Protein AF-A0A1M4XXA7-F1 (afdb_monomer_lite)

Organism: NCBI:txid1121881

Structure (mmCIF, N/CA/C/O backbone):
data_AF-A0A1M4XXA7-F1
#
_entry.id   AF-A0A1M4XXA7-F1
#
loop_
_atom_site.group_PDB
_atom_site.id
_atom_site.type_symbol
_atom_site.label_atom_id
_atom_site.label_alt_id
_atom_site.label_comp_id
_atom_site.label_asym_id
_atom_site.label_entity_id
_atom_site.label_seq_id
_atom_site.pdbx_PDB_ins_code
_atom_site.Cartn_x
_atom_site.Cartn_y
_atom_site.Cartn_z
_atom_site.occupancy
_atom_site.B_iso_or_equiv
_atom_site.auth_seq_id
_atom_site.auth_comp_id
_atom_site.auth_asym_id
_atom_site.auth_atom_id
_atom_site.pdbx_PDB_model_num
ATOM 1 N N . MET A 1 1 ? 22.775 -17.349 -13.732 1.00 35.88 1 MET A N 1
ATOM 2 C CA . MET A 1 1 ? 24.120 -16.774 -13.513 1.00 35.88 1 MET A CA 1
ATOM 3 C C . MET A 1 1 ? 23.915 -15.298 -13.242 1.00 35.88 1 MET A C 1
ATOM 5 O O . MET A 1 1 ? 23.412 -14.621 -14.125 1.00 35.88 1 MET A O 1
ATOM 9 N N . THR A 1 2 ? 24.193 -14.824 -12.030 1.00 44.38 2 THR A N 1
ATOM 10 C CA . THR A 1 2 ? 24.133 -13.394 -11.697 1.00 44.38 2 THR A CA 1
ATOM 11 C C . THR A 1 2 ? 25.264 -12.693 -12.443 1.00 44.38 2 THR A C 1
ATOM 13 O O . THR A 1 2 ? 26.423 -12.804 -12.043 1.00 44.38 2 THR A O 1
ATOM 16 N N . GLN A 1 3 ? 24.958 -12.065 -13.579 1.00 59.06 3 GLN A N 1
ATOM 17 C CA . GLN A 1 3 ? 25.910 -11.173 -14.232 1.00 59.06 3 GLN A CA 1
ATOM 18 C C . GLN A 1 3 ? 26.148 -9.987 -13.299 1.00 59.06 3 GLN A C 1
ATOM 20 O O . GLN A 1 3 ? 25.202 -9.403 -12.771 1.00 59.06 3 GLN A O 1
ATOM 25 N N . THR A 1 4 ? 27.416 -9.669 -13.050 1.00 76.12 4 THR A N 1
ATOM 26 C CA . THR A 1 4 ? 27.780 -8.428 -12.370 1.00 76.12 4 THR A CA 1
ATOM 27 C C . THR A 1 4 ? 27.199 -7.266 -13.179 1.00 76.12 4 THR A C 1
ATOM 29 O O . THR A 1 4 ? 27.401 -7.258 -14.396 1.00 76.12 4 THR A O 1
ATOM 32 N N . PRO A 1 5 ? 26.486 -6.311 -12.554 1.00 86.94 5 PRO A N 1
ATOM 33 C CA . PRO A 1 5 ? 25.990 -5.138 -13.261 1.00 86.94 5 PRO A CA 1
ATOM 34 C C . PRO A 1 5 ? 27.138 -4.430 -13.983 1.00 86.94 5 PRO A C 1
ATOM 36 O O . PRO A 1 5 ? 28.192 -4.202 -13.385 1.00 86.94 5 PRO A O 1
ATOM 39 N N . ILE A 1 6 ? 26.936 -4.094 -15.255 1.00 94.25 6 ILE A N 1
ATOM 40 C CA . ILE A 1 6 ? 27.899 -3.320 -16.047 1.00 94.25 6 ILE A CA 1
ATOM 41 C C . ILE A 1 6 ? 27.387 -1.888 -16.223 1.00 94.25 6 ILE A C 1
ATOM 43 O O . ILE A 1 6 ? 26.176 -1.701 -16.387 1.00 94.25 6 ILE A O 1
ATOM 47 N N . PRO A 1 7 ? 28.254 -0.863 -16.221 1.00 96.12 7 PRO A N 1
ATOM 48 C CA . PRO A 1 7 ? 27.835 0.495 -16.547 1.00 96.12 7 PRO A CA 1
ATOM 49 C C . PRO A 1 7 ? 27.135 0.537 -17.910 1.00 96.12 7 PRO A C 1
ATOM 51 O O . PRO A 1 7 ? 27.632 -0.014 -18.894 1.00 96.12 7 PRO A O 1
ATOM 54 N N . LEU A 1 8 ? 25.989 1.216 -18.001 1.00 96.19 8 LEU A N 1
ATOM 55 C CA . LEU A 1 8 ? 25.233 1.299 -19.255 1.00 96.19 8 LEU A CA 1
ATOM 56 C C . LEU A 1 8 ? 26.061 1.971 -20.364 1.00 96.19 8 LEU A C 1
ATOM 58 O O . LEU A 1 8 ? 25.975 1.560 -21.514 1.00 96.19 8 LEU A O 1
ATOM 62 N N . ALA A 1 9 ? 26.916 2.940 -20.023 1.00 95.56 9 ALA A N 1
ATOM 63 C CA . ALA A 1 9 ? 27.861 3.555 -20.961 1.00 95.56 9 ALA A CA 1
ATOM 64 C C . ALA A 1 9 ? 28.806 2.533 -21.604 1.00 95.56 9 ALA A C 1
ATOM 66 O O . ALA A 1 9 ? 28.983 2.545 -22.819 1.00 95.56 9 ALA A O 1
ATOM 67 N N . GLU A 1 10 ? 29.340 1.604 -20.808 1.00 95.00 10 GLU A N 1
ATOM 68 C CA . GLU A 1 10 ? 30.195 0.527 -21.308 1.00 95.00 10 GLU A CA 1
ATOM 69 C C . GLU A 1 10 ? 29.413 -0.405 -22.238 1.00 95.00 10 GLU A C 1
ATOM 71 O O . GLU A 1 10 ? 29.881 -0.709 -23.333 1.00 95.00 10 GLU A O 1
ATOM 76 N N . TYR A 1 11 ? 28.189 -0.787 -21.854 1.00 93.69 11 TYR A N 1
ATOM 77 C CA . TYR A 1 11 ? 27.325 -1.620 -22.696 1.00 93.69 11 TYR A CA 1
ATOM 78 C C . TYR A 1 11 ? 27.005 -0.968 -24.050 1.00 93.69 11 TYR A C 1
ATOM 80 O O . TYR A 1 11 ? 27.006 -1.644 -25.079 1.00 93.69 11 TYR A O 1
ATOM 88 N N . LEU A 1 12 ? 26.732 0.340 -24.057 1.00 93.75 12 LEU A N 1
ATOM 89 C CA . LEU A 1 12 ? 26.411 1.094 -25.271 1.00 93.75 12 LEU A CA 1
ATOM 90 C C . LEU A 1 12 ? 27.653 1.465 -26.100 1.00 93.75 12 LEU A C 1
ATOM 92 O O . LEU A 1 12 ? 27.504 1.938 -27.225 1.00 93.75 12 LEU A O 1
ATOM 96 N N . GLY A 1 13 ? 28.866 1.258 -25.575 1.00 93.12 13 GLY A N 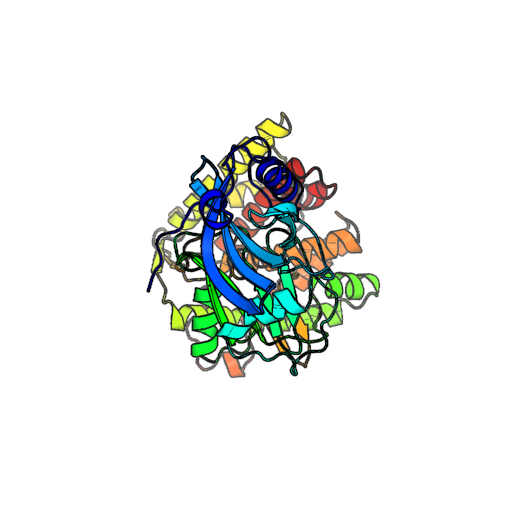1
ATOM 97 C CA . GLY A 1 13 ? 30.107 1.695 -26.219 1.00 93.12 13 GLY A CA 1
ATOM 98 C C . GLY A 1 13 ? 30.262 3.220 -26.259 1.00 93.12 13 GLY A C 1
ATOM 99 O O . GLY A 1 13 ? 30.866 3.750 -27.190 1.00 93.12 13 GLY A O 1
ATOM 100 N N . LEU A 1 14 ? 29.700 3.922 -25.273 1.00 93.06 14 LEU A N 1
ATOM 101 C CA . LEU A 1 14 ? 29.681 5.382 -25.181 1.00 93.06 14 LEU A CA 1
ATOM 102 C C . LEU A 1 14 ? 30.540 5.886 -24.018 1.00 93.06 14 LEU A C 1
ATOM 104 O O . LEU A 1 14 ? 30.835 5.172 -23.059 1.00 93.06 14 LEU A O 1
ATOM 108 N N . SER A 1 15 ? 30.905 7.166 -24.078 1.00 91.62 15 SER A N 1
ATOM 109 C CA . SER A 1 15 ? 31.458 7.862 -22.917 1.00 91.62 15 SER A CA 1
ATOM 110 C C . SER A 1 15 ? 30.386 8.014 -21.835 1.00 91.62 15 SER A C 1
ATOM 112 O O . SER A 1 15 ? 29.233 8.305 -22.137 1.00 91.62 15 SER A O 1
ATOM 114 N N . ALA A 1 16 ? 30.767 7.928 -20.558 1.00 86.75 16 ALA A N 1
ATOM 115 C CA . ALA A 1 16 ? 29.865 8.269 -19.451 1.00 86.75 16 ALA A CA 1
ATOM 116 C C . ALA A 1 16 ? 29.428 9.752 -19.460 1.00 86.75 16 ALA A C 1
ATOM 118 O O . ALA A 1 16 ? 28.481 10.119 -18.772 1.00 86.75 16 ALA A O 1
ATOM 119 N N . LEU A 1 17 ? 30.120 10.598 -20.234 1.00 89.12 17 LEU A N 1
ATOM 120 C CA . LEU A 1 17 ? 29.791 12.010 -20.455 1.00 89.12 17 LEU A CA 1
ATOM 121 C C . LEU A 1 17 ? 28.965 12.249 -21.732 1.00 89.12 17 LEU A C 1
ATOM 123 O O . LEU A 1 17 ? 28.780 13.400 -22.126 1.00 89.12 17 LEU A O 1
ATOM 127 N N . ASP A 1 18 ? 28.522 11.189 -22.411 1.00 94.19 18 ASP A N 1
ATOM 128 C CA . ASP A 1 18 ? 27.698 11.313 -23.611 1.00 94.19 18 ASP A CA 1
ATOM 129 C C . ASP A 1 18 ? 26.341 11.987 -23.289 1.00 94.19 18 ASP A C 1
ATOM 131 O O . ASP A 1 18 ? 25.737 11.659 -22.257 1.00 94.19 18 ASP A O 1
ATOM 135 N N . PRO A 1 19 ? 25.839 12.915 -24.136 1.00 94.00 19 PRO A N 1
ATOM 136 C CA . PRO A 1 19 ? 24.563 13.602 -23.919 1.00 94.00 19 PRO A CA 1
ATOM 137 C C . PRO A 1 19 ? 23.370 12.675 -23.652 1.00 94.00 19 PRO A C 1
ATOM 139 O O . PRO A 1 19 ? 22.453 13.073 -22.933 1.00 94.00 19 PRO A O 1
ATOM 142 N N . VAL A 1 20 ? 23.398 11.428 -24.139 1.00 95.50 20 VAL A N 1
ATOM 143 C CA . VAL A 1 20 ? 22.342 10.438 -23.875 1.00 95.50 20 VAL A CA 1
ATOM 144 C C . VAL A 1 20 ? 22.084 10.243 -22.373 1.00 95.50 20 VAL A C 1
ATOM 146 O O . VAL A 1 20 ? 20.940 10.066 -21.957 1.00 95.50 20 VAL A O 1
ATOM 149 N N . PHE A 1 21 ? 23.121 10.321 -21.529 1.00 95.56 21 PHE A N 1
ATOM 150 C CA . PHE A 1 21 ? 22.987 10.144 -20.078 1.00 95.56 21 PHE A CA 1
ATOM 151 C C . PHE A 1 21 ? 22.393 11.371 -19.387 1.00 95.56 21 PHE A C 1
ATOM 153 O O . PHE A 1 21 ? 21.754 11.240 -18.340 1.00 95.56 21 PHE A O 1
ATOM 160 N N . PHE A 1 22 ? 22.549 12.554 -19.986 1.00 94.25 22 PHE A N 1
ATOM 161 C CA . PHE A 1 22 ? 21.851 13.753 -19.539 1.00 94.25 22 PHE A CA 1
ATOM 162 C C . PHE A 1 22 ? 20.349 13.644 -19.828 1.00 94.25 22 PHE A C 1
ATOM 164 O O . PHE A 1 22 ? 19.541 13.879 -18.928 1.00 94.25 22 PHE A O 1
ATOM 171 N N . ASP A 1 23 ? 19.976 13.192 -21.027 1.00 96.50 23 ASP A N 1
ATOM 172 C CA . ASP A 1 23 ? 18.574 12.965 -21.401 1.00 96.50 23 ASP A CA 1
ATOM 173 C C . ASP A 1 23 ? 17.916 11.892 -20.521 1.00 96.50 23 ASP A C 1
ATOM 175 O O . ASP A 1 23 ? 16.818 12.100 -20.000 1.00 96.50 23 ASP A O 1
ATOM 179 N N . LEU A 1 24 ? 18.615 10.780 -20.258 1.00 96.94 24 LEU A N 1
ATOM 180 C CA . LEU A 1 24 ? 18.145 9.750 -19.325 1.00 96.94 24 LEU A CA 1
ATOM 181 C C . LEU A 1 24 ? 17.942 10.303 -17.907 1.00 96.94 24 LEU A C 1
ATOM 183 O O . LEU A 1 24 ? 16.944 9.982 -17.261 1.00 96.94 24 LEU A O 1
ATOM 187 N N . LYS A 1 25 ? 18.850 11.158 -17.415 1.00 95.31 25 LYS A N 1
ATOM 188 C CA . LYS A 1 25 ? 18.680 11.810 -16.108 1.00 95.31 25 LYS A CA 1
ATOM 189 C C . LYS A 1 25 ? 17.440 12.703 -16.093 1.00 95.31 25 LYS A C 1
ATOM 191 O O . LYS A 1 25 ? 16.668 12.632 -15.139 1.00 95.31 25 LYS A O 1
ATOM 196 N N . LEU A 1 26 ? 17.231 13.512 -17.133 1.00 95.00 26 LEU A N 1
ATOM 197 C CA . LEU A 1 26 ? 16.042 14.361 -17.248 1.00 95.00 26 LEU A CA 1
ATOM 198 C C . LEU A 1 26 ? 14.755 13.536 -17.292 1.00 95.00 26 LEU A C 1
ATOM 200 O O . LEU A 1 26 ? 13.773 13.909 -16.651 1.00 95.00 26 LEU A O 1
ATOM 204 N N . TYR A 1 27 ? 14.769 12.404 -17.997 1.00 95.69 27 TYR A N 1
ATOM 205 C CA . TYR A 1 27 ? 13.644 11.479 -18.036 1.00 95.69 27 TYR A CA 1
ATOM 206 C C . TYR A 1 27 ? 13.281 10.957 -16.641 1.00 95.69 27 TYR A C 1
ATOM 208 O O . TYR A 1 27 ? 12.122 11.045 -16.230 1.00 95.69 27 TYR A O 1
ATOM 216 N N . VAL A 1 28 ? 14.268 10.437 -15.903 1.00 95.12 28 VAL A N 1
ATOM 217 C CA . VAL A 1 28 ? 14.062 9.901 -14.549 1.00 95.12 28 VAL A CA 1
ATOM 218 C C . VAL A 1 28 ? 13.579 11.007 -13.614 1.00 95.12 28 VAL A C 1
ATOM 220 O O . VAL A 1 28 ? 12.527 10.866 -13.001 1.00 95.12 28 VAL A O 1
ATOM 223 N N . ALA A 1 29 ? 14.276 12.144 -13.575 1.00 93.19 29 ALA A N 1
ATOM 224 C CA . ALA A 1 29 ? 13.931 13.268 -12.706 1.00 93.19 29 ALA A CA 1
ATOM 225 C C . ALA A 1 29 ? 12.556 13.892 -13.020 1.00 93.19 29 ALA A C 1
ATOM 227 O O . ALA A 1 29 ? 11.912 14.440 -12.130 1.00 93.19 29 ALA A O 1
ATOM 228 N N . GLY A 1 30 ? 12.108 13.825 -14.278 1.00 91.62 30 GLY A N 1
ATOM 229 C CA . GLY A 1 30 ? 10.794 14.304 -14.713 1.00 91.62 30 GLY A CA 1
ATOM 230 C C . GLY A 1 30 ? 9.664 13.280 -14.567 1.00 91.62 30 GLY A C 1
ATOM 231 O O . GLY A 1 30 ? 8.504 13.607 -14.831 1.00 91.62 30 GLY A O 1
ATOM 232 N N . SER A 1 31 ? 9.975 12.042 -14.182 1.00 91.06 31 SER A N 1
ATOM 233 C CA . SER A 1 31 ? 8.986 10.977 -14.051 1.00 91.06 31 SER A CA 1
ATOM 234 C C . SER A 1 31 ? 8.207 11.086 -12.743 1.00 91.06 31 SER A C 1
ATOM 236 O O . SER A 1 31 ? 8.774 11.335 -11.684 1.00 91.06 31 SER A O 1
ATOM 238 N N . ARG A 1 32 ? 6.892 10.833 -12.794 1.00 88.75 32 ARG A N 1
ATOM 239 C CA . ARG A 1 32 ? 6.011 10.913 -11.611 1.00 88.75 32 ARG A CA 1
ATOM 240 C C . ARG A 1 32 ? 6.373 9.913 -10.512 1.00 88.75 32 ARG A C 1
ATOM 242 O O . ARG A 1 32 ? 6.133 10.195 -9.344 1.00 88.75 32 ARG A O 1
ATOM 249 N N . TRP A 1 33 ? 6.948 8.778 -10.897 1.00 89.25 33 TRP A N 1
ATOM 250 C CA . TRP A 1 33 ? 7.376 7.718 -9.988 1.00 89.25 33 TRP A CA 1
ATOM 251 C C . TRP A 1 33 ? 8.708 7.974 -9.301 1.00 89.25 33 TRP A C 1
ATOM 253 O O . TRP A 1 33 ? 9.038 7.281 -8.340 1.00 89.25 33 TRP A O 1
ATOM 263 N N . TYR A 1 34 ? 9.483 8.956 -9.758 1.00 91.38 34 TYR A N 1
ATOM 264 C CA . TYR A 1 34 ? 10.765 9.259 -9.149 1.00 91.38 34 TYR A CA 1
ATOM 265 C C . TYR A 1 34 ? 10.566 10.149 -7.919 1.00 91.38 34 TYR A C 1
ATOM 267 O O . TYR A 1 34 ? 10.306 11.346 -8.019 1.00 91.38 34 TYR A O 1
ATOM 275 N N . LEU A 1 35 ? 10.697 9.539 -6.741 1.00 86.88 35 LEU A N 1
ATOM 276 C CA . LEU A 1 35 ? 10.640 10.209 -5.432 1.00 86.88 35 LEU A CA 1
ATOM 277 C C . LEU A 1 35 ? 12.044 10.460 -4.844 1.00 86.88 35 LEU A C 1
ATOM 279 O O . LEU A 1 35 ? 12.204 10.679 -3.638 1.00 86.88 35 LEU A O 1
ATOM 283 N N . GLY A 1 36 ? 13.073 10.346 -5.684 1.00 86.88 36 GLY A N 1
ATOM 284 C CA . GLY A 1 36 ? 14.454 10.675 -5.354 1.00 86.88 36 GLY A CA 1
ATOM 285 C C . GLY A 1 36 ? 14.721 12.175 -5.402 1.00 86.88 36 GLY A C 1
ATOM 286 O O . GLY A 1 36 ? 13.844 12.975 -5.722 1.00 86.88 36 GLY A O 1
ATOM 287 N N . ASP A 1 37 ? 15.955 12.565 -5.098 1.00 86.81 37 ASP A N 1
ATOM 288 C CA . ASP A 1 37 ? 16.395 13.949 -5.270 1.00 86.81 37 ASP A CA 1
ATOM 289 C C . ASP A 1 37 ? 16.670 14.214 -6.767 1.00 86.81 37 ASP A C 1
ATOM 291 O O . ASP A 1 37 ? 17.574 13.591 -7.334 1.00 86.81 37 ASP A O 1
ATOM 295 N N . PRO A 1 38 ? 15.927 15.119 -7.441 1.00 86.06 38 PRO A N 1
ATOM 296 C CA . PRO A 1 38 ? 16.134 15.424 -8.863 1.00 86.06 38 PRO A CA 1
ATOM 297 C C . PRO A 1 38 ? 17.518 16.007 -9.172 1.00 86.06 38 PRO A C 1
ATOM 299 O O . PRO A 1 38 ? 17.992 15.939 -10.310 1.00 86.06 38 PRO A O 1
ATOM 302 N N . SER A 1 39 ? 18.174 16.597 -8.171 1.00 86.25 39 SER A N 1
ATOM 303 C CA . SER A 1 39 ? 19.511 17.165 -8.312 1.00 86.25 39 SER A CA 1
ATOM 304 C C . SER A 1 39 ? 20.618 16.114 -8.183 1.00 86.25 39 SER A C 1
ATOM 306 O O . SER A 1 39 ? 21.692 16.300 -8.767 1.00 86.25 39 SER A O 1
ATOM 308 N N . SER A 1 40 ? 20.334 14.980 -7.531 1.00 87.69 40 SER A N 1
ATOM 309 C CA . SER A 1 40 ? 21.315 13.929 -7.251 1.00 87.69 40 SER A CA 1
ATOM 310 C C . SER A 1 40 ? 21.976 13.395 -8.532 1.00 87.69 40 SER A C 1
ATOM 312 O O . SER A 1 40 ? 21.323 13.264 -9.579 1.00 87.69 40 SER A O 1
ATOM 314 N N . PRO A 1 41 ? 23.291 13.121 -8.514 1.00 90.81 41 PRO A N 1
ATOM 315 C CA . PRO A 1 41 ? 23.946 12.357 -9.566 1.00 90.81 41 PRO A CA 1
ATOM 316 C C . PRO A 1 41 ? 23.336 10.956 -9.689 1.00 90.81 41 PRO A C 1
ATOM 318 O O . PRO A 1 41 ? 23.115 10.270 -8.694 1.00 90.81 41 PRO A O 1
ATOM 321 N N . LEU A 1 42 ? 23.077 10.532 -10.928 1.00 94.94 42 LEU A N 1
ATOM 322 C CA . LEU A 1 42 ? 22.513 9.220 -11.237 1.00 94.94 42 LEU A CA 1
ATOM 323 C C . LEU A 1 42 ? 23.528 8.399 -12.024 1.00 94.94 42 LEU A C 1
ATOM 325 O O . LEU A 1 42 ? 24.117 8.889 -12.989 1.00 94.94 42 LEU A O 1
ATOM 329 N N . SER A 1 43 ? 23.694 7.139 -11.634 1.00 94.75 43 SER A N 1
ATOM 330 C CA . SER A 1 43 ? 24.451 6.150 -12.402 1.00 94.75 43 SER A CA 1
ATOM 331 C C . SER A 1 43 ? 23.506 5.110 -12.993 1.00 94.75 43 SER A C 1
ATOM 333 O O . SER A 1 43 ? 22.554 4.688 -12.342 1.00 94.75 43 SER A O 1
ATOM 335 N N . PHE A 1 44 ? 23.759 4.700 -14.234 1.00 96.75 44 PHE A N 1
ATOM 336 C CA . PHE A 1 44 ? 22.920 3.753 -14.966 1.00 96.75 44 PHE A CA 1
ATOM 337 C C . PHE A 1 44 ? 23.696 2.459 -15.175 1.00 96.75 44 PHE A C 1
ATOM 339 O O . PHE A 1 44 ? 24.782 2.477 -15.757 1.00 96.75 44 PHE A O 1
ATOM 346 N N . ASN A 1 45 ? 23.137 1.341 -14.723 1.00 95.75 45 ASN A N 1
ATOM 347 C CA . ASN A 1 45 ? 23.774 0.030 -14.786 1.00 95.75 45 ASN A CA 1
ATOM 348 C C . ASN A 1 45 ? 22.850 -0.962 -15.489 1.00 95.75 45 ASN A C 1
ATOM 350 O O . ASN A 1 45 ? 21.656 -1.007 -15.210 1.00 95.75 45 ASN A O 1
ATOM 354 N N . CYS A 1 46 ? 23.400 -1.764 -16.391 1.00 95.44 46 CYS A N 1
ATOM 355 C CA . CYS A 1 46 ? 22.699 -2.843 -17.070 1.00 95.44 46 CYS A CA 1
ATOM 356 C C . CYS A 1 46 ? 23.009 -4.168 -16.363 1.00 95.44 46 CYS A C 1
ATOM 358 O O . CYS A 1 46 ? 24.165 -4.586 -16.298 1.00 95.44 46 CYS A O 1
ATOM 360 N N . CYS A 1 47 ? 21.981 -4.833 -15.842 1.00 93.00 47 CYS A N 1
ATOM 361 C CA . CYS A 1 47 ? 22.119 -6.098 -15.109 1.00 93.00 47 CYS A CA 1
ATOM 362 C C . CYS A 1 47 ? 21.842 -7.337 -15.958 1.00 93.00 47 CYS A C 1
ATOM 364 O O . CYS A 1 47 ? 22.261 -8.436 -15.604 1.00 93.00 47 CYS A O 1
ATOM 366 N N . GLY A 1 48 ? 21.142 -7.163 -17.073 1.00 91.69 48 GLY A N 1
ATOM 367 C CA . GLY A 1 48 ? 20.716 -8.258 -17.924 1.00 91.69 48 GLY A CA 1
ATOM 368 C C . GLY A 1 48 ? 20.257 -7.738 -19.273 1.00 91.69 48 GLY A C 1
ATOM 369 O O . GLY A 1 48 ? 19.803 -6.600 -19.399 1.00 91.69 48 GLY A O 1
ATOM 370 N N . THR A 1 49 ? 20.403 -8.569 -20.303 1.00 93.06 49 THR A N 1
ATOM 371 C CA . THR A 1 49 ? 19.957 -8.223 -21.654 1.00 93.06 49 THR A CA 1
ATOM 372 C C . THR A 1 49 ? 19.281 -9.403 -22.325 1.00 93.06 49 THR A C 1
ATOM 374 O O . THR A 1 49 ? 19.649 -10.559 -22.109 1.00 93.06 49 THR A O 1
ATOM 377 N N . ARG A 1 50 ? 18.293 -9.106 -23.168 1.00 92.06 50 ARG A N 1
ATOM 378 C CA . ARG A 1 50 ? 17.621 -10.088 -24.020 1.00 92.06 50 ARG A CA 1
ATOM 379 C C . ARG A 1 50 ? 17.601 -9.583 -25.453 1.00 92.06 50 ARG A C 1
ATOM 381 O O . ARG A 1 50 ? 17.120 -8.485 -25.728 1.00 92.06 50 ARG A O 1
ATOM 388 N N . VAL A 1 51 ? 18.153 -10.379 -26.364 1.00 93.38 51 VAL A N 1
ATOM 389 C CA . VAL A 1 51 ? 18.149 -10.081 -27.800 1.00 93.38 51 VAL A CA 1
ATOM 390 C C . VAL A 1 51 ? 16.792 -10.483 -28.365 1.00 93.38 51 VAL A C 1
ATOM 392 O O . VAL A 1 51 ? 16.415 -11.647 -28.276 1.00 93.38 51 VAL A O 1
ATOM 395 N N . LEU A 1 52 ? 16.065 -9.517 -28.927 1.00 91.88 52 LEU A N 1
ATOM 396 C CA . LEU A 1 52 ? 14.712 -9.713 -29.465 1.00 91.88 52 LEU A CA 1
ATOM 397 C C . LEU A 1 52 ? 14.698 -9.726 -30.997 1.00 91.88 52 LEU A C 1
ATOM 399 O O . LEU A 1 52 ? 13.775 -10.239 -31.619 1.00 91.88 52 LEU A O 1
ATOM 403 N N . GLY A 1 53 ? 15.737 -9.168 -31.610 1.00 90.06 53 GLY A N 1
ATOM 404 C CA . GLY A 1 53 ? 15.949 -9.167 -33.046 1.00 90.06 53 GLY A CA 1
ATOM 405 C C . GLY A 1 53 ? 17.276 -8.504 -33.392 1.00 90.06 53 GLY A C 1
ATOM 406 O O . GLY A 1 53 ? 18.024 -8.077 -32.513 1.00 90.06 53 GLY A O 1
ATOM 407 N N . GLN A 1 54 ? 17.558 -8.385 -34.689 1.00 87.19 54 GLN A N 1
ATOM 408 C CA . GLN A 1 54 ? 18.795 -7.767 -35.182 1.00 87.19 54 GLN A CA 1
ATOM 409 C C . GLN A 1 54 ? 18.980 -6.326 -34.676 1.00 87.19 54 GLN A C 1
ATOM 411 O O . GLN A 1 54 ? 20.098 -5.911 -34.378 1.00 87.19 54 GLN A O 1
ATOM 416 N N . TYR A 1 55 ? 17.873 -5.594 -34.547 1.00 89.19 55 TYR A N 1
ATOM 417 C CA . TYR A 1 55 ? 17.840 -4.164 -34.236 1.00 89.19 55 TYR A CA 1
ATOM 418 C C . TYR A 1 55 ? 17.158 -3.843 -32.913 1.00 89.19 55 TYR A C 1
ATOM 420 O O . TYR A 1 55 ? 16.908 -2.677 -32.644 1.00 89.19 55 TYR A O 1
ATOM 428 N N . LEU A 1 56 ? 16.820 -4.857 -32.113 1.00 94.44 56 LEU A N 1
ATOM 429 C CA . LEU A 1 56 ? 16.000 -4.693 -30.921 1.00 94.44 56 LEU A CA 1
ATOM 430 C C . LEU A 1 56 ? 16.537 -5.548 -29.778 1.00 94.44 56 LEU A C 1
ATOM 432 O O . LEU A 1 56 ? 16.701 -6.766 -29.912 1.00 94.44 56 LEU A O 1
ATOM 436 N N . ARG A 1 57 ? 16.765 -4.914 -28.629 1.00 95.50 57 ARG A N 1
ATOM 437 C CA . ARG A 1 57 ? 17.108 -5.608 -27.385 1.00 95.50 57 ARG A CA 1
ATOM 438 C C . ARG A 1 57 ? 16.326 -5.020 -26.220 1.00 95.50 57 ARG A C 1
ATOM 440 O O . ARG A 1 57 ? 15.944 -3.853 -26.237 1.00 95.50 57 ARG A O 1
ATOM 447 N N . TYR A 1 58 ? 16.130 -5.840 -25.203 1.00 95.75 58 TYR A N 1
ATOM 448 C CA . TYR A 1 58 ? 15.644 -5.422 -23.898 1.00 95.75 58 TYR A CA 1
ATOM 449 C C . TYR A 1 58 ? 16.792 -5.419 -22.900 1.00 95.75 58 TYR A C 1
ATOM 451 O O . TYR A 1 58 ? 17.591 -6.357 -22.879 1.00 95.75 58 TYR A O 1
ATOM 459 N N . LEU A 1 59 ? 16.857 -4.365 -22.097 1.00 96.00 59 LEU A N 1
ATOM 460 C CA . LEU A 1 59 ? 17.878 -4.115 -21.096 1.00 96.00 59 LEU A CA 1
ATOM 461 C C . LEU A 1 59 ? 17.206 -3.982 -19.726 1.00 96.00 59 LEU A C 1
ATOM 463 O O . LEU A 1 59 ? 16.275 -3.193 -19.538 1.00 96.00 59 LEU A O 1
ATOM 467 N N . GLU A 1 60 ? 17.713 -4.736 -18.761 1.00 94.94 60 GLU A N 1
ATOM 468 C CA . GLU A 1 60 ? 17.366 -4.616 -17.348 1.00 94.94 60 GLU A CA 1
ATOM 469 C C . GLU A 1 60 ? 18.244 -3.525 -16.735 1.00 94.94 60 GLU A C 1
ATOM 471 O O . GLU A 1 60 ? 19.331 -3.802 -16.219 1.00 94.94 60 GLU A O 1
ATOM 476 N N . VAL A 1 61 ? 17.814 -2.268 -16.875 1.00 96.56 61 VAL A N 1
ATOM 477 C CA . VAL A 1 61 ? 18.572 -1.113 -16.385 1.00 96.56 61 VAL A CA 1
ATOM 478 C C . VAL A 1 61 ? 18.127 -0.755 -14.973 1.00 96.56 61 VAL A C 1
ATOM 480 O O . VAL A 1 61 ? 16.935 -0.618 -14.698 1.00 96.56 61 VAL A O 1
ATOM 483 N N . VAL A 1 62 ? 19.105 -0.559 -14.093 1.00 96.25 62 VAL A N 1
ATOM 484 C CA . VAL A 1 62 ? 18.919 0.018 -12.763 1.00 96.25 62 VAL A CA 1
ATOM 485 C C . VAL A 1 62 ? 19.653 1.339 -12.664 1.00 96.25 62 VAL A C 1
ATOM 487 O O . VAL A 1 62 ? 20.826 1.457 -13.028 1.00 96.25 62 VAL A O 1
ATOM 490 N N . VAL A 1 63 ? 18.942 2.331 -12.146 1.00 96.06 63 VAL A N 1
ATOM 491 C CA . VAL A 1 63 ? 19.472 3.655 -11.847 1.00 96.06 63 VAL A CA 1
ATOM 492 C C . VAL A 1 63 ? 19.809 3.706 -10.365 1.00 96.06 63 VAL A C 1
ATOM 494 O O . VAL A 1 63 ? 18.953 3.417 -9.535 1.00 96.06 63 VAL A O 1
ATOM 497 N N . ALA A 1 64 ? 21.043 4.057 -10.024 1.00 94.50 64 ALA A N 1
ATOM 498 C CA . ALA A 1 64 ? 21.474 4.202 -8.640 1.00 94.50 64 ALA A CA 1
ATOM 499 C C . ALA A 1 64 ? 21.760 5.671 -8.314 1.00 94.50 64 ALA A C 1
ATOM 501 O O . ALA A 1 64 ? 22.496 6.343 -9.045 1.00 94.50 64 ALA A O 1
ATOM 502 N N . GLU A 1 65 ? 21.184 6.135 -7.207 1.00 93.50 65 GLU A N 1
ATOM 503 C CA . GLU A 1 65 ? 21.512 7.410 -6.569 1.00 93.50 65 GLU A CA 1
ATOM 504 C C . GLU A 1 65 ? 22.740 7.277 -5.660 1.00 93.50 65 GLU A C 1
ATOM 506 O O . GLU A 1 65 ? 23.009 6.210 -5.102 1.00 93.50 65 GLU A O 1
ATOM 511 N N . GLU A 1 66 ? 23.413 8.397 -5.390 1.00 89.19 66 GLU A N 1
ATOM 512 C CA . GLU A 1 66 ? 24.464 8.468 -4.360 1.00 89.19 66 GLU A CA 1
ATOM 513 C C . GLU A 1 66 ? 23.956 8.101 -2.958 1.00 89.19 66 GLU A C 1
ATOM 515 O O . GLU A 1 66 ? 24.711 7.591 -2.132 1.00 89.19 66 GLU A O 1
ATOM 520 N N . SER A 1 67 ? 22.661 8.313 -2.700 1.00 88.62 67 SER A N 1
ATOM 521 C CA . SER A 1 67 ? 21.992 7.925 -1.454 1.00 88.62 67 SER A CA 1
ATOM 522 C C . SER A 1 67 ? 21.934 6.403 -1.241 1.00 88.62 67 SER A C 1
ATOM 524 O O . SER A 1 67 ? 21.614 5.947 -0.143 1.00 88.62 67 SER A O 1
ATOM 526 N N . GLY A 1 68 ? 22.218 5.614 -2.285 1.00 89.00 68 GLY A N 1
ATOM 527 C CA . GLY A 1 68 ? 22.084 4.160 -2.302 1.00 89.00 68 GLY A CA 1
ATOM 528 C C . GLY A 1 68 ? 20.699 3.665 -2.727 1.00 89.00 68 GLY A C 1
ATOM 529 O O . GLY A 1 68 ? 20.483 2.455 -2.775 1.00 89.00 68 GLY A O 1
ATOM 530 N N . ARG A 1 69 ? 19.755 4.563 -3.050 1.00 91.88 69 ARG A N 1
ATOM 531 C CA . ARG A 1 69 ? 18.462 4.174 -3.633 1.00 91.88 69 ARG A CA 1
ATOM 532 C C . ARG A 1 69 ? 18.652 3.638 -5.047 1.00 91.88 69 ARG A C 1
ATOM 534 O O . ARG A 1 69 ? 19.405 4.204 -5.840 1.00 91.88 69 ARG A O 1
ATOM 541 N N . LEU A 1 70 ? 17.935 2.561 -5.349 1.00 94.06 70 LEU A N 1
ATOM 542 C CA . LEU A 1 70 ? 17.939 1.904 -6.648 1.00 94.06 70 LEU A CA 1
ATOM 543 C C . LEU A 1 70 ? 16.572 2.058 -7.311 1.00 94.06 70 LEU A C 1
ATOM 545 O O . LEU A 1 70 ? 15.542 1.879 -6.660 1.00 94.06 70 LEU A O 1
ATOM 549 N N . TRP A 1 71 ? 16.571 2.335 -8.611 1.00 95.38 71 TRP A N 1
ATOM 550 C CA . TRP A 1 71 ? 15.366 2.516 -9.409 1.00 95.38 71 TRP A CA 1
ATOM 551 C C . TRP A 1 71 ? 15.361 1.598 -10.624 1.00 95.38 71 TRP A C 1
ATOM 553 O O . TRP A 1 71 ? 16.350 1.496 -11.347 1.00 95.38 71 TRP A O 1
ATOM 563 N N . ASN A 1 72 ? 14.231 0.948 -10.866 1.00 96.00 72 ASN A N 1
ATOM 564 C CA . ASN A 1 72 ? 13.999 0.056 -11.988 1.00 96.00 72 ASN A CA 1
ATOM 565 C C . ASN A 1 72 ? 13.635 0.857 -13.247 1.00 96.00 72 ASN A C 1
ATOM 567 O O . ASN A 1 72 ? 12.623 1.569 -13.279 1.00 96.00 72 ASN A O 1
ATOM 571 N N . LEU A 1 73 ? 14.428 0.700 -14.308 1.00 96.62 73 LEU A N 1
ATOM 572 C CA . LEU A 1 73 ? 14.205 1.341 -15.603 1.00 96.62 73 LEU A CA 1
ATOM 573 C C . LEU A 1 73 ? 14.235 0.303 -16.742 1.00 96.62 73 LEU A C 1
ATOM 575 O O . LEU A 1 73 ? 15.173 0.279 -17.540 1.00 96.62 73 LEU A O 1
ATOM 579 N N . PRO A 1 74 ? 13.218 -0.571 -16.858 1.00 95.94 74 PRO A N 1
ATOM 580 C CA . PRO A 1 74 ? 13.108 -1.506 -17.977 1.00 95.94 74 PRO A CA 1
ATOM 581 C C . PRO A 1 74 ? 13.221 -0.766 -19.315 1.00 95.94 74 PRO A C 1
ATOM 583 O O . PRO A 1 74 ? 12.427 0.133 -19.597 1.00 95.94 74 PRO A O 1
ATOM 586 N N . THR A 1 75 ? 14.212 -1.117 -20.133 1.00 97.44 75 THR A N 1
ATOM 587 C CA . THR A 1 75 ? 14.583 -0.317 -21.307 1.00 97.44 75 THR A CA 1
ATOM 588 C C . THR A 1 75 ? 14.560 -1.165 -22.572 1.00 97.44 75 THR A C 1
ATOM 590 O O . THR A 1 75 ? 15.176 -2.227 -22.625 1.00 97.44 75 THR A O 1
ATOM 593 N N . LEU A 1 76 ? 13.898 -0.685 -23.624 1.00 97.31 76 LEU A N 1
ATOM 594 C CA . LEU A 1 76 ? 14.102 -1.198 -24.981 1.00 97.31 76 LEU A CA 1
ATOM 595 C C . LEU A 1 76 ? 15.126 -0.325 -25.701 1.00 97.31 76 LEU A C 1
ATOM 597 O O . LEU A 1 76 ? 15.016 0.898 -25.692 1.00 97.31 76 LEU A O 1
ATOM 601 N N . ILE A 1 77 ? 16.089 -0.956 -26.364 1.00 96.44 77 ILE A N 1
ATOM 602 C CA . ILE A 1 77 ? 17.033 -0.296 -27.267 1.00 96.44 77 ILE A CA 1
ATOM 603 C C . ILE A 1 77 ? 16.728 -0.734 -28.696 1.00 96.44 77 ILE A C 1
ATOM 605 O O . ILE A 1 77 ? 16.702 -1.934 -28.987 1.00 96.44 77 ILE A O 1
ATOM 609 N N . SER A 1 78 ? 16.471 0.234 -29.577 1.00 95.75 78 SER A N 1
ATOM 610 C CA . SER A 1 78 ? 16.080 -0.041 -30.958 1.00 95.75 78 SER A CA 1
ATOM 611 C C . SER A 1 78 ? 16.622 0.987 -31.943 1.00 95.75 78 SER A C 1
ATOM 613 O O . SER A 1 78 ? 16.530 2.186 -31.685 1.00 95.75 78 SER A O 1
ATOM 615 N N . SER A 1 79 ? 17.127 0.524 -33.090 1.00 93.81 79 SER A N 1
ATOM 616 C CA . SER A 1 79 ? 17.395 1.386 -34.256 1.00 93.81 79 SER A CA 1
ATOM 617 C C . SER A 1 79 ? 16.191 1.506 -35.201 1.00 93.81 79 SER A C 1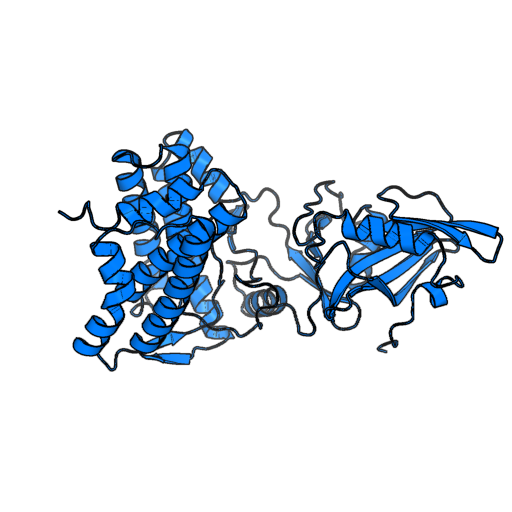
ATOM 619 O O . SER A 1 79 ? 16.189 2.323 -36.117 1.00 93.81 79 SER A O 1
ATOM 621 N N . ALA A 1 80 ? 15.140 0.710 -34.979 1.00 90.62 80 ALA A N 1
ATOM 622 C CA . ALA A 1 80 ? 13.834 0.909 -35.600 1.00 90.62 80 ALA A CA 1
ATOM 623 C C . ALA A 1 80 ? 12.964 1.850 -34.750 1.00 90.62 80 ALA A C 1
ATOM 625 O O . ALA A 1 80 ? 13.077 1.882 -33.518 1.00 90.62 80 ALA A O 1
ATOM 626 N N . VAL A 1 81 ? 12.060 2.581 -35.407 1.00 89.81 81 VAL A N 1
ATOM 627 C CA . VAL A 1 81 ? 11.044 3.394 -34.728 1.00 89.81 81 VAL A CA 1
ATOM 628 C C . VAL A 1 81 ? 10.010 2.468 -34.095 1.00 89.81 81 VAL A C 1
ATOM 630 O O . VAL A 1 81 ? 9.409 1.647 -34.785 1.00 89.81 81 VAL A O 1
ATOM 633 N N . LEU A 1 82 ? 9.813 2.612 -32.787 1.00 89.88 82 LEU A N 1
ATOM 634 C CA . LEU A 1 82 ? 8.779 1.921 -32.024 1.00 89.88 82 LEU A CA 1
ATOM 635 C C . LEU A 1 82 ? 7.770 2.940 -31.495 1.00 89.88 82 LEU A C 1
ATOM 637 O O . LEU A 1 82 ? 8.091 4.115 -31.309 1.00 89.88 82 LEU A O 1
ATOM 641 N N . GLU A 1 83 ? 6.560 2.476 -31.206 1.00 89.06 83 GLU A N 1
ATOM 642 C CA . GLU A 1 83 ? 5.614 3.241 -30.398 1.00 89.06 83 GLU A CA 1
ATOM 643 C C . GLU A 1 83 ? 6.072 3.306 -28.932 1.00 89.06 83 GLU A C 1
ATOM 645 O O . GLU A 1 83 ? 6.850 2.473 -28.459 1.00 89.06 83 GLU A O 1
ATOM 650 N N . GLY A 1 84 ? 5.571 4.294 -28.193 1.00 88.69 84 GLY A N 1
ATOM 651 C CA . GLY A 1 84 ? 5.871 4.485 -26.775 1.00 88.69 84 GLY A CA 1
ATOM 652 C C . GLY A 1 84 ? 6.793 5.669 -26.492 1.00 88.69 84 GLY A C 1
ATOM 653 O O . GLY A 1 84 ? 7.090 6.509 -27.343 1.00 88.69 84 GLY A O 1
ATOM 654 N N . ARG A 1 85 ? 7.213 5.766 -25.234 1.00 93.06 85 ARG A N 1
ATOM 655 C CA . ARG A 1 85 ? 7.942 6.910 -24.696 1.00 93.06 85 ARG A CA 1
ATOM 656 C C . ARG A 1 85 ? 9.445 6.724 -24.889 1.00 93.06 85 ARG A C 1
ATOM 658 O O . ARG A 1 85 ? 10.057 5.847 -24.283 1.00 93.06 85 ARG A O 1
ATOM 665 N N . VAL A 1 86 ? 10.034 7.583 -25.717 1.00 96.69 86 VAL A N 1
ATOM 666 C CA . VAL A 1 86 ? 11.490 7.674 -25.892 1.00 96.69 86 VAL A CA 1
ATOM 667 C C . VAL A 1 86 ? 12.094 8.412 -24.701 1.00 96.69 86 VAL A C 1
ATOM 669 O O . VAL A 1 86 ? 11.652 9.510 -24.368 1.00 96.69 86 VAL A O 1
ATOM 672 N N . MET A 1 87 ? 13.104 7.809 -24.083 1.00 97.44 87 MET A N 1
ATOM 673 C CA . MET A 1 87 ? 13.859 8.381 -22.969 1.00 97.44 87 MET A CA 1
ATOM 674 C C . MET A 1 87 ? 15.080 9.157 -23.463 1.00 97.44 87 MET A C 1
ATOM 676 O O . MET A 1 87 ? 15.365 10.229 -22.946 1.00 97.44 87 MET A O 1
ATOM 680 N N . ALA A 1 88 ? 15.783 8.626 -24.469 1.00 97.31 88 ALA A N 1
ATOM 681 C CA . ALA A 1 88 ? 16.959 9.258 -25.063 1.00 97.31 88 ALA A CA 1
ATOM 682 C C . ALA A 1 88 ? 17.240 8.715 -26.476 1.00 97.31 88 ALA A C 1
ATOM 684 O O . ALA A 1 88 ? 16.748 7.643 -26.850 1.00 97.31 88 ALA A O 1
ATOM 685 N N . ARG A 1 89 ? 18.041 9.447 -27.258 1.00 96.94 89 ARG A N 1
ATOM 686 C CA . ARG A 1 89 ? 18.514 9.040 -28.593 1.00 96.94 89 ARG A CA 1
ATOM 687 C C . ARG A 1 89 ? 20.013 9.276 -28.723 1.00 96.94 89 ARG A C 1
ATOM 689 O O . ARG A 1 89 ? 20.525 10.233 -28.154 1.00 96.94 89 ARG A O 1
ATOM 696 N N . PHE A 1 90 ? 20.693 8.429 -29.484 1.00 96.06 90 PHE A N 1
ATOM 697 C CA . PHE A 1 90 ? 22.119 8.565 -29.780 1.00 96.06 90 PHE A CA 1
ATOM 698 C C . PHE A 1 90 ? 22.467 7.850 -31.091 1.00 96.06 90 PHE A C 1
ATOM 700 O O . PHE A 1 90 ? 21.662 7.077 -31.608 1.00 96.06 90 PHE A O 1
ATOM 707 N N . THR A 1 91 ? 23.666 8.086 -31.617 1.00 94.31 91 THR A N 1
ATOM 708 C CA . THR A 1 91 ? 24.200 7.350 -32.770 1.00 94.31 91 THR A CA 1
ATOM 709 C C . THR A 1 91 ? 25.220 6.329 -32.272 1.00 94.31 91 THR A C 1
ATOM 711 O O . THR A 1 91 ? 26.140 6.687 -31.536 1.00 94.31 91 THR A O 1
ATOM 714 N N . ASP A 1 92 ? 25.054 5.057 -32.631 1.00 89.94 92 ASP A N 1
ATOM 715 C CA . ASP A 1 92 ? 25.957 3.994 -32.182 1.00 89.94 92 ASP A CA 1
ATOM 716 C C . ASP A 1 92 ? 27.303 3.990 -32.935 1.00 89.94 92 ASP A C 1
ATOM 718 O O . ASP A 1 92 ? 27.513 4.719 -33.908 1.00 89.94 92 ASP A O 1
ATOM 722 N N . GLY A 1 93 ? 28.235 3.131 -32.509 1.00 84.31 93 GLY A N 1
ATOM 723 C CA . GLY A 1 93 ? 29.558 3.011 -33.136 1.00 84.31 93 GLY A CA 1
ATOM 724 C C . GLY A 1 93 ? 29.547 2.548 -34.602 1.00 84.31 93 GLY A C 1
ATOM 725 O O . GLY A 1 93 ? 30.583 2.617 -35.263 1.00 84.31 93 GLY A O 1
ATOM 726 N N . SER A 1 94 ? 28.404 2.084 -35.122 1.00 87.38 94 SER A N 1
ATOM 727 C CA . SER A 1 94 ? 28.215 1.745 -36.539 1.00 87.38 94 SER A CA 1
ATOM 728 C C . SER A 1 94 ? 27.658 2.907 -37.372 1.00 87.38 94 SER A C 1
ATOM 730 O O . SER A 1 94 ? 27.600 2.803 -38.598 1.00 87.38 94 SER A O 1
ATOM 732 N N . GLY A 1 95 ? 27.287 4.018 -36.727 1.00 89.62 95 GLY A N 1
ATOM 733 C CA . GLY A 1 95 ? 26.681 5.181 -37.368 1.00 89.62 95 GLY A CA 1
ATOM 734 C C . GLY A 1 95 ? 25.159 5.095 -37.501 1.00 89.62 95 GLY A C 1
ATOM 735 O O . GLY A 1 95 ? 24.588 5.879 -38.257 1.00 89.62 95 GLY A O 1
ATOM 736 N N . MET A 1 96 ? 24.496 4.156 -36.817 1.00 91.56 96 MET A N 1
ATOM 737 C CA . MET A 1 96 ? 23.035 4.063 -36.829 1.00 91.5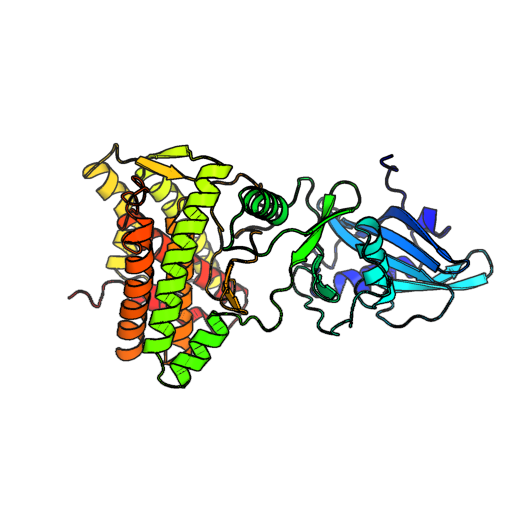6 96 MET A CA 1
ATOM 738 C C . MET A 1 96 ? 22.411 4.871 -35.697 1.00 91.56 96 MET A C 1
ATOM 740 O O . MET A 1 96 ? 22.897 4.848 -34.567 1.00 91.56 96 MET A O 1
ATOM 744 N N . ASP A 1 97 ? 21.293 5.533 -35.989 1.00 95.06 97 ASP A N 1
ATOM 745 C CA . ASP A 1 97 ? 20.488 6.198 -34.970 1.00 95.06 97 ASP A CA 1
ATOM 746 C C . ASP A 1 97 ? 19.736 5.164 -34.131 1.00 95.06 97 ASP A C 1
ATOM 748 O O . ASP A 1 97 ? 19.016 4.301 -34.641 1.00 95.06 97 ASP A O 1
ATOM 752 N N . VAL A 1 98 ? 19.902 5.269 -32.819 1.00 96.12 98 VAL A N 1
ATOM 753 C CA . VAL A 1 98 ? 19.354 4.359 -31.821 1.00 96.12 98 VAL A CA 1
ATOM 754 C C . VAL A 1 98 ? 18.537 5.157 -30.812 1.00 96.12 98 VAL A C 1
ATOM 756 O O . VAL A 1 98 ? 18.902 6.253 -30.389 1.00 96.12 98 VAL A O 1
ATOM 759 N N . SER A 1 99 ? 17.396 4.600 -30.418 1.00 97.50 99 SER A N 1
ATOM 760 C CA . SER A 1 99 ? 16.519 5.158 -29.390 1.00 97.50 99 SER A CA 1
ATOM 761 C C . SER A 1 99 ? 16.407 4.204 -28.202 1.00 97.50 99 SER A C 1
ATOM 763 O O . SER A 1 99 ? 16.311 2.985 -28.372 1.00 97.50 99 SER A O 1
ATOM 765 N N . LEU A 1 100 ? 16.393 4.779 -27.000 1.00 97.88 100 LEU A N 1
ATOM 766 C CA . LEU A 1 100 ? 16.069 4.098 -25.749 1.00 97.88 100 LEU A CA 1
ATOM 767 C C . LEU A 1 100 ? 14.617 4.414 -25.385 1.00 97.88 100 LEU A C 1
ATOM 769 O O . LEU A 1 100 ? 14.255 5.585 -25.274 1.00 97.88 100 LEU A O 1
ATOM 773 N N . TYR A 1 101 ? 13.793 3.389 -25.191 1.00 97.56 101 TYR A N 1
ATOM 774 C CA . TYR A 1 101 ? 12.378 3.514 -24.838 1.00 97.56 101 TYR A CA 1
ATOM 775 C C . TYR A 1 101 ? 12.125 2.952 -23.441 1.00 97.56 101 TYR A C 1
ATOM 777 O O . TYR A 1 101 ? 12.713 1.931 -23.074 1.00 97.56 101 TYR A O 1
ATOM 785 N N . ASP A 1 102 ? 11.213 3.572 -22.692 1.00 95.44 102 ASP A N 1
ATOM 786 C CA . ASP A 1 102 ? 10.687 2.972 -21.462 1.00 95.44 102 ASP A CA 1
ATOM 787 C C . ASP A 1 102 ? 9.838 1.755 -21.851 1.00 95.44 102 ASP A C 1
ATOM 789 O O . ASP A 1 102 ? 8.791 1.898 -22.492 1.00 95.44 102 ASP A O 1
ATOM 793 N N . ALA A 1 103 ? 10.278 0.552 -21.484 1.00 94.31 103 ALA A N 1
ATOM 794 C CA . ALA A 1 103 ? 9.622 -0.685 -21.899 1.00 94.31 103 ALA A CA 1
ATOM 795 C C . ALA A 1 103 ? 8.207 -0.842 -21.308 1.00 94.31 103 ALA A C 1
ATOM 797 O O . ALA A 1 103 ? 7.415 -1.628 -21.815 1.00 94.31 103 ALA A O 1
ATOM 798 N N . THR A 1 104 ? 7.839 -0.075 -20.279 1.00 91.75 104 THR A N 1
ATOM 799 C CA . THR A 1 104 ? 6.465 -0.078 -19.741 1.00 91.75 104 THR A CA 1
ATOM 800 C C . THR A 1 104 ? 5.481 0.721 -20.605 1.00 91.75 104 THR A C 1
ATOM 802 O O . THR A 1 104 ? 4.261 0.582 -20.478 1.00 91.75 104 THR A O 1
ATOM 805 N N . SER A 1 105 ? 5.994 1.555 -21.513 1.00 89.81 105 SER A N 1
ATOM 806 C CA . SER A 1 105 ? 5.199 2.526 -22.270 1.00 89.81 105 SER A CA 1
ATOM 807 C C . SER A 1 105 ? 4.596 1.994 -23.573 1.00 89.81 105 SER A C 1
ATOM 809 O O . SER A 1 105 ? 3.856 2.726 -24.225 1.00 89.81 105 SER A O 1
ATOM 811 N N . ASN A 1 106 ? 4.898 0.752 -23.960 1.00 85.44 106 ASN A N 1
ATOM 812 C CA . ASN A 1 106 ? 4.327 0.115 -25.144 1.00 85.44 106 ASN A CA 1
ATOM 813 C C . ASN A 1 106 ? 4.107 -1.388 -24.925 1.00 85.44 106 ASN A C 1
ATOM 815 O O . ASN A 1 106 ? 4.728 -2.005 -24.056 1.00 85.44 106 ASN A O 1
ATOM 819 N N . ARG A 1 107 ? 3.236 -1.972 -25.752 1.00 85.94 107 ARG A N 1
ATOM 820 C CA . ARG A 1 107 ? 2.861 -3.388 -25.694 1.00 85.94 107 ARG A CA 1
ATOM 821 C C . ARG A 1 107 ? 4.061 -4.332 -25.799 1.00 85.94 107 ARG A C 1
ATOM 823 O O . ARG A 1 107 ? 4.205 -5.227 -24.973 1.00 85.94 107 ARG A O 1
ATOM 830 N N . LEU A 1 108 ? 4.946 -4.095 -26.770 1.00 88.75 108 LEU A N 1
ATOM 831 C CA . LEU A 1 108 ? 6.122 -4.935 -27.018 1.00 88.75 108 LEU A CA 1
ATOM 832 C C . LEU A 1 108 ? 7.035 -5.023 -25.789 1.00 88.75 108 LEU A C 1
ATOM 834 O O . LEU A 1 108 ? 7.530 -6.089 -25.437 1.00 88.75 108 LEU A O 1
ATOM 838 N N . GLY A 1 109 ? 7.264 -3.901 -25.115 1.00 90.38 109 GLY A N 1
ATOM 839 C CA . GLY A 1 109 ? 8.076 -3.853 -23.911 1.00 90.38 109 GLY A CA 1
ATOM 840 C C . GLY A 1 109 ? 7.416 -4.579 -22.741 1.00 90.38 109 GLY A C 1
ATOM 841 O O . GLY A 1 109 ? 8.106 -5.323 -22.045 1.00 90.38 109 GLY A O 1
ATOM 842 N N . ARG A 1 110 ? 6.091 -4.461 -22.575 1.00 90.19 110 ARG A N 1
ATOM 843 C CA . ARG A 1 110 ? 5.320 -5.217 -21.568 1.00 90.19 110 ARG A CA 1
ATOM 844 C C . ARG A 1 110 ? 5.390 -6.722 -21.816 1.00 90.19 110 ARG A C 1
ATOM 846 O O . ARG A 1 110 ? 5.706 -7.472 -20.896 1.00 90.19 110 ARG A O 1
ATOM 853 N N . GLU A 1 111 ? 5.193 -7.159 -23.057 1.00 88.25 111 GLU A N 1
ATOM 854 C CA . GLU A 1 111 ? 5.339 -8.564 -23.465 1.00 88.25 111 GLU A CA 1
ATOM 855 C C . GLU A 1 111 ? 6.732 -9.090 -23.154 1.00 88.25 111 GLU A C 1
ATOM 857 O O . GLU A 1 111 ? 6.895 -10.178 -22.605 1.00 88.25 111 GLU A O 1
ATOM 862 N N . VAL A 1 112 ? 7.759 -8.295 -23.448 1.00 90.00 112 VAL A N 1
ATOM 863 C CA . VAL A 1 112 ? 9.125 -8.687 -23.141 1.00 90.00 112 VAL A CA 1
ATOM 864 C C . VAL A 1 112 ? 9.329 -8.775 -21.633 1.00 90.00 112 VAL A C 1
ATOM 866 O O . VAL A 1 112 ? 9.870 -9.782 -21.180 1.00 90.00 112 VAL A O 1
ATOM 869 N N . ILE A 1 113 ? 8.897 -7.792 -20.837 1.00 91.06 113 ILE A N 1
ATOM 870 C CA . ILE A 1 113 ? 8.990 -7.833 -19.364 1.00 91.06 113 ILE A CA 1
ATOM 871 C C . ILE A 1 113 ? 8.380 -9.134 -18.821 1.00 91.06 113 ILE A C 1
ATOM 873 O O . ILE A 1 113 ? 9.016 -9.792 -17.997 1.00 91.06 113 ILE A O 1
ATOM 877 N N . LEU A 1 114 ? 7.216 -9.536 -19.337 1.00 88.00 114 LEU A N 1
ATOM 878 C CA . LEU A 1 114 ? 6.468 -10.715 -18.888 1.00 88.00 114 LEU A CA 1
ATOM 879 C C . LEU A 1 114 ? 6.922 -12.041 -19.514 1.00 88.00 114 LEU A C 1
ATOM 881 O O . LEU A 1 114 ? 6.629 -13.103 -18.968 1.00 88.00 114 LEU A O 1
ATOM 885 N N . GLY A 1 115 ? 7.669 -12.007 -20.619 1.00 84.44 115 GLY A N 1
ATOM 886 C CA . GLY A 1 115 ? 8.120 -13.195 -21.346 1.00 84.44 115 GLY A CA 1
ATOM 887 C C . GLY A 1 115 ? 8.777 -14.298 -20.493 1.00 84.44 115 GLY A C 1
ATOM 888 O O . GLY A 1 115 ? 8.504 -15.469 -20.757 1.00 84.44 115 GLY A O 1
ATOM 889 N N . PRO A 1 116 ? 9.590 -14.002 -19.452 1.00 83.81 116 PRO A N 1
ATOM 890 C CA . PRO A 1 116 ? 10.159 -15.031 -18.576 1.00 83.81 116 PRO A CA 1
ATOM 891 C C . PRO A 1 116 ? 9.115 -15.853 -17.808 1.00 83.81 116 PRO A C 1
ATOM 893 O O . PRO A 1 116 ? 9.408 -16.977 -17.411 1.00 83.81 116 PRO A O 1
ATOM 896 N N . LEU A 1 117 ? 7.902 -15.323 -17.624 1.00 77.88 117 LEU A N 1
ATOM 897 C CA . LEU A 1 117 ? 6.775 -16.025 -17.005 1.00 77.88 117 LEU A CA 1
ATOM 898 C C . LEU A 1 117 ? 5.973 -16.874 -18.009 1.00 77.88 117 LEU A C 1
ATOM 900 O O . LEU A 1 117 ? 4.960 -17.461 -17.642 1.00 77.88 117 LEU A O 1
ATOM 904 N N . GLY A 1 118 ? 6.403 -16.945 -19.273 1.00 72.38 118 GLY A N 1
ATOM 905 C CA . GLY A 1 118 ? 5.710 -17.697 -20.322 1.00 72.38 118 GLY A CA 1
ATOM 906 C C . GLY A 1 118 ? 4.471 -16.994 -20.883 1.00 72.38 118 GLY A C 1
ATOM 907 O O . GLY A 1 118 ? 3.685 -17.623 -21.587 1.00 72.38 118 GLY A O 1
ATOM 908 N N . VAL A 1 119 ? 4.293 -15.701 -20.598 1.00 64.62 119 VAL A N 1
ATOM 909 C CA . VAL A 1 119 ? 3.209 -14.889 -21.166 1.00 64.62 119 VAL A CA 1
ATOM 910 C C . VAL A 1 119 ? 3.555 -14.562 -22.624 1.00 64.62 119 VAL A C 1
ATOM 912 O O . VAL A 1 119 ? 4.529 -13.861 -22.895 1.00 64.62 119 VAL A O 1
ATOM 915 N N . GLY A 1 120 ? 2.799 -15.122 -23.571 1.00 53.78 120 GLY A N 1
ATOM 916 C CA . GLY A 1 120 ? 3.009 -14.933 -25.011 1.00 53.78 120 GLY A CA 1
ATOM 917 C C . GLY A 1 120 ? 2.265 -13.725 -25.601 1.00 53.78 120 GLY A C 1
ATOM 918 O O . GLY A 1 120 ? 1.240 -13.296 -25.076 1.00 53.78 120 GLY A O 1
ATOM 919 N N . LEU A 1 121 ? 2.751 -13.241 -26.753 1.00 50.06 121 LEU A N 1
ATOM 920 C CA . LEU A 1 121 ? 2.191 -12.147 -27.578 1.00 50.06 121 LEU A CA 1
ATOM 921 C C . LEU A 1 121 ? 0.698 -12.309 -27.944 1.00 50.06 121 LEU A C 1
ATOM 923 O O . LEU A 1 121 ? 0.016 -11.329 -28.242 1.00 50.06 121 LEU A O 1
ATOM 927 N N . GLU A 1 122 ? 0.183 -13.542 -27.944 1.00 51.59 122 GLU A N 1
ATOM 928 C CA . GLU A 1 122 ? -1.174 -13.883 -28.399 1.00 51.59 122 GLU A CA 1
ATOM 929 C C . GLU A 1 122 ? -2.256 -13.752 -27.308 1.00 51.59 122 GLU A C 1
ATOM 931 O O . GLU A 1 122 ? -3.438 -13.908 -27.604 1.00 51.59 122 GLU A O 1
ATOM 936 N N . MET A 1 123 ? -1.882 -13.463 -26.054 1.00 47.88 123 MET A N 1
ATOM 937 C CA . MET A 1 123 ? -2.764 -13.648 -24.890 1.00 47.88 123 MET A CA 1
ATOM 938 C C . MET A 1 123 ? -3.461 -12.398 -24.329 1.00 47.88 123 MET A C 1
ATOM 940 O O . MET A 1 123 ? -4.173 -12.514 -23.334 1.00 47.88 123 MET A O 1
ATOM 944 N N . GLY A 1 124 ? -3.313 -11.213 -24.926 1.00 46.78 124 GLY A N 1
ATOM 945 C CA . GLY A 1 124 ? -3.898 -10.003 -24.340 1.00 46.78 124 GLY A CA 1
ATOM 946 C C . GLY A 1 124 ? -4.383 -8.972 -25.346 1.00 46.78 124 GLY A C 1
ATOM 947 O O . GLY A 1 124 ? -3.662 -8.592 -26.270 1.00 46.78 124 GLY A O 1
ATOM 948 N N . VAL A 1 125 ? -5.600 -8.473 -25.122 1.00 49.34 125 VAL A N 1
ATOM 949 C CA . VAL A 1 125 ? -5.944 -7.096 -25.486 1.00 49.34 125 VAL A CA 1
ATOM 950 C C . VAL A 1 125 ? -5.245 -6.222 -24.445 1.00 49.34 125 VAL A C 1
ATOM 952 O O . VAL A 1 125 ? -5.500 -6.364 -23.252 1.00 49.34 125 VAL A O 1
ATOM 955 N N . ASP A 1 126 ? -4.294 -5.403 -24.885 1.00 53.31 126 ASP A N 1
ATOM 956 C CA . ASP A 1 126 ? -3.644 -4.417 -24.023 1.00 53.31 126 ASP A CA 1
ATOM 957 C C . ASP A 1 126 ? -4.679 -3.323 -23.735 1.00 53.31 126 ASP A C 1
ATOM 959 O O . ASP A 1 126 ? -5.144 -2.651 -24.658 1.00 53.31 126 ASP A O 1
ATOM 963 N N . GLU A 1 127 ? -5.111 -3.184 -22.482 1.00 55.38 127 GLU A N 1
ATOM 964 C CA . GLU A 1 127 ? -5.835 -1.979 -22.098 1.00 55.38 127 GLU A CA 1
ATOM 965 C C . GLU A 1 127 ? -4.797 -0.874 -21.908 1.00 55.38 127 GLU A C 1
ATOM 967 O O . GLU A 1 127 ? -3.933 -0.976 -21.041 1.00 55.38 127 GLU A O 1
ATOM 972 N N . ASP A 1 128 ? -4.916 0.228 -22.654 1.00 56.38 128 ASP A N 1
ATOM 973 C CA . ASP A 1 128 ? -4.035 1.411 -22.568 1.00 56.38 128 ASP A CA 1
ATOM 974 C C . ASP A 1 128 ? -4.018 2.109 -21.182 1.00 56.38 128 ASP A C 1
ATOM 976 O O . ASP A 1 128 ? -3.473 3.205 -21.015 1.00 56.38 128 ASP A O 1
ATOM 980 N N . LYS A 1 129 ? -4.606 1.498 -20.149 1.00 61.28 129 LYS A N 1
ATOM 981 C CA . LYS A 1 129 ? -4.607 1.991 -18.774 1.00 61.28 129 LYS A CA 1
ATOM 982 C C . LYS A 1 129 ? -3.284 1.659 -18.089 1.00 61.28 129 LYS A C 1
ATOM 984 O O . LYS A 1 129 ? -3.131 0.630 -17.434 1.00 61.28 129 LYS A O 1
ATOM 989 N N . VAL A 1 130 ? -2.349 2.597 -18.199 1.00 64.38 130 VAL A N 1
ATOM 990 C CA . VAL A 1 130 ? -1.151 2.649 -17.355 1.00 64.38 130 VAL A CA 1
ATOM 991 C C . VAL A 1 130 ? -1.401 3.587 -16.184 1.00 64.38 130 VAL A C 1
ATOM 993 O O . VAL A 1 130 ? -1.713 4.765 -16.375 1.00 64.38 130 VAL A O 1
ATOM 996 N N . PHE A 1 131 ? -1.206 3.081 -14.972 1.00 74.88 131 PHE A N 1
ATOM 997 C CA . PHE A 1 131 ? -1.235 3.879 -13.753 1.00 74.88 131 PHE A CA 1
ATOM 998 C C . PHE A 1 131 ? 0.197 4.129 -13.300 1.00 74.88 131 PHE A C 1
ATOM 1000 O O . PHE A 1 131 ? 0.907 3.195 -12.938 1.00 74.88 131 PHE A O 1
ATOM 1007 N N . ASP A 1 132 ? 0.617 5.391 -13.354 1.00 67.19 132 ASP A N 1
ATOM 1008 C CA . ASP A 1 132 ? 1.977 5.805 -13.016 1.00 67.19 132 ASP A CA 1
ATOM 1009 C C . ASP A 1 132 ? 1.934 6.711 -11.778 1.00 67.19 132 ASP A C 1
ATOM 1011 O O . ASP A 1 132 ? 1.617 7.905 -11.864 1.00 67.19 132 ASP A O 1
ATOM 1015 N N . GLN A 1 133 ? 2.161 6.095 -10.616 1.00 75.12 133 GLN A N 1
ATOM 1016 C CA . GLN A 1 133 ? 2.283 6.760 -9.314 1.00 75.12 133 GLN A CA 1
ATOM 1017 C C . GLN A 1 133 ? 3.682 6.503 -8.757 1.00 75.12 133 GLN A C 1
ATOM 1019 O O . GLN A 1 133 ? 4.627 6.829 -9.448 1.00 75.12 133 GLN A O 1
ATOM 1024 N N . SER A 1 134 ? 3.846 5.927 -7.559 1.00 78.06 134 SER A N 1
ATOM 1025 C CA . SER A 1 134 ? 5.144 5.451 -7.048 1.00 78.06 134 SER A CA 1
ATOM 1026 C C . SER A 1 134 ? 5.653 4.214 -7.792 1.00 78.06 134 SER A C 1
ATOM 1028 O O . SER A 1 134 ? 6.852 3.967 -7.827 1.00 78.06 134 SER A O 1
ATOM 1030 N N . ASN A 1 135 ? 4.739 3.460 -8.400 1.00 89.19 135 ASN A N 1
ATOM 1031 C CA . ASN A 1 135 ? 4.982 2.287 -9.225 1.00 89.19 135 ASN A CA 1
ATOM 1032 C C . ASN A 1 135 ? 4.266 2.454 -10.569 1.00 89.19 135 ASN A C 1
ATOM 1034 O O . ASN A 1 135 ? 3.378 3.303 -10.707 1.00 89.19 135 ASN A O 1
ATOM 1038 N N . THR A 1 1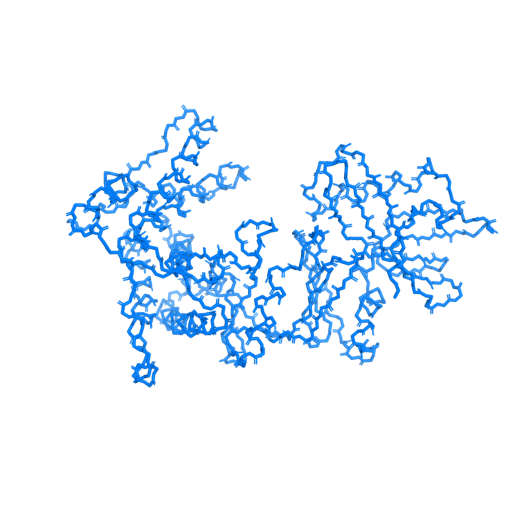36 ? 4.632 1.622 -11.542 1.00 91.19 136 THR A N 1
ATOM 1039 C CA . THR A 1 136 ? 3.933 1.564 -12.829 1.00 91.19 136 THR A CA 1
ATOM 1040 C C . THR A 1 136 ? 3.102 0.288 -12.880 1.00 91.19 136 THR A C 1
ATOM 1042 O O . THR A 1 136 ? 3.660 -0.808 -12.875 1.00 91.19 136 THR A O 1
ATOM 1045 N N . SER A 1 137 ? 1.780 0.419 -12.959 1.00 90.94 137 SER A N 1
ATOM 1046 C CA . SER A 1 137 ? 0.867 -0.720 -13.088 1.00 90.94 137 SER A CA 1
ATOM 1047 C C . SER A 1 137 ? 0.133 -0.711 -14.421 1.00 90.94 137 SER A C 1
ATOM 1049 O O . SER A 1 137 ? -0.207 0.356 -14.938 1.00 90.94 137 SER A O 1
ATOM 1051 N N . PHE A 1 138 ? -0.135 -1.893 -14.967 1.00 88.19 138 PHE A N 1
ATOM 1052 C CA . PHE A 1 138 ? -0.879 -2.068 -16.214 1.00 88.19 138 PHE A CA 1
ATOM 1053 C C . PHE A 1 138 ? -1.590 -3.423 -16.249 1.00 88.19 138 PHE A C 1
ATOM 1055 O O . PHE A 1 138 ? -1.206 -4.364 -15.551 1.00 88.19 138 PHE A O 1
ATOM 1062 N N . PHE A 1 139 ? -2.621 -3.516 -17.084 1.00 86.81 139 PHE A N 1
ATOM 1063 C CA . PHE A 1 139 ? -3.273 -4.781 -17.401 1.00 86.81 139 PHE A CA 1
ATOM 1064 C C . PHE A 1 139 ? -2.640 -5.400 -18.647 1.00 86.81 139 PHE A C 1
ATOM 1066 O O . PHE A 1 139 ? -2.217 -4.687 -19.552 1.00 86.81 139 PHE A O 1
ATOM 1073 N N . PHE A 1 140 ? -2.565 -6.727 -18.696 1.00 83.12 140 PHE A N 1
ATOM 1074 C CA . PHE A 1 140 ? -2.091 -7.450 -19.873 1.00 83.12 140 PHE A CA 1
ATOM 1075 C C . PHE A 1 140 ? -2.927 -8.717 -20.071 1.00 83.12 140 PHE A C 1
ATOM 1077 O O . PHE A 1 140 ? -2.657 -9.748 -19.453 1.00 83.12 140 PHE A O 1
ATOM 1084 N N . GLY A 1 141 ? -3.985 -8.624 -20.884 1.00 81.12 141 GLY A N 1
ATOM 1085 C CA . GLY A 1 141 ? -5.035 -9.647 -20.905 1.00 81.12 141 GLY A CA 1
ATOM 1086 C C . GLY A 1 141 ? -5.698 -9.766 -19.529 1.00 81.12 141 GLY A C 1
ATOM 1087 O O . GLY A 1 141 ? -6.057 -8.758 -18.925 1.00 81.12 141 GLY A O 1
ATOM 1088 N N . ASP A 1 142 ? -5.782 -10.984 -18.997 1.00 83.56 142 ASP A N 1
ATOM 1089 C CA . ASP A 1 142 ? -6.366 -11.263 -17.673 1.00 83.56 142 ASP A CA 1
ATOM 1090 C C . ASP A 1 142 ? -5.373 -11.082 -16.507 1.00 83.56 142 ASP A C 1
ATOM 1092 O O . ASP A 1 142 ? -5.591 -11.582 -15.400 1.00 83.56 142 ASP A O 1
ATOM 1096 N N . LEU A 1 143 ? -4.262 -10.379 -16.738 1.00 88.44 143 LEU A N 1
ATOM 1097 C CA . LEU A 1 143 ? -3.217 -10.137 -15.745 1.00 88.44 143 LEU A CA 1
ATOM 1098 C C . LEU A 1 143 ? -3.249 -8.688 -15.268 1.00 88.44 143 LEU A C 1
ATOM 1100 O O . LEU A 1 143 ? -3.371 -7.768 -16.077 1.00 88.44 143 LEU A O 1
ATOM 1104 N N . TYR A 1 144 ? -3.043 -8.484 -13.970 1.00 91.06 144 TYR A N 1
ATOM 1105 C CA . TYR A 1 144 ? -2.650 -7.192 -13.415 1.00 91.06 144 TYR A CA 1
ATOM 1106 C C . TYR A 1 144 ? -1.166 -7.237 -13.059 1.00 91.06 144 TYR A C 1
ATOM 1108 O O . TYR A 1 144 ? -0.721 -8.098 -12.298 1.00 91.06 144 TYR A O 1
ATOM 1116 N N . VAL A 1 145 ? -0.388 -6.311 -13.611 1.00 92.06 145 VAL A N 1
ATOM 1117 C CA . VAL A 1 145 ? 1.057 -6.237 -13.400 1.00 92.06 145 VAL A CA 1
ATOM 1118 C C . VAL A 1 145 ? 1.374 -4.961 -12.648 1.00 92.06 145 VAL A C 1
ATOM 1120 O O . VAL A 1 145 ? 1.003 -3.875 -13.086 1.00 92.06 145 VAL A O 1
ATOM 1123 N N . LYS A 1 146 ? 2.103 -5.092 -11.541 1.00 94.06 146 LYS A N 1
ATOM 1124 C CA . LYS A 1 146 ? 2.644 -3.976 -10.764 1.00 94.06 146 LYS A CA 1
ATOM 1125 C C . LYS A 1 146 ? 4.161 -4.009 -10.861 1.00 94.06 146 LYS A C 1
ATOM 1127 O O . LYS A 1 146 ? 4.803 -4.928 -10.355 1.00 94.06 146 LYS A O 1
ATOM 1132 N N . LEU A 1 147 ? 4.738 -3.027 -11.543 1.00 94.44 147 LEU A N 1
ATOM 1133 C CA . LEU A 1 147 ? 6.179 -2.868 -11.674 1.00 94.44 147 LEU A CA 1
ATOM 1134 C C . LEU A 1 147 ? 6.703 -1.948 -10.575 1.00 94.44 147 LEU A C 1
ATOM 1136 O O . LEU A 1 147 ? 6.343 -0.769 -10.519 1.00 94.44 147 LEU A O 1
ATOM 1140 N N . TYR A 1 148 ? 7.586 -2.485 -9.737 1.00 94.44 148 TYR A N 1
ATOM 1141 C CA . TYR A 1 148 ? 8.219 -1.728 -8.668 1.00 94.44 148 TYR A CA 1
ATOM 1142 C C . TYR A 1 148 ? 9.273 -0.797 -9.260 1.00 94.44 148 TYR A C 1
ATOM 1144 O O . TYR A 1 148 ? 10.234 -1.258 -9.886 1.00 94.44 148 TYR A O 1
ATOM 1152 N N . ARG A 1 149 ? 9.075 0.516 -9.098 1.00 94.12 149 ARG A N 1
ATOM 1153 C CA . ARG A 1 149 ? 10.018 1.526 -9.601 1.00 94.12 149 ARG A CA 1
ATOM 1154 C C . ARG A 1 149 ? 11.160 1.751 -8.634 1.00 94.12 149 ARG A C 1
ATOM 1156 O O . ARG A 1 149 ? 12.294 1.799 -9.085 1.00 94.12 149 ARG A O 1
ATOM 1163 N N . GLN A 1 150 ? 10.899 1.830 -7.334 1.00 93.56 150 GLN A N 1
ATOM 1164 C CA . GLN A 1 150 ? 11.960 1.806 -6.331 1.00 93.56 150 GLN A CA 1
ATOM 1165 C C . GLN A 1 150 ? 12.278 0.351 -5.959 1.00 93.56 150 GLN A C 1
ATOM 1167 O O . GLN A 1 150 ? 11.393 -0.403 -5.557 1.00 93.56 150 GLN A O 1
ATOM 1172 N N . LEU A 1 151 ? 13.540 -0.051 -6.104 1.00 92.69 151 LEU A N 1
ATOM 1173 C CA . LEU A 1 151 ? 14.005 -1.405 -5.808 1.00 92.69 151 LEU A CA 1
ATOM 1174 C C . LEU A 1 151 ? 14.529 -1.499 -4.375 1.00 92.69 151 LEU A C 1
ATOM 1176 O O . LEU A 1 151 ? 15.245 -0.620 -3.891 1.00 92.69 151 LEU A O 1
ATOM 1180 N N . MET A 1 152 ? 14.204 -2.613 -3.722 1.00 89.12 152 MET A N 1
ATOM 1181 C CA . MET A 1 152 ? 14.650 -2.934 -2.369 1.00 89.12 152 MET A CA 1
ATOM 1182 C C . MET A 1 152 ? 15.659 -4.082 -2.404 1.00 89.12 152 MET A C 1
ATOM 1184 O O . MET A 1 152 ? 15.553 -4.987 -3.228 1.00 89.12 152 MET A O 1
ATOM 1188 N N . SER A 1 153 ? 16.613 -4.073 -1.471 1.00 83.88 153 SER A N 1
ATOM 1189 C CA . SER A 1 153 ? 17.645 -5.114 -1.342 1.00 83.88 153 SER A CA 1
ATOM 1190 C C . SER A 1 153 ? 17.126 -6.443 -0.780 1.00 83.88 153 SER A C 1
ATOM 1192 O O . SER A 1 153 ? 17.838 -7.445 -0.794 1.00 83.88 153 SER A O 1
ATOM 1194 N N . HIS A 1 154 ? 15.898 -6.456 -0.266 1.00 86.56 154 HIS A N 1
ATOM 1195 C CA . HIS A 1 154 ? 15.186 -7.650 0.171 1.00 86.56 154 HIS A CA 1
ATOM 1196 C C . HIS A 1 154 ? 13.957 -7.883 -0.708 1.00 86.56 154 HIS A C 1
ATOM 1198 O O . HIS A 1 154 ? 13.481 -6.974 -1.392 1.00 86.56 154 HIS A O 1
ATOM 1204 N N . LYS A 1 155 ? 13.397 -9.097 -0.640 1.00 90.44 155 LYS A N 1
ATOM 1205 C CA . LYS A 1 155 ? 12.135 -9.420 -1.312 1.00 90.44 155 LYS A CA 1
ATOM 1206 C C . LYS A 1 155 ? 11.051 -8.423 -0.897 1.00 90.44 155 LYS A C 1
ATOM 1208 O O . LYS A 1 155 ? 10.933 -8.089 0.288 1.00 90.44 155 LYS A O 1
ATOM 1213 N N . ASN A 1 156 ? 10.283 -7.942 -1.871 1.00 92.19 156 ASN A N 1
ATOM 1214 C CA . ASN A 1 156 ? 9.197 -7.002 -1.615 1.00 92.19 156 ASN A CA 1
ATOM 1215 C C . ASN A 1 156 ? 8.158 -7.631 -0.655 1.00 92.19 156 ASN A C 1
ATOM 1217 O O . ASN A 1 156 ? 7.848 -8.829 -0.739 1.00 92.19 156 ASN A O 1
ATOM 1221 N N . ARG A 1 157 ? 7.656 -6.829 0.293 1.00 93.12 157 ARG A N 1
ATOM 1222 C CA . ARG A 1 157 ? 6.675 -7.252 1.302 1.00 93.12 157 ARG A CA 1
ATOM 1223 C C . ARG A 1 157 ? 5.379 -7.740 0.670 1.00 93.12 157 ARG A C 1
ATOM 1225 O O . ARG A 1 157 ? 4.914 -8.809 1.047 1.00 93.12 157 ARG A O 1
ATOM 1232 N N . GLU A 1 158 ? 4.851 -7.013 -0.308 1.00 94.75 158 GLU A N 1
ATOM 1233 C CA . GLU A 1 158 ? 3.606 -7.355 -0.993 1.00 94.75 158 GLU A CA 1
ATOM 1234 C C . GLU A 1 158 ? 3.713 -8.724 -1.669 1.00 94.75 158 GLU A C 1
ATOM 1236 O O . GLU A 1 158 ? 2.856 -9.575 -1.440 1.00 94.75 158 GLU A O 1
ATOM 1241 N N . ILE A 1 159 ? 4.811 -8.991 -2.393 1.00 95.56 159 ILE A N 1
ATOM 1242 C CA . ILE A 1 159 ? 5.064 -10.320 -2.978 1.00 95.56 159 ILE A CA 1
ATOM 1243 C C . ILE A 1 159 ? 5.060 -11.389 -1.881 1.00 95.56 159 ILE A C 1
ATOM 1245 O O . ILE A 1 159 ? 4.394 -12.408 -2.011 1.00 95.56 159 ILE A O 1
ATOM 1249 N N . SER A 1 160 ? 5.808 -11.162 -0.799 1.00 94.75 160 SER A N 1
ATOM 1250 C CA . SER A 1 160 ? 5.973 -12.152 0.271 1.00 94.75 160 SER A CA 1
ATOM 1251 C C . SER A 1 160 ? 4.651 -12.481 0.969 1.00 94.75 160 SER A C 1
ATOM 1253 O O . SER A 1 160 ? 4.387 -13.643 1.267 1.00 94.75 160 SER A O 1
ATOM 1255 N N . VAL A 1 161 ? 3.820 -11.468 1.223 1.00 95.81 161 VAL A N 1
ATOM 1256 C CA . VAL A 1 161 ? 2.517 -11.633 1.876 1.00 95.81 161 VAL A CA 1
ATOM 1257 C C . VAL A 1 161 ? 1.512 -12.292 0.933 1.00 95.81 161 VAL A C 1
ATOM 1259 O O . VAL A 1 161 ? 0.887 -13.286 1.305 1.00 95.81 161 VAL A O 1
ATOM 1262 N N . LEU A 1 162 ? 1.377 -11.783 -0.294 1.00 96.81 162 LEU A N 1
ATOM 1263 C CA . LEU A 1 162 ? 0.393 -12.286 -1.253 1.00 96.81 162 LEU A CA 1
ATOM 1264 C C . LEU A 1 162 ? 0.716 -13.700 -1.737 1.00 96.81 162 LEU A C 1
ATOM 1266 O O . LEU A 1 162 ? -0.199 -14.502 -1.920 1.00 96.81 162 LEU A O 1
ATOM 1270 N N . GLU A 1 163 ? 1.993 -14.042 -1.910 1.00 96.31 163 GLU A N 1
ATOM 1271 C CA . GLU A 1 163 ? 2.399 -15.398 -2.283 1.00 96.31 163 GLU A CA 1
ATOM 1272 C C . GLU A 1 163 ? 2.019 -16.396 -1.186 1.00 96.31 163 GLU A C 1
ATOM 1274 O O . GLU A 1 163 ? 1.420 -17.432 -1.472 1.00 96.31 163 GLU A O 1
ATOM 1279 N N . ALA A 1 164 ? 2.287 -16.055 0.074 1.00 96.25 164 ALA A N 1
ATOM 1280 C CA . ALA A 1 164 ? 1.981 -16.918 1.206 1.00 96.25 164 ALA A CA 1
ATOM 1281 C C . ALA A 1 164 ? 0.460 -17.110 1.390 1.00 96.25 164 ALA A C 1
ATOM 1283 O O . ALA A 1 164 ? 0.000 -18.224 1.642 1.00 96.25 164 ALA A O 1
ATOM 1284 N N . LEU A 1 165 ? -0.335 -16.054 1.178 1.00 96.81 165 LEU A N 1
ATOM 1285 C CA . LEU A 1 165 ? -1.803 -16.126 1.171 1.00 96.81 165 LEU A CA 1
ATOM 1286 C C . LEU A 1 165 ? -2.361 -16.898 -0.034 1.00 96.81 165 LEU A C 1
ATOM 1288 O O . LEU A 1 165 ? -3.355 -17.612 0.094 1.00 96.81 165 LEU A O 1
ATOM 1292 N N . THR A 1 166 ? -1.726 -16.784 -1.202 1.00 96.19 166 THR A N 1
ATOM 1293 C CA . THR A 1 166 ? -2.096 -17.570 -2.389 1.00 96.19 166 THR A CA 1
ATOM 1294 C C . THR A 1 166 ? -1.849 -19.058 -2.132 1.00 96.19 166 THR A C 1
ATOM 1296 O O . THR A 1 166 ? -2.710 -19.886 -2.424 1.00 96.19 166 THR A O 1
ATOM 1299 N N . GLN A 1 167 ? -0.706 -19.403 -1.530 1.00 96.12 167 GLN A N 1
ATOM 1300 C CA . GLN A 1 167 ? -0.344 -20.781 -1.183 1.00 96.12 167 GLN A CA 1
ATOM 1301 C C . GLN A 1 167 ? -1.249 -21.384 -0.101 1.00 96.12 167 GLN A C 1
ATOM 1303 O O . GLN A 1 167 ? -1.516 -22.584 -0.146 1.00 96.12 167 GLN A O 1
ATOM 1308 N N . SER A 1 168 ? -1.760 -20.576 0.835 1.00 95.25 168 SER A N 1
ATOM 1309 C CA . SER A 1 168 ? -2.737 -21.036 1.832 1.00 95.25 168 SER A CA 1
ATOM 1310 C C . SER A 1 168 ? -4.165 -21.164 1.288 1.00 95.25 168 SER A C 1
ATOM 1312 O O . SER A 1 168 ? -5.046 -21.644 1.999 1.00 95.25 168 SER A O 1
ATOM 1314 N N . GLY A 1 169 ? -4.408 -20.772 0.032 1.00 94.50 169 GLY A N 1
ATOM 1315 C CA . GLY A 1 169 ? -5.725 -20.849 -0.602 1.00 94.50 169 GLY A CA 1
ATOM 1316 C C . GLY A 1 169 ? -6.677 -19.716 -0.211 1.00 94.50 169 GLY A C 1
ATOM 1317 O O . GLY A 1 169 ? -7.888 -19.859 -0.380 1.00 94.50 169 GLY A O 1
ATOM 1318 N N . SER A 1 170 ? -6.156 -18.594 0.299 1.00 93.75 170 SER A N 1
ATOM 1319 C CA . SER A 1 170 ? -6.965 -17.415 0.622 1.00 93.75 170 SER A CA 1
ATOM 1320 C C . SER A 1 170 ? -7.734 -16.919 -0.607 1.00 93.75 170 SER A C 1
ATOM 1322 O O . SER A 1 170 ? -7.176 -16.784 -1.695 1.00 93.75 170 SER A O 1
ATOM 1324 N N . THR A 1 171 ? -9.019 -16.612 -0.431 1.00 92.38 171 THR A N 1
ATOM 1325 C CA . THR A 1 171 ? -9.878 -16.060 -1.496 1.00 92.38 171 THR A CA 1
ATOM 1326 C C . THR A 1 171 ? -10.075 -14.547 -1.385 1.00 92.38 171 THR A C 1
ATOM 1328 O O . THR A 1 171 ? -10.555 -13.926 -2.338 1.00 92.38 171 THR A O 1
ATOM 1331 N N . ASP A 1 172 ? -9.653 -13.961 -0.259 1.00 94.56 172 ASP A N 1
ATOM 1332 C CA . ASP A 1 172 ? -9.792 -12.541 0.084 1.00 94.56 172 ASP A CA 1
ATOM 1333 C C . ASP A 1 172 ? -8.649 -11.666 -0.493 1.00 94.56 172 ASP A C 1
ATOM 1335 O O . ASP A 1 172 ? -8.563 -10.482 -0.185 1.00 94.56 172 ASP A O 1
ATOM 1339 N N . VAL A 1 173 ? -7.764 -12.210 -1.339 1.00 95.81 173 VAL A N 1
ATOM 1340 C CA . VAL A 1 173 ? -6.721 -11.462 -2.075 1.00 95.81 173 VAL A CA 1
ATOM 1341 C C . VAL A 1 173 ? -6.666 -11.911 -3.542 1.00 95.81 173 VAL A C 1
ATOM 1343 O O . VAL A 1 173 ? -7.096 -13.033 -3.837 1.00 95.81 173 VAL A O 1
ATOM 1346 N N . PRO A 1 174 ? -6.141 -11.092 -4.474 1.00 94.75 174 PRO A N 1
ATOM 1347 C CA . PRO A 1 174 ? -5.818 -11.569 -5.813 1.00 94.75 174 PRO A CA 1
ATOM 1348 C C . PRO A 1 174 ? -4.721 -12.635 -5.753 1.00 94.75 174 PRO A C 1
ATOM 1350 O O . PRO A 1 174 ? -3.726 -12.484 -5.040 1.00 94.75 174 PRO A O 1
ATOM 1353 N N . LYS A 1 175 ? -4.883 -13.705 -6.529 1.00 94.25 175 LYS A N 1
ATOM 1354 C CA . LYS A 1 175 ? -3.860 -14.746 -6.675 1.00 94.25 175 LYS A CA 1
ATOM 1355 C C . LYS A 1 175 ? -2.584 -14.190 -7.295 1.00 94.25 175 LYS A C 1
ATOM 1357 O O . LYS A 1 175 ? -2.630 -13.534 -8.335 1.00 94.25 175 LYS A O 1
ATOM 1362 N N . VAL A 1 176 ? -1.445 -14.543 -6.704 1.00 96.00 176 VAL A N 1
ATOM 1363 C CA . VAL A 1 176 ? -0.130 -14.330 -7.317 1.00 96.00 176 VAL A CA 1
ATOM 1364 C C . VAL A 1 176 ? 0.079 -15.347 -8.433 1.00 96.00 176 VAL A C 1
ATOM 1366 O O . VAL A 1 176 ? 0.019 -16.554 -8.202 1.00 96.00 176 VAL A O 1
ATOM 1369 N N . LEU A 1 177 ? 0.343 -14.850 -9.639 1.00 94.06 177 LEU A N 1
ATOM 1370 C CA . LEU A 1 177 ? 0.634 -15.663 -10.824 1.00 94.06 177 LEU A CA 1
ATOM 1371 C C . LEU A 1 177 ? 2.136 -15.734 -11.117 1.00 94.06 177 LEU A C 1
ATOM 1373 O O . LEU A 1 177 ? 2.606 -16.680 -11.743 1.00 94.06 177 LEU A O 1
ATOM 1377 N N . GLY A 1 178 ? 2.899 -14.753 -10.639 1.00 93.50 178 GLY A N 1
ATOM 1378 C CA . GLY A 1 178 ? 4.351 -14.744 -10.733 1.00 93.50 178 GLY A CA 1
ATOM 1379 C C . GLY A 1 178 ? 4.940 -13.421 -10.269 1.00 93.50 178 GLY A C 1
ATOM 1380 O O . GLY A 1 178 ? 4.231 -12.447 -10.033 1.00 93.50 178 GLY A O 1
ATOM 1381 N N . TYR A 1 179 ? 6.257 -13.376 -10.150 1.00 94.81 179 TYR A N 1
ATOM 1382 C CA . TYR A 1 179 ? 7.005 -12.145 -9.936 1.00 94.81 179 TYR A CA 1
ATOM 1383 C C . TYR A 1 179 ? 8.362 -12.260 -10.627 1.00 94.81 179 TYR A C 1
ATOM 1385 O O . TYR A 1 179 ? 8.822 -13.364 -10.923 1.00 94.81 179 TYR A O 1
ATOM 1393 N N . GLY A 1 180 ? 8.987 -11.121 -10.899 1.00 91.81 180 GLY A N 1
ATOM 1394 C CA . GLY A 1 180 ? 10.316 -11.061 -11.492 1.00 91.81 180 GLY A CA 1
ATOM 1395 C C . GLY A 1 180 ? 11.306 -10.308 -10.628 1.00 91.81 180 GLY A C 1
ATOM 1396 O O . GLY A 1 180 ? 10.939 -9.592 -9.689 1.00 91.81 180 GLY A O 1
ATOM 1397 N N . GLU A 1 181 ? 12.573 -10.464 -10.984 1.00 92.06 181 GLU A N 1
ATOM 1398 C CA . GLU A 1 181 ? 13.682 -9.779 -10.342 1.00 92.06 181 GLU A CA 1
ATOM 1399 C C . GLU A 1 181 ? 14.563 -9.091 -11.383 1.00 92.06 181 GLU A C 1
ATOM 1401 O O . GLU A 1 181 ? 14.798 -9.624 -12.466 1.00 92.06 181 GLU A O 1
ATOM 1406 N N . THR A 1 182 ? 15.095 -7.933 -11.002 1.00 89.44 182 THR A N 1
ATOM 1407 C CA . THR A 1 182 ? 16.119 -7.184 -11.729 1.00 89.44 182 THR A CA 1
ATOM 1408 C C . THR A 1 182 ? 17.266 -6.934 -10.757 1.00 89.44 182 THR A C 1
ATOM 1410 O O . THR A 1 182 ? 17.047 -6.413 -9.664 1.00 89.44 182 THR A O 1
ATOM 1413 N N . CYS A 1 183 ? 18.494 -7.317 -11.121 1.00 85.50 183 CYS A N 1
ATOM 1414 C CA . CYS A 1 183 ? 19.671 -7.225 -10.240 1.00 85.50 183 CYS A CA 1
ATOM 1415 C C . CYS A 1 183 ? 19.445 -7.869 -8.850 1.00 85.50 183 CYS A C 1
ATOM 1417 O O . CYS A 1 183 ? 19.818 -7.294 -7.826 1.00 85.50 183 CYS A O 1
ATOM 1419 N N . SER A 1 184 ? 18.791 -9.036 -8.806 1.00 86.62 184 SER A N 1
ATOM 1420 C CA . SER A 1 184 ? 18.422 -9.744 -7.562 1.00 86.62 184 SER A CA 1
ATOM 1421 C C . SER A 1 184 ? 17.468 -8.974 -6.631 1.00 86.62 184 SER A C 1
ATOM 1423 O O . SER A 1 184 ? 17.319 -9.333 -5.465 1.00 86.62 184 SER A O 1
ATOM 1425 N N . CYS A 1 185 ? 16.833 -7.909 -7.124 1.00 91.25 185 CYS A N 1
ATOM 1426 C CA . CYS A 1 185 ? 15.814 -7.146 -6.412 1.00 91.25 185 CYS A CA 1
ATOM 1427 C C . CYS A 1 185 ? 14.449 -7.434 -7.039 1.00 91.25 185 CYS A C 1
ATOM 1429 O O . CYS A 1 185 ? 14.334 -7.489 -8.263 1.00 91.25 185 CYS A O 1
ATOM 1431 N N . SER A 1 186 ? 13.400 -7.569 -6.226 1.00 93.69 186 SER A N 1
ATOM 1432 C CA . SER A 1 186 ? 12.029 -7.717 -6.731 1.00 93.69 186 SER A CA 1
ATOM 1433 C C . SER A 1 186 ? 11.655 -6.543 -7.641 1.00 93.69 186 SER A C 1
ATOM 1435 O O . SER A 1 186 ? 11.653 -5.399 -7.190 1.00 93.69 186 SER A O 1
ATOM 1437 N N . SER A 1 187 ? 11.334 -6.820 -8.906 1.00 93.81 187 SER A N 1
ATOM 1438 C CA . SER A 1 187 ? 11.150 -5.787 -9.935 1.00 93.81 187 SER A CA 1
ATOM 1439 C C . SER A 1 187 ? 9.709 -5.633 -10.398 1.00 93.81 187 SER A C 1
ATOM 1441 O O . SER A 1 187 ? 9.310 -4.541 -10.789 1.00 93.81 187 SER A O 1
ATOM 1443 N N . TYR A 1 188 ? 8.924 -6.708 -10.382 1.00 94.44 188 TYR A N 1
ATOM 1444 C CA . TYR A 1 188 ? 7.502 -6.662 -10.713 1.00 94.44 188 TYR A CA 1
ATOM 1445 C C . TYR A 1 188 ? 6.753 -7.844 -10.097 1.00 94.44 188 TYR A C 1
ATOM 1447 O O . TYR A 1 188 ? 7.339 -8.900 -9.855 1.00 94.44 188 TYR A O 1
ATOM 1455 N N . LEU A 1 189 ? 5.455 -7.659 -9.889 1.00 95.19 189 LEU A N 1
ATOM 1456 C CA . LEU A 1 189 ? 4.498 -8.646 -9.403 1.00 95.19 189 LEU A CA 1
ATOM 1457 C C . LEU A 1 189 ? 3.372 -8.804 -10.432 1.00 95.19 189 LEU A C 1
ATOM 1459 O O . LEU A 1 189 ? 2.884 -7.814 -10.976 1.00 95.19 189 LEU A O 1
ATOM 1463 N N . VAL A 1 190 ? 2.962 -10.046 -10.685 1.00 95.00 190 VAL A N 1
ATOM 1464 C CA . VAL A 1 190 ? 1.848 -10.405 -11.567 1.00 95.00 190 VAL A CA 1
ATOM 1465 C C . VAL A 1 190 ? 0.753 -11.068 -10.744 1.00 95.00 190 VAL A C 1
ATOM 1467 O O . VAL A 1 190 ? 0.976 -12.094 -10.094 1.00 95.00 190 VAL A O 1
ATOM 1470 N N . LEU A 1 191 ? -0.435 -10.479 -10.795 1.00 93.88 191 LEU A N 1
ATOM 1471 C CA . LEU A 1 191 ? -1.642 -10.923 -10.112 1.00 93.88 191 LEU A CA 1
ATOM 1472 C C . LEU A 1 191 ? -2.717 -11.314 -11.129 1.00 93.88 191 LEU A C 1
ATOM 1474 O O . LEU A 1 191 ? -2.702 -10.854 -12.274 1.00 93.88 191 LEU A O 1
ATOM 1478 N N . GLU A 1 192 ? -3.677 -12.130 -10.696 1.00 91.44 192 GLU A N 1
ATOM 1479 C CA . GLU A 1 192 ? -4.936 -12.275 -11.431 1.00 91.44 192 GLU A CA 1
ATOM 1480 C C . GLU A 1 192 ? -5.622 -10.906 -11.573 1.00 91.44 192 GLU A C 1
ATOM 1482 O O . GLU A 1 192 ? -5.657 -10.112 -10.627 1.00 91.44 192 GLU A O 1
ATOM 1487 N N . SER A 1 193 ? -6.161 -10.613 -12.758 1.00 88.88 193 SER A N 1
ATOM 1488 C CA . SER A 1 193 ? -6.997 -9.433 -12.947 1.00 88.88 193 SER A CA 1
ATOM 1489 C C . SER A 1 193 ? -8.339 -9.624 -12.252 1.00 88.88 193 SER A C 1
ATOM 1491 O O . SER A 1 193 ? -8.963 -10.684 -12.318 1.00 88.88 193 SER A O 1
ATOM 1493 N N . MET A 1 194 ? -8.819 -8.553 -11.625 1.00 87.75 194 MET A N 1
ATOM 1494 C CA . MET A 1 194 ? -10.157 -8.508 -11.041 1.00 87.75 194 MET A CA 1
ATOM 1495 C C . MET A 1 194 ? -11.211 -7.974 -12.030 1.00 87.75 194 MET A C 1
ATOM 1497 O O . MET A 1 194 ? -12.363 -7.784 -11.641 1.00 87.75 194 MET A O 1
ATOM 1501 N N . GLY A 1 195 ? -10.841 -7.758 -13.301 1.00 84.06 195 GLY A N 1
ATOM 1502 C CA . GLY A 1 195 ? -11.728 -7.258 -14.356 1.00 84.06 195 GLY A CA 1
ATOM 1503 C C . GLY A 1 195 ? -12.317 -5.890 -14.011 1.00 84.06 195 GLY A C 1
ATOM 1504 O O . GLY A 1 195 ? -11.605 -5.005 -13.541 1.00 84.06 195 GLY A O 1
ATOM 1505 N N . ASP A 1 196 ? -13.635 -5.746 -14.159 1.00 83.69 196 ASP A N 1
ATOM 1506 C CA . ASP A 1 196 ? -14.390 -4.522 -13.838 1.00 83.69 196 ASP A CA 1
ATOM 1507 C C . ASP A 1 196 ? -14.583 -4.286 -12.325 1.00 83.69 196 ASP A C 1
ATOM 1509 O O . ASP A 1 196 ? -15.544 -3.635 -11.895 1.00 83.69 196 ASP A O 1
ATOM 1513 N N . ALA A 1 197 ? -13.706 -4.843 -11.486 1.00 90.31 197 ALA A N 1
ATOM 1514 C CA . ALA A 1 197 ? -13.779 -4.632 -10.054 1.00 90.31 197 ALA A CA 1
ATOM 1515 C C . ALA A 1 197 ? -13.661 -3.148 -9.708 1.00 90.31 197 ALA A C 1
ATOM 1517 O O . ALA A 1 197 ? -12.907 -2.376 -10.302 1.00 90.31 197 ALA A O 1
ATOM 1518 N N . ARG A 1 198 ? -14.429 -2.757 -8.700 1.00 92.06 198 ARG A N 1
ATOM 1519 C CA . ARG A 1 198 ? -14.541 -1.377 -8.261 1.00 92.06 198 ARG A CA 1
ATOM 1520 C C . ARG A 1 198 ? -13.850 -1.168 -6.929 1.00 92.06 198 ARG A C 1
ATOM 1522 O O . ARG A 1 198 ? -14.055 -1.945 -6.001 1.00 92.06 198 ARG A O 1
ATOM 1529 N N . ASP A 1 199 ? -13.131 -0.058 -6.837 1.00 93.94 199 ASP A N 1
ATOM 1530 C CA . ASP A 1 199 ? -12.685 0.539 -5.581 1.00 93.94 199 ASP A CA 1
ATOM 1531 C C . ASP A 1 199 ? -13.908 0.844 -4.686 1.00 93.94 199 ASP A C 1
ATOM 1533 O O . ASP A 1 199 ? -14.859 1.531 -5.098 1.00 93.94 199 ASP A O 1
ATOM 1537 N N . LEU A 1 200 ? -13.897 0.311 -3.459 1.00 97.12 200 LEU A N 1
ATOM 1538 C CA . LEU A 1 200 ? -14.994 0.463 -2.505 1.00 97.12 200 LEU A CA 1
ATOM 1539 C C . LEU A 1 200 ? -15.096 1.880 -1.921 1.00 97.12 200 LEU A C 1
ATOM 1541 O O . LEU A 1 200 ? -16.199 2.307 -1.588 1.00 97.12 200 LEU A O 1
ATOM 1545 N N . TYR A 1 201 ? -14.011 2.641 -1.819 1.00 97.75 201 TYR A N 1
ATOM 1546 C CA . TYR A 1 201 ? -14.067 4.048 -1.423 1.00 97.75 201 TYR A CA 1
ATOM 1547 C C . TYR A 1 201 ? -14.822 4.886 -2.470 1.00 97.75 201 TYR A C 1
ATOM 1549 O O . TYR A 1 201 ? -15.727 5.652 -2.122 1.00 97.75 201 TYR A O 1
ATOM 1557 N N . ALA A 1 202 ? -14.536 4.681 -3.760 1.00 96.56 202 ALA A N 1
ATOM 1558 C CA . ALA A 1 202 ? -15.280 5.329 -4.844 1.00 96.56 202 ALA A CA 1
ATOM 1559 C C . ALA A 1 202 ? -16.767 4.921 -4.841 1.00 96.56 202 ALA A C 1
ATOM 1561 O O . ALA A 1 202 ? -17.652 5.773 -4.964 1.00 96.56 202 ALA A O 1
ATOM 1562 N N . LEU A 1 203 ? -17.055 3.628 -4.637 1.00 96.69 203 LEU A N 1
ATOM 1563 C CA . LEU A 1 203 ? -18.424 3.124 -4.478 1.00 96.69 203 LEU A CA 1
ATOM 1564 C C . LEU A 1 203 ? -19.128 3.694 -3.242 1.00 96.69 203 LEU A C 1
ATOM 1566 O O . LEU A 1 203 ? -20.307 4.033 -3.324 1.00 96.69 203 LEU A O 1
ATOM 1570 N N . ALA A 1 204 ? -18.430 3.853 -2.120 1.00 97.94 204 ALA A N 1
ATOM 1571 C CA . ALA A 1 204 ? -19.000 4.430 -0.910 1.00 97.94 204 ALA A CA 1
ATOM 1572 C C . ALA A 1 204 ? -19.485 5.862 -1.155 1.00 97.94 204 ALA A C 1
ATOM 1574 O O . ALA A 1 204 ? -20.619 6.185 -0.803 1.00 97.94 204 ALA A O 1
ATOM 1575 N N . LYS A 1 205 ? -18.680 6.696 -1.828 1.00 97.62 205 LYS A N 1
ATOM 1576 C CA . LYS A 1 205 ? -19.074 8.069 -2.188 1.00 97.62 205 LYS A CA 1
ATOM 1577 C C . LYS A 1 205 ? -20.279 8.097 -3.129 1.00 97.62 205 LYS A C 1
ATOM 1579 O O . LYS A 1 205 ? -21.182 8.908 -2.926 1.00 97.62 205 LYS A O 1
ATOM 1584 N N . GLU A 1 206 ? -20.331 7.202 -4.118 1.00 97.56 206 GLU A N 1
ATOM 1585 C CA . GLU A 1 206 ? -21.487 7.070 -5.018 1.00 97.56 206 GLU A CA 1
ATOM 1586 C C . GLU A 1 206 ? -22.763 6.706 -4.244 1.00 97.56 206 GLU A C 1
ATOM 1588 O O . GLU A 1 206 ? -23.788 7.375 -4.381 1.00 97.56 206 GLU A O 1
ATOM 1593 N N . LEU A 1 207 ? -22.698 5.675 -3.396 1.00 98.06 207 LEU A N 1
ATOM 1594 C CA . LEU A 1 207 ? -23.844 5.205 -2.619 1.00 98.06 207 LEU A CA 1
ATOM 1595 C C . LEU A 1 207 ? -24.322 6.257 -1.616 1.00 98.06 207 LEU A C 1
ATOM 1597 O O . LEU A 1 207 ? -25.526 6.472 -1.505 1.00 98.06 207 LEU A O 1
ATOM 1601 N N . LEU A 1 208 ? -23.408 6.942 -0.925 1.00 97.50 208 LEU A N 1
ATOM 1602 C CA . LEU A 1 208 ? -23.745 8.033 -0.008 1.00 97.50 208 LEU A CA 1
ATOM 1603 C C . LEU A 1 208 ? -24.404 9.205 -0.749 1.00 97.50 208 LEU A C 1
ATOM 1605 O O . LEU A 1 208 ? -25.435 9.705 -0.304 1.00 97.50 208 LEU A O 1
ATOM 1609 N N . SER A 1 209 ? -23.867 9.594 -1.911 1.00 97.12 209 SER A N 1
ATOM 1610 C CA . SER A 1 209 ? -24.438 10.667 -2.744 1.00 97.12 209 SER A CA 1
ATOM 1611 C C . SER A 1 209 ? -25.834 10.318 -3.265 1.00 97.12 209 SER A C 1
ATOM 1613 O O . SER A 1 209 ? -26.667 11.199 -3.459 1.00 97.12 209 SER A O 1
ATOM 1615 N N . ALA A 1 210 ? -26.096 9.028 -3.480 1.00 97.62 210 ALA A N 1
ATOM 1616 C CA . ALA A 1 210 ? -27.385 8.506 -3.916 1.00 97.62 210 ALA A CA 1
ATOM 1617 C C . ALA A 1 210 ? -28.343 8.161 -2.758 1.00 97.62 210 ALA A C 1
ATOM 1619 O O . ALA A 1 210 ? -29.389 7.566 -3.021 1.00 97.62 210 ALA A O 1
ATOM 1620 N N . SER A 1 211 ? -27.991 8.478 -1.502 1.00 96.69 211 SER A N 1
ATOM 1621 C CA . SER A 1 211 ? -28.765 8.107 -0.301 1.00 96.69 211 SER A CA 1
ATOM 1622 C C . SER A 1 211 ? -29.074 6.601 -0.229 1.00 96.69 211 SER A C 1
ATOM 1624 O O . SER A 1 211 ? -30.203 6.170 0.005 1.00 96.69 211 SER A O 1
ATOM 1626 N N . LYS A 1 212 ? -28.056 5.783 -0.523 1.00 97.88 212 LYS A N 1
ATOM 1627 C CA . LYS A 1 212 ? -28.073 4.312 -0.471 1.00 97.88 212 LYS A CA 1
ATOM 1628 C C . LYS A 1 212 ? -27.172 3.783 0.648 1.00 97.88 212 LYS A C 1
ATOM 1630 O O . LYS A 1 212 ? -26.510 2.754 0.493 1.00 97.88 212 LYS A O 1
ATOM 1635 N N . GLU A 1 213 ? -27.153 4.454 1.794 1.00 96.38 213 GLU A N 1
ATOM 1636 C CA . GLU A 1 213 ? -26.331 4.100 2.955 1.00 96.38 213 GLU A CA 1
ATOM 1637 C C . GLU A 1 213 ? -26.564 2.665 3.445 1.00 96.38 213 GLU A C 1
ATOM 1639 O O . GLU A 1 213 ? -25.620 2.002 3.862 1.00 96.38 213 GLU A O 1
ATOM 1644 N N . ARG A 1 214 ? -27.786 2.130 3.310 1.00 97.75 214 ARG A N 1
ATOM 1645 C CA . ARG A 1 214 ? -28.085 0.745 3.700 1.00 97.75 214 ARG A CA 1
ATOM 1646 C C . ARG A 1 214 ? -27.387 -0.284 2.809 1.00 97.75 214 ARG A C 1
ATOM 1648 O O . ARG A 1 214 ? -27.034 -1.360 3.278 1.00 97.75 214 ARG A O 1
ATOM 1655 N N . VAL A 1 215 ? -27.170 0.042 1.533 1.00 97.75 215 VAL A N 1
ATOM 1656 C CA . VAL A 1 215 ? -26.389 -0.801 0.615 1.00 97.75 215 VAL A CA 1
ATOM 1657 C C . VAL A 1 215 ? -24.908 -0.731 0.984 1.00 97.75 215 VAL A C 1
ATOM 1659 O O . VAL A 1 215 ? -24.241 -1.761 1.031 1.00 97.75 215 VAL A O 1
ATOM 1662 N N . LEU A 1 216 ? -24.404 0.465 1.309 1.00 98.12 216 LEU A N 1
ATOM 1663 C CA . LEU A 1 216 ? -23.033 0.638 1.790 1.00 98.12 216 LEU A CA 1
ATOM 1664 C C . LEU A 1 216 ? -22.789 -0.145 3.089 1.00 98.12 216 LEU A C 1
ATOM 1666 O O . LEU A 1 216 ? -21.771 -0.816 3.212 1.00 98.12 216 LEU A O 1
ATOM 1670 N N . GLU A 1 217 ? -23.737 -0.128 4.024 1.00 98.31 217 GLU A N 1
ATOM 1671 C CA . GLU A 1 217 ? -23.662 -0.909 5.261 1.00 98.31 217 GLU A CA 1
ATOM 1672 C C . GLU A 1 217 ? -23.478 -2.411 4.988 1.00 98.31 217 GLU A C 1
ATOM 1674 O O . GLU A 1 217 ? -22.649 -3.050 5.632 1.00 98.31 217 GLU A O 1
ATOM 1679 N N . LEU A 1 218 ? -24.181 -2.978 3.997 1.00 96.88 218 LEU A N 1
ATOM 1680 C CA . LEU A 1 218 ? -24.009 -4.384 3.608 1.00 96.88 218 LEU A CA 1
ATOM 1681 C C . LEU A 1 218 ? -22.600 -4.666 3.074 1.00 96.88 218 LEU A C 1
ATOM 1683 O O . LEU A 1 218 ? -22.005 -5.684 3.434 1.00 96.88 218 LEU A O 1
ATOM 1687 N N . TYR A 1 219 ? -22.043 -3.761 2.264 1.00 97.25 219 TYR A N 1
ATOM 1688 C CA . TYR A 1 219 ? -20.656 -3.877 1.815 1.00 97.25 219 TYR A CA 1
ATOM 1689 C C . TYR A 1 219 ? -19.674 -3.798 2.983 1.00 97.25 219 TYR A C 1
ATOM 1691 O O . TYR A 1 219 ? -18.772 -4.622 3.065 1.00 97.25 219 TYR A O 1
ATOM 1699 N N . LEU A 1 220 ? -19.871 -2.876 3.923 1.00 98.19 220 LEU A N 1
ATOM 1700 C CA . LEU A 1 220 ? -18.999 -2.723 5.089 1.00 98.19 220 LEU A CA 1
ATOM 1701 C C . LEU A 1 220 ? -19.076 -3.913 6.054 1.00 98.19 220 LEU A C 1
ATOM 1703 O O . LEU A 1 220 ? -18.046 -4.335 6.577 1.00 98.19 220 LEU A O 1
ATOM 1707 N N . ARG A 1 221 ? -20.256 -4.523 6.234 1.00 96.75 221 ARG A N 1
ATOM 1708 C CA . ARG A 1 221 ? -20.374 -5.806 6.951 1.00 96.75 221 ARG A CA 1
ATOM 1709 C C . ARG A 1 221 ? -19.558 -6.893 6.251 1.00 96.75 221 ARG A C 1
ATOM 1711 O O . ARG A 1 221 ? -18.790 -7.599 6.897 1.00 96.75 221 ARG A O 1
ATOM 1718 N N . ARG A 1 222 ? -19.656 -6.979 4.920 1.00 95.44 222 ARG A N 1
ATOM 1719 C CA . ARG A 1 222 ? -18.862 -7.923 4.122 1.00 95.44 222 ARG A CA 1
ATOM 1720 C C . ARG A 1 222 ? -17.353 -7.673 4.249 1.00 95.44 222 ARG A C 1
ATOM 1722 O O . ARG A 1 222 ? -16.607 -8.639 4.371 1.00 95.44 222 ARG A O 1
ATOM 1729 N N . VAL A 1 223 ? -16.911 -6.411 4.277 1.00 97.44 223 VAL A N 1
ATOM 1730 C CA . VAL A 1 223 ? -15.509 -6.047 4.562 1.00 97.44 223 VAL A CA 1
ATOM 1731 C C . VAL A 1 223 ? -15.086 -6.569 5.932 1.00 97.44 223 VAL A C 1
ATOM 1733 O O . VAL A 1 223 ? -14.026 -7.176 6.031 1.00 97.44 223 VAL A O 1
ATOM 1736 N N . GLY A 1 224 ? -15.907 -6.381 6.972 1.00 95.50 224 GLY A N 1
ATOM 1737 C CA . GLY A 1 224 ? -15.616 -6.872 8.323 1.00 95.50 224 GLY A CA 1
ATOM 1738 C C . GLY A 1 224 ? -15.397 -8.387 8.362 1.00 95.50 224 GLY A C 1
ATOM 1739 O O . GLY A 1 224 ? -14.391 -8.852 8.896 1.00 95.50 224 GLY A O 1
ATOM 1740 N N . LEU A 1 225 ? -16.283 -9.148 7.714 1.00 93.25 225 LEU A N 1
ATOM 1741 C CA . LEU A 1 225 ? -16.178 -10.609 7.606 1.00 93.25 225 LEU A CA 1
ATOM 1742 C C . LEU A 1 225 ? -14.933 -11.050 6.818 1.00 93.25 225 LEU A C 1
ATOM 1744 O O . LEU A 1 225 ? -14.186 -11.921 7.261 1.00 93.25 225 LEU A O 1
ATOM 1748 N N . SER A 1 226 ? -14.674 -10.431 5.664 1.00 94.62 226 SER A N 1
ATOM 1749 C CA . SER A 1 226 ? -13.497 -10.736 4.842 1.00 94.62 226 SER A CA 1
ATOM 1750 C C . SER A 1 226 ? -12.183 -10.366 5.530 1.00 94.62 226 SER A C 1
ATOM 1752 O O . SER A 1 226 ? -11.231 -11.140 5.478 1.00 94.62 226 SER A O 1
ATOM 1754 N N . LEU A 1 227 ? -12.116 -9.226 6.223 1.00 95.75 227 LEU A N 1
ATOM 1755 C CA . LEU A 1 227 ? -10.909 -8.799 6.935 1.00 95.75 227 LEU A CA 1
ATOM 1756 C C . LEU A 1 227 ? -10.601 -9.727 8.113 1.00 95.75 227 LEU A C 1
ATOM 1758 O O . LEU A 1 227 ? -9.443 -10.043 8.374 1.00 95.75 227 LEU A O 1
ATOM 1762 N N . ARG A 1 228 ? -11.638 -10.217 8.799 1.00 93.06 228 ARG A N 1
ATOM 1763 C CA . ARG A 1 228 ? -11.501 -11.235 9.844 1.00 93.06 228 ARG A CA 1
ATOM 1764 C C . ARG A 1 228 ? -10.855 -12.509 9.298 1.00 93.06 228 ARG A C 1
ATOM 1766 O O . ARG A 1 228 ? -9.875 -12.981 9.877 1.00 93.06 228 ARG A O 1
ATOM 1773 N N . ARG A 1 229 ? -11.353 -13.037 8.172 1.00 92.69 229 ARG A N 1
ATOM 1774 C CA . ARG A 1 229 ? -10.752 -14.208 7.509 1.00 92.69 229 ARG A CA 1
ATOM 1775 C C . ARG A 1 229 ? -9.331 -13.933 7.025 1.00 92.69 229 ARG A C 1
ATOM 1777 O O . ARG A 1 229 ? -8.452 -14.758 7.256 1.00 92.69 229 ARG A O 1
ATOM 1784 N N . LEU A 1 230 ? -9.069 -12.760 6.447 1.00 95.06 230 LEU A N 1
ATOM 1785 C CA . LEU A 1 230 ? -7.719 -12.354 6.052 1.00 95.06 230 LEU A CA 1
ATOM 1786 C C . LEU A 1 230 ? -6.757 -12.359 7.250 1.00 95.06 230 LEU A C 1
ATOM 1788 O O . LEU A 1 230 ? -5.675 -12.937 7.170 1.00 95.06 230 LEU A O 1
ATOM 1792 N N . HIS A 1 231 ? -7.145 -11.754 8.374 1.00 95.00 231 HIS A N 1
ATOM 1793 C CA . HIS A 1 231 ? -6.330 -11.730 9.588 1.00 95.00 231 HIS A CA 1
ATOM 1794 C C . HIS A 1 231 ? -6.094 -13.124 10.179 1.00 95.00 231 HIS A C 1
ATOM 1796 O O . HIS A 1 231 ? -5.011 -13.360 10.720 1.00 95.00 231 HIS A O 1
ATOM 1802 N N . ARG A 1 232 ? -7.065 -14.039 10.066 1.00 91.94 232 ARG A N 1
ATOM 1803 C CA . ARG A 1 232 ? -6.903 -15.457 10.421 1.00 91.94 232 ARG A CA 1
ATOM 1804 C C . ARG A 1 232 ? -5.874 -16.129 9.506 1.00 91.94 232 ARG A C 1
ATOM 1806 O O . ARG A 1 232 ? -4.882 -16.650 10.000 1.00 91.94 232 ARG A O 1
ATOM 1813 N N . ASN A 1 233 ? -6.012 -15.982 8.189 1.00 93.75 233 ASN A N 1
ATOM 1814 C CA . ASN A 1 233 ? -5.075 -16.550 7.215 1.00 93.75 233 ASN A CA 1
ATOM 1815 C C . ASN A 1 233 ? -3.640 -16.027 7.416 1.00 93.75 233 ASN A C 1
ATOM 1817 O O . ASN A 1 233 ? -2.685 -16.799 7.395 1.00 93.75 233 ASN A O 1
ATOM 1821 N N . LEU A 1 234 ? -3.469 -14.722 7.656 1.00 94.94 234 LEU A N 1
ATOM 1822 C CA . LEU A 1 234 ? -2.158 -14.125 7.937 1.00 94.94 234 LEU A CA 1
ATOM 1823 C C . LEU A 1 234 ? -1.534 -14.677 9.223 1.00 94.94 234 LEU A C 1
ATOM 1825 O O . LEU A 1 234 ? -0.329 -14.925 9.274 1.00 94.94 234 LEU A O 1
ATOM 1829 N N . ARG A 1 235 ? -2.347 -14.888 10.259 1.00 93.44 235 ARG A N 1
ATOM 1830 C CA . ARG A 1 235 ? -1.910 -15.515 11.507 1.00 93.44 235 ARG A CA 1
ATOM 1831 C C . ARG A 1 235 ? -1.467 -16.950 11.292 1.00 93.44 235 ARG A C 1
ATOM 1833 O O . ARG A 1 235 ? -0.412 -17.320 11.799 1.00 93.44 235 ARG A O 1
ATOM 1840 N N . ASP A 1 236 ? -2.247 -17.733 10.563 1.00 92.81 236 ASP A N 1
ATOM 1841 C CA . ASP A 1 236 ? -1.960 -19.149 10.345 1.00 92.81 236 ASP A CA 1
ATOM 1842 C C . ASP A 1 236 ? -0.661 -19.332 9.554 1.00 92.81 236 ASP A C 1
ATOM 1844 O O . ASP A 1 236 ? 0.127 -20.233 9.838 1.00 92.81 236 ASP A O 1
ATOM 1848 N N . VAL A 1 237 ? -0.390 -18.423 8.613 1.00 94.94 237 VAL A N 1
ATOM 1849 C CA . VAL A 1 237 ? 0.805 -18.477 7.765 1.00 94.94 237 VAL A CA 1
ATOM 1850 C C . VAL A 1 237 ? 2.053 -17.905 8.450 1.00 94.94 237 VAL A C 1
ATOM 1852 O O . VAL A 1 237 ? 3.130 -18.493 8.353 1.00 94.94 237 VAL A O 1
ATOM 1855 N N . PHE A 1 238 ? 1.947 -16.771 9.153 1.00 95.50 238 PHE A N 1
ATOM 1856 C CA . PHE A 1 238 ? 3.114 -16.049 9.695 1.00 95.50 238 PHE A CA 1
ATOM 1857 C C . PHE A 1 238 ? 3.284 -16.143 11.219 1.00 95.50 238 PHE A C 1
ATOM 1859 O O . PHE A 1 238 ? 4.297 -15.678 11.768 1.00 95.50 238 PHE A O 1
ATOM 1866 N N . GLY A 1 239 ? 2.306 -16.720 11.915 1.00 93.88 239 GLY A N 1
ATOM 1867 C CA . GLY A 1 239 ? 2.248 -16.793 13.370 1.00 93.88 239 GLY A CA 1
ATOM 1868 C C . GLY A 1 239 ? 2.080 -15.432 14.052 1.00 93.88 239 GLY A C 1
ATOM 1869 O O . GLY A 1 239 ? 2.029 -14.368 13.425 1.00 93.88 239 GLY A O 1
ATOM 1870 N N . THR A 1 240 ? 2.043 -15.465 15.383 1.00 93.69 240 THR A N 1
ATOM 1871 C CA . THR A 1 240 ? 1.906 -14.280 16.236 1.00 93.69 240 THR A CA 1
ATOM 1872 C C . THR A 1 240 ? 3.074 -14.121 17.205 1.00 93.69 240 THR A C 1
ATOM 1874 O O . THR A 1 240 ? 3.818 -15.059 17.494 1.00 93.69 240 THR A O 1
ATOM 1877 N N . VAL A 1 241 ? 3.230 -12.908 17.733 1.00 94.56 241 VAL A N 1
ATOM 1878 C CA . VAL A 1 241 ? 4.107 -12.597 18.866 1.00 94.56 241 VAL A CA 1
ATOM 1879 C C . VAL A 1 241 ? 3.288 -11.874 19.924 1.00 94.56 241 VAL A C 1
ATOM 1881 O O . VAL A 1 241 ? 2.721 -10.820 19.656 1.00 94.56 241 VAL A O 1
ATOM 1884 N N . SER A 1 242 ? 3.250 -12.424 21.134 1.00 94.12 242 SER A N 1
ATOM 1885 C CA . SER A 1 242 ? 2.496 -11.833 22.238 1.00 94.12 242 SER A CA 1
ATOM 1886 C C . SER A 1 242 ? 3.323 -10.771 22.966 1.00 94.12 242 SER A C 1
ATOM 1888 O O . SER A 1 242 ? 4.465 -11.029 23.357 1.00 94.12 242 SER A O 1
ATOM 1890 N N . ILE A 1 243 ? 2.747 -9.589 23.177 1.00 93.44 243 ILE A N 1
ATOM 1891 C CA . ILE A 1 243 ? 3.369 -8.468 23.898 1.00 93.44 243 ILE A CA 1
ATOM 1892 C C . ILE A 1 243 ? 2.415 -7.908 24.951 1.00 93.44 243 ILE A C 1
ATOM 1894 O O . ILE A 1 243 ? 1.217 -8.170 24.912 1.00 93.44 243 ILE A O 1
ATOM 1898 N N . LEU A 1 244 ? 2.930 -7.101 25.880 1.00 92.50 244 LEU A N 1
ATOM 1899 C CA . LEU A 1 244 ? 2.076 -6.335 26.788 1.00 92.50 244 LEU A CA 1
ATOM 1900 C C . LEU A 1 244 ? 1.353 -5.224 26.017 1.00 92.50 244 LEU A C 1
ATOM 1902 O O . LEU A 1 244 ? 1.991 -4.474 25.277 1.00 92.50 244 LEU A O 1
ATOM 1906 N N . LEU A 1 245 ? 0.048 -5.076 26.251 1.00 91.56 245 LEU A N 1
ATOM 1907 C CA . LEU A 1 245 ? -0.771 -4.009 25.667 1.00 91.56 245 LEU A CA 1
ATOM 1908 C C . LEU A 1 245 ? -0.181 -2.624 25.962 1.00 91.56 245 LEU A C 1
ATOM 1910 O O . LEU A 1 245 ? -0.067 -1.782 25.076 1.00 91.56 245 LEU A O 1
ATOM 1914 N N . SER A 1 246 ? 0.264 -2.412 27.202 1.00 89.62 246 SER A N 1
ATOM 1915 C CA . SER A 1 246 ? 0.884 -1.156 27.629 1.00 89.62 246 SER A CA 1
ATOM 1916 C C . SER A 1 246 ? 2.118 -0.789 26.801 1.00 89.62 246 SER A C 1
ATOM 1918 O O . SER A 1 246 ? 2.329 0.388 26.526 1.00 89.62 246 SER A O 1
ATOM 1920 N N . SER A 1 247 ? 2.895 -1.779 26.344 1.00 90.69 247 SER A N 1
ATOM 1921 C CA . SER A 1 247 ? 4.055 -1.542 25.481 1.00 90.69 247 SER A CA 1
ATOM 1922 C C . SER A 1 247 ? 3.662 -1.059 24.086 1.00 90.69 247 SER A C 1
ATOM 1924 O O . SER A 1 247 ? 4.382 -0.244 23.517 1.00 90.69 247 SER A O 1
ATOM 1926 N N . GLU A 1 248 ? 2.547 -1.530 23.523 1.00 92.12 248 GLU A N 1
ATOM 1927 C CA . GLU A 1 248 ? 2.076 -1.017 22.230 1.00 92.12 248 GLU A CA 1
ATOM 1928 C C . GLU A 1 248 ? 1.483 0.384 22.361 1.00 92.12 248 GLU A C 1
ATOM 1930 O O . GLU A 1 248 ? 1.789 1.255 21.549 1.00 92.12 248 GLU A O 1
ATOM 1935 N N . LEU A 1 249 ? 0.734 0.641 23.436 1.00 91.31 249 LEU A N 1
ATOM 1936 C CA . LEU A 1 249 ? 0.234 1.981 23.744 1.00 91.31 249 LEU A CA 1
ATOM 1937 C C . LEU A 1 249 ? 1.381 2.987 23.949 1.00 91.31 249 LEU A C 1
ATOM 1939 O O . LEU A 1 249 ? 1.292 4.118 23.477 1.00 91.31 249 LEU A O 1
ATOM 1943 N N . ASP A 1 250 ? 2.495 2.588 24.578 1.00 90.06 250 ASP A N 1
ATOM 1944 C CA . ASP A 1 250 ? 3.696 3.433 24.664 1.00 90.06 250 ASP A CA 1
ATOM 1945 C C . ASP A 1 250 ? 4.275 3.769 23.282 1.00 90.06 250 ASP A C 1
ATOM 1947 O O . ASP A 1 250 ? 4.646 4.920 23.036 1.00 90.06 250 ASP A O 1
ATOM 1951 N N . ARG A 1 251 ? 4.353 2.785 22.373 1.00 91.81 251 ARG A N 1
ATOM 1952 C CA . ARG A 1 251 ? 4.852 3.010 21.006 1.00 91.81 251 ARG A CA 1
ATOM 1953 C C . ARG A 1 251 ? 3.931 3.945 20.227 1.00 91.81 251 ARG A C 1
ATOM 1955 O O . ARG A 1 251 ? 4.427 4.867 19.578 1.00 91.81 251 ARG A O 1
ATOM 1962 N N . SER A 1 252 ? 2.621 3.731 20.331 1.00 91.62 252 SER A N 1
ATOM 1963 C CA . SER A 1 252 ? 1.592 4.576 19.718 1.00 91.62 252 SER A CA 1
ATOM 1964 C C . SER A 1 252 ? 1.694 6.017 20.212 1.00 91.62 252 SER A C 1
ATOM 1966 O O . SER A 1 252 ? 1.764 6.958 19.416 1.00 91.62 252 SER A O 1
ATOM 1968 N N . TRP A 1 253 ? 1.835 6.193 21.527 1.00 91.19 253 TRP A N 1
ATOM 1969 C CA . TRP A 1 253 ? 2.060 7.493 22.145 1.00 91.19 253 TRP A CA 1
ATOM 1970 C C . TRP A 1 253 ? 3.317 8.182 21.603 1.00 91.19 253 TRP A C 1
ATOM 1972 O O . TRP A 1 253 ? 3.261 9.351 21.221 1.00 91.19 253 TRP A O 1
ATOM 1982 N N . SER A 1 254 ? 4.450 7.472 21.529 1.00 92.38 254 SER A N 1
ATOM 1983 C CA . SER A 1 254 ? 5.697 8.037 20.998 1.00 92.38 254 SER A CA 1
ATOM 1984 C C . SER A 1 254 ? 5.568 8.461 19.534 1.00 92.38 254 SER A C 1
ATOM 1986 O O . SER A 1 254 ? 5.991 9.566 19.192 1.00 92.38 254 SER A O 1
ATOM 1988 N N . ARG A 1 255 ? 4.952 7.631 18.678 1.00 92.75 255 ARG A N 1
ATOM 1989 C CA . ARG A 1 255 ? 4.680 7.981 17.272 1.00 92.75 255 ARG A CA 1
ATOM 1990 C C . ARG A 1 255 ? 3.793 9.219 17.182 1.00 92.75 255 ARG A C 1
ATOM 1992 O O . ARG A 1 255 ? 4.154 10.177 16.504 1.00 92.75 255 ARG A O 1
ATOM 1999 N N . THR A 1 256 ? 2.685 9.229 17.917 1.00 92.75 256 THR A N 1
ATOM 2000 C CA . THR A 1 256 ? 1.716 10.331 17.908 1.00 92.75 256 THR A CA 1
ATOM 2001 C C . THR A 1 256 ? 2.345 11.641 18.373 1.00 92.75 256 THR A C 1
ATOM 2003 O O . THR A 1 256 ? 2.196 12.665 17.709 1.00 92.75 256 THR A O 1
ATOM 2006 N N . LYS A 1 257 ? 3.112 11.611 19.470 1.00 92.06 257 LYS A N 1
ATOM 2007 C CA . LYS A 1 257 ? 3.810 12.790 19.995 1.00 92.06 257 LYS A CA 1
ATOM 2008 C C . LYS A 1 257 ? 4.791 13.369 18.975 1.00 92.06 257 LYS A C 1
ATOM 2010 O O . LYS A 1 257 ? 4.731 14.562 18.698 1.00 92.06 257 LYS A O 1
ATOM 2015 N N . ASN A 1 258 ? 5.634 12.526 18.374 1.00 93.12 258 ASN A N 1
ATOM 2016 C CA . ASN A 1 258 ? 6.602 12.972 17.370 1.00 93.12 258 ASN A CA 1
ATOM 2017 C C . ASN A 1 258 ? 5.910 13.651 16.176 1.00 93.12 258 ASN A C 1
ATOM 2019 O O . ASN A 1 258 ? 6.374 14.682 15.698 1.00 93.12 258 ASN A O 1
ATOM 2023 N N . ARG A 1 259 ? 4.776 13.108 15.715 1.00 93.69 259 ARG A N 1
ATOM 2024 C CA . ARG A 1 259 ? 3.998 13.704 14.618 1.00 93.69 259 ARG A CA 1
ATOM 2025 C C . ARG A 1 259 ? 3.341 15.023 15.016 1.00 93.69 259 ARG A C 1
ATOM 2027 O O . ARG A 1 259 ? 3.363 15.969 14.236 1.00 93.69 259 ARG A O 1
ATOM 2034 N N . MET A 1 260 ? 2.810 15.129 16.235 1.00 92.75 260 MET A N 1
ATOM 2035 C CA . MET A 1 260 ? 2.286 16.400 16.748 1.00 92.75 260 MET A CA 1
ATOM 2036 C C . MET A 1 260 ? 3.367 17.483 16.838 1.00 92.75 260 MET A C 1
ATOM 2038 O O . MET A 1 260 ? 3.090 18.634 16.501 1.00 92.75 260 MET A O 1
ATOM 2042 N N . ASP A 1 261 ? 4.592 17.122 17.229 1.00 93.44 261 ASP A N 1
ATOM 2043 C CA . ASP A 1 261 ? 5.729 18.048 17.249 1.00 93.44 261 ASP A CA 1
ATOM 2044 C C . ASP A 1 261 ? 6.077 18.538 15.832 1.00 93.44 261 ASP A C 1
ATOM 2046 O O . ASP A 1 261 ? 6.323 19.730 15.639 1.00 93.44 261 ASP A O 1
ATOM 2050 N N . LEU A 1 262 ? 6.023 17.659 14.824 1.00 92.19 262 LEU A N 1
ATOM 2051 C CA . LEU A 1 262 ? 6.201 18.035 13.415 1.00 92.19 262 LEU A CA 1
ATOM 2052 C C . LEU A 1 262 ? 5.078 18.959 12.927 1.00 92.19 262 LEU A C 1
ATOM 2054 O O . LEU A 1 262 ? 5.354 20.008 12.354 1.00 92.19 262 LEU A O 1
ATOM 2058 N N . ILE A 1 263 ? 3.816 18.632 13.220 1.00 92.56 263 ILE A N 1
ATOM 2059 C CA . ILE A 1 263 ? 2.666 19.491 12.892 1.00 92.56 263 ILE A CA 1
ATOM 2060 C C . ILE A 1 263 ? 2.830 20.879 13.525 1.00 92.56 263 ILE A C 1
ATOM 2062 O O . ILE A 1 263 ? 2.574 21.891 12.873 1.00 92.56 263 ILE A O 1
ATOM 2066 N N . LYS A 1 264 ? 3.283 20.943 14.782 1.00 93.69 264 LYS A N 1
ATOM 2067 C CA . LYS A 1 264 ? 3.536 22.202 15.489 1.00 93.69 264 LYS A CA 1
ATOM 2068 C C . LYS A 1 264 ? 4.625 23.031 14.814 1.00 93.69 264 LYS A C 1
ATOM 2070 O O . LYS A 1 264 ? 4.487 24.251 14.751 1.00 93.69 264 LYS A O 1
ATOM 2075 N N . GLN A 1 265 ? 5.687 22.395 14.324 1.00 92.06 265 GLN A N 1
ATOM 2076 C CA . GLN A 1 265 ? 6.746 23.080 13.579 1.00 92.06 265 GLN A CA 1
ATOM 2077 C C . GLN A 1 265 ? 6.217 23.667 12.264 1.00 92.06 265 GLN A C 1
ATOM 2079 O O . GLN A 1 265 ? 6.497 24.826 11.976 1.00 92.06 265 GLN A O 1
ATOM 2084 N N . GLU A 1 266 ? 5.406 22.909 11.522 1.00 88.88 266 GLU A N 1
ATOM 2085 C CA . GLU A 1 266 ? 4.829 23.349 10.242 1.00 88.88 266 GLU A CA 1
ATOM 2086 C C . GLU A 1 266 ? 3.775 24.459 10.412 1.00 88.88 266 GLU A C 1
ATOM 2088 O O . GLU A 1 266 ? 3.728 25.411 9.635 1.00 88.88 266 GLU A O 1
ATOM 2093 N N . LEU A 1 267 ? 2.914 24.363 11.433 1.00 87.81 267 LEU A N 1
ATOM 2094 C CA . LEU A 1 267 ? 1.807 25.306 11.647 1.00 87.81 267 LEU A CA 1
ATOM 2095 C C . LEU A 1 267 ? 2.146 26.479 12.579 1.00 87.81 267 LEU A C 1
ATOM 2097 O O . LEU A 1 267 ? 1.365 27.427 12.672 1.00 87.81 267 LEU A O 1
ATOM 2101 N N . GLY A 1 268 ? 3.251 26.407 13.323 1.00 90.56 268 GLY A N 1
ATOM 2102 C CA . GLY A 1 268 ? 3.615 27.378 14.361 1.00 90.56 268 GLY A CA 1
ATOM 2103 C C . GLY A 1 268 ? 2.759 27.314 15.637 1.00 90.56 268 GLY A C 1
ATOM 2104 O O . GLY A 1 268 ? 2.928 28.144 16.530 1.00 90.56 268 GLY A O 1
ATOM 2105 N N . ALA A 1 269 ? 1.843 26.349 15.749 1.00 88.44 269 ALA A N 1
ATOM 2106 C CA . ALA A 1 269 ? 0.963 26.163 16.901 1.00 88.44 269 ALA A CA 1
ATOM 2107 C C . ALA A 1 269 ? 0.615 24.683 17.103 1.00 88.44 269 ALA A C 1
ATOM 2109 O O . ALA A 1 269 ? 0.626 23.898 16.157 1.00 88.44 269 ALA A O 1
ATOM 2110 N N . GLU A 1 270 ? 0.287 24.300 18.339 1.00 85.62 270 GLU A N 1
ATOM 2111 C CA . GLU A 1 270 ? -0.127 22.926 18.638 1.00 85.62 270 GLU A CA 1
ATOM 2112 C C . GLU A 1 270 ? -1.476 22.584 17.988 1.00 85.62 270 GLU A C 1
ATOM 2114 O O . GLU A 1 270 ? -2.405 23.404 18.022 1.00 85.62 270 GLU A O 1
ATOM 2119 N N . PRO A 1 271 ? -1.616 21.375 17.409 1.00 88.00 271 PRO A N 1
ATOM 2120 C CA . PRO A 1 271 ? -2.891 20.926 16.875 1.00 88.00 271 PRO A CA 1
ATOM 2121 C C . PRO A 1 271 ? -3.923 20.819 18.000 1.00 88.00 271 PRO A C 1
ATOM 2123 O O . PRO A 1 271 ? -3.674 20.234 19.053 1.00 88.00 271 PRO A O 1
ATOM 2126 N N . LYS A 1 272 ? -5.113 21.381 17.771 1.00 90.56 272 LYS A N 1
ATOM 2127 C CA . LYS A 1 272 ? -6.215 21.305 18.736 1.00 90.56 272 LYS A CA 1
ATOM 2128 C C . LYS A 1 272 ? -6.757 19.877 18.801 1.00 90.56 272 LYS A C 1
ATOM 2130 O O . LYS A 1 272 ? -7.214 19.355 17.786 1.00 90.56 272 LYS A O 1
ATOM 2135 N N . VAL A 1 273 ? -6.772 19.305 20.000 1.00 92.06 273 VAL A N 1
ATOM 2136 C CA . VAL A 1 273 ? -7.368 18.000 20.317 1.00 92.06 273 VAL A CA 1
ATOM 2137 C C . VAL A 1 273 ? -8.384 18.162 21.449 1.00 92.06 273 VAL A C 1
ATOM 2139 O O . VAL A 1 273 ? -8.203 19.021 22.316 1.00 92.06 273 VAL A O 1
ATOM 2142 N N . SER A 1 274 ? -9.456 17.371 21.444 1.00 92.94 274 SER A N 1
ATOM 2143 C CA . SER A 1 274 ? -10.431 17.368 22.541 1.00 92.94 274 SER A CA 1
ATOM 2144 C C . SER A 1 274 ? -9.825 16.776 23.826 1.00 92.94 274 SER A C 1
ATOM 2146 O O . SER A 1 274 ? -8.876 15.985 23.749 1.00 92.94 274 SER A O 1
ATOM 2148 N N . PRO A 1 275 ? -10.376 17.079 25.018 1.00 91.75 275 PRO A N 1
ATOM 2149 C CA . PRO A 1 275 ? -9.964 16.420 26.258 1.00 91.75 275 PRO A CA 1
ATOM 2150 C C . PRO A 1 275 ? -10.086 14.890 26.195 1.00 91.75 275 PRO A C 1
ATOM 21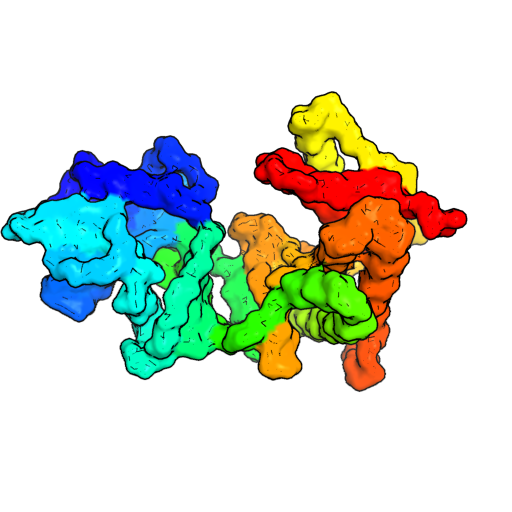52 O O . PRO A 1 275 ? -9.199 14.184 26.669 1.00 91.75 275 PRO A O 1
ATOM 2155 N N . SER A 1 276 ? -11.140 14.369 25.559 1.00 90.94 276 SER A N 1
ATOM 2156 C CA . SER A 1 276 ? -11.353 12.925 25.404 1.00 90.94 276 SER A CA 1
ATOM 2157 C C . SER A 1 276 ? -10.325 12.286 24.464 1.00 90.94 276 SER A C 1
ATOM 2159 O O . SER A 1 276 ? -9.826 11.198 24.753 1.00 90.94 276 SER A O 1
ATOM 2161 N N . ALA A 1 277 ? -9.954 12.964 23.368 1.00 90.62 277 ALA A N 1
ATOM 2162 C CA . ALA A 1 277 ? -8.879 12.508 22.485 1.00 90.62 277 ALA A CA 1
ATOM 2163 C C . ALA A 1 277 ? -7.538 12.518 23.221 1.00 90.62 277 ALA A C 1
ATOM 2165 O O . ALA A 1 277 ? -6.796 11.540 23.170 1.00 90.62 277 ALA A O 1
ATOM 2166 N N . ALA A 1 278 ? -7.247 13.598 23.950 1.00 89.12 278 ALA A N 1
ATOM 2167 C CA . ALA A 1 278 ? -6.038 13.714 24.751 1.00 89.12 278 ALA A CA 1
ATOM 2168 C C . ALA A 1 278 ? -5.949 12.601 25.808 1.00 89.12 278 ALA A C 1
ATOM 2170 O O . ALA A 1 278 ? -4.889 11.999 25.966 1.00 89.12 278 ALA A O 1
ATOM 2171 N N . ALA A 1 279 ? -7.053 12.264 26.482 1.00 87.06 279 ALA A N 1
ATOM 2172 C CA . ALA A 1 279 ? -7.090 11.155 27.432 1.00 87.06 279 ALA A CA 1
ATOM 2173 C C . ALA A 1 279 ? -6.756 9.812 26.757 1.00 87.06 279 ALA A C 1
ATOM 2175 O O . ALA A 1 279 ? -5.895 9.075 27.239 1.00 87.06 279 ALA A O 1
ATOM 2176 N N . LYS A 1 280 ? -7.350 9.515 25.594 1.00 87.69 280 LYS A N 1
ATOM 2177 C CA . LYS A 1 280 ? -7.051 8.276 24.855 1.00 87.69 280 LYS A CA 1
ATOM 2178 C C . LYS A 1 280 ? -5.620 8.223 24.313 1.00 87.69 280 LYS A C 1
ATOM 2180 O O . LYS A 1 280 ? -4.984 7.181 24.420 1.00 87.69 280 LYS A O 1
ATOM 2185 N N . ILE A 1 281 ? -5.083 9.327 23.797 1.00 83.62 281 ILE A N 1
ATOM 2186 C CA . ILE A 1 281 ? -3.717 9.368 23.248 1.00 83.62 281 ILE A CA 1
ATOM 2187 C C . ILE A 1 281 ? -2.661 9.330 24.364 1.00 83.62 281 ILE A C 1
ATOM 2189 O O . ILE A 1 281 ? -1.640 8.655 24.232 1.00 83.62 281 ILE A O 1
ATOM 2193 N N . PHE A 1 282 ? -2.863 10.086 25.449 1.00 78.94 282 PHE A N 1
ATOM 2194 C CA . PHE A 1 282 ? -1.806 10.372 26.424 1.00 78.94 282 PHE A CA 1
ATOM 2195 C C . PHE A 1 282 ? -1.953 9.632 27.756 1.00 78.94 282 PHE A C 1
ATOM 2197 O O . PHE A 1 282 ? -0.931 9.347 28.380 1.00 78.94 282 PHE A O 1
ATOM 2204 N N . ALA A 1 283 ? -3.177 9.314 28.191 1.00 76.62 283 ALA A N 1
ATOM 2205 C CA . ALA A 1 283 ? -3.438 8.718 29.506 1.00 76.62 283 ALA A CA 1
ATOM 2206 C C . ALA A 1 283 ? -3.771 7.216 29.454 1.00 76.62 283 ALA A C 1
ATOM 2208 O O . ALA A 1 283 ? -3.536 6.509 30.437 1.00 76.62 283 ALA A O 1
ATOM 2209 N N . SER A 1 284 ? -4.239 6.702 28.309 1.00 75.81 284 SER A N 1
ATOM 2210 C CA . SER A 1 284 ? -4.684 5.303 28.156 1.00 75.81 284 SER A CA 1
ATOM 2211 C C . SER A 1 284 ? -3.650 4.276 28.617 1.00 75.81 284 SER A C 1
ATOM 2213 O O . SER A 1 284 ? -3.995 3.300 29.279 1.00 75.81 284 SER A O 1
ATOM 2215 N N . LYS A 1 285 ? -2.364 4.509 28.343 1.00 75.69 285 LYS A N 1
ATOM 2216 C CA . LYS A 1 285 ? -1.282 3.610 28.758 1.00 75.69 285 LYS A CA 1
ATOM 2217 C C . LYS A 1 285 ? -1.152 3.468 30.274 1.00 75.69 285 LYS A C 1
ATOM 2219 O O . LYS A 1 285 ? -0.916 2.364 30.764 1.00 75.69 285 LYS A O 1
ATOM 2224 N N . ASP A 1 286 ? -1.306 4.559 31.018 1.00 81.69 286 ASP A N 1
ATOM 2225 C CA . ASP A 1 286 ? -1.139 4.560 32.469 1.00 81.69 286 ASP A CA 1
ATOM 2226 C C . ASP A 1 286 ? -2.395 3.998 33.136 1.00 81.69 286 ASP A C 1
ATOM 2228 O O . ASP A 1 286 ? -2.290 3.208 34.073 1.00 81.69 286 ASP A O 1
ATOM 2232 N N . GLU A 1 287 ? -3.573 4.287 32.581 1.00 80.56 287 GLU A N 1
ATOM 2233 C CA . GLU A 1 287 ? -4.832 3.656 32.982 1.00 80.56 287 GLU A CA 1
ATOM 2234 C C . GLU A 1 287 ? -4.821 2.141 32.750 1.00 80.56 287 GLU A C 1
ATOM 2236 O O . GLU A 1 287 ? -5.249 1.381 33.616 1.00 80.56 287 GLU A O 1
ATOM 2241 N N . VAL A 1 288 ? -4.323 1.676 31.599 1.00 78.19 288 VAL A N 1
ATOM 2242 C CA . VAL A 1 288 ? -4.188 0.241 31.308 1.00 78.19 288 VAL A CA 1
ATOM 2243 C C . VAL A 1 288 ? -3.183 -0.405 32.254 1.00 78.19 288 VAL A C 1
ATOM 2245 O O . VAL A 1 288 ? -3.478 -1.460 32.803 1.00 78.19 288 VAL A O 1
ATOM 2248 N N . ARG A 1 289 ? -2.035 0.229 32.523 1.00 81.88 289 ARG A N 1
ATOM 2249 C CA . ARG A 1 289 ? -1.070 -0.282 33.513 1.00 81.88 289 ARG A CA 1
ATOM 2250 C C . ARG A 1 289 ? -1.673 -0.405 34.911 1.00 81.88 289 ARG A C 1
ATOM 2252 O O . ARG A 1 289 ? -1.333 -1.342 35.625 1.00 81.88 289 ARG A O 1
ATOM 2259 N N . GLN A 1 290 ? -2.540 0.525 35.302 1.00 85.56 290 GLN A N 1
ATOM 2260 C CA . GLN A 1 290 ? -3.218 0.486 36.598 1.00 85.56 290 GLN A CA 1
ATOM 2261 C C . GLN A 1 290 ? -4.319 -0.580 36.648 1.00 85.56 290 GLN A C 1
ATOM 2263 O O . GLN A 1 290 ? -4.442 -1.269 37.658 1.00 85.56 290 GLN A O 1
ATOM 2268 N N . ARG A 1 291 ? -5.110 -0.720 35.575 1.00 85.50 291 ARG A N 1
ATOM 2269 C CA . ARG A 1 291 ? -6.227 -1.677 35.501 1.00 85.50 291 ARG A CA 1
ATOM 2270 C C . ARG A 1 291 ? -5.757 -3.117 35.307 1.00 85.50 291 ARG A C 1
ATOM 2272 O O . ARG A 1 291 ? -6.258 -4.008 35.983 1.00 85.50 291 ARG A O 1
ATOM 2279 N N . ASP A 1 292 ? -4.828 -3.337 34.381 1.00 81.44 292 ASP A N 1
ATOM 2280 C CA . ASP A 1 292 ? -4.323 -4.659 34.013 1.00 81.44 292 ASP A CA 1
ATOM 2281 C C . ASP A 1 292 ? -2.911 -4.569 33.402 1.00 81.44 292 ASP A C 1
ATOM 2283 O O . ASP A 1 292 ? -2.705 -4.582 32.184 1.00 81.44 292 ASP A O 1
ATOM 2287 N N . SER A 1 293 ? -1.902 -4.496 34.273 1.00 84.31 293 SER A N 1
ATOM 2288 C CA . SER A 1 293 ? -0.487 -4.411 33.884 1.00 84.31 293 SER A CA 1
ATOM 2289 C C . SER A 1 293 ? 0.038 -5.629 33.119 1.00 84.31 293 SER A C 1
ATOM 2291 O O . SER A 1 293 ? 1.096 -5.535 32.492 1.00 84.31 293 SER A O 1
ATOM 2293 N N . HIS A 1 294 ? -0.684 -6.751 33.146 1.00 88.25 294 HIS A N 1
ATOM 2294 C CA . HIS A 1 294 ? -0.278 -8.006 32.516 1.00 88.25 294 HIS A CA 1
ATOM 2295 C C . HIS A 1 294 ? -1.095 -8.329 31.262 1.00 88.25 294 HIS A C 1
ATOM 2297 O O . HIS A 1 294 ? -0.839 -9.367 30.642 1.00 88.25 294 HIS A O 1
ATOM 2303 N N . LYS A 1 295 ? -2.029 -7.452 30.859 1.00 89.81 295 LYS A N 1
ATOM 2304 C CA . LYS A 1 295 ? -2.819 -7.638 29.642 1.00 89.81 295 LYS A CA 1
ATOM 2305 C C . LYS A 1 295 ? -1.904 -7.777 28.435 1.00 89.81 295 LYS A C 1
ATOM 2307 O O . LYS A 1 295 ? -1.065 -6.910 28.168 1.00 89.81 295 LYS A O 1
ATOM 2312 N N . LYS A 1 296 ? -2.083 -8.869 27.696 1.00 90.81 296 LYS A N 1
ATOM 2313 C CA . LYS A 1 296 ? -1.337 -9.152 26.473 1.00 90.81 296 LYS A CA 1
ATOM 2314 C C . LYS A 1 296 ? -2.217 -9.034 25.243 1.00 90.81 296 LYS A C 1
ATOM 2316 O O . LYS A 1 296 ? -3.391 -9.391 25.280 1.00 90.81 296 LYS A O 1
ATOM 2321 N N . ILE A 1 297 ? -1.595 -8.588 24.162 1.00 91.75 297 ILE A N 1
ATOM 2322 C CA . ILE A 1 297 ? -2.134 -8.621 22.804 1.00 91.75 297 ILE A CA 1
ATOM 2323 C C . ILE A 1 297 ? -1.190 -9.422 21.915 1.00 91.75 297 ILE A C 1
ATOM 2325 O O . ILE A 1 297 ? -0.003 -9.567 22.222 1.00 91.75 297 ILE A O 1
ATOM 2329 N N . ASP A 1 298 ? -1.715 -9.912 20.800 1.00 92.69 298 ASP A N 1
ATOM 2330 C CA . ASP A 1 298 ? -0.926 -10.617 19.800 1.00 92.69 298 ASP A CA 1
ATOM 2331 C C . ASP A 1 298 ? -0.648 -9.695 18.615 1.00 92.69 298 ASP A C 1
ATOM 2333 O O . ASP A 1 298 ? -1.560 -9.116 18.027 1.00 92.69 298 ASP A O 1
ATOM 2337 N N . LEU A 1 299 ? 0.626 -9.580 18.253 1.00 94.75 299 LEU A N 1
ATOM 2338 C CA . LEU A 1 299 ? 1.049 -8.964 17.006 1.00 94.75 299 LEU A CA 1
ATOM 2339 C C . LEU A 1 299 ? 1.162 -10.034 15.925 1.00 94.75 299 LEU A C 1
ATOM 2341 O O . LEU A 1 299 ? 1.698 -11.114 16.173 1.00 94.75 299 LEU A O 1
ATOM 2345 N N . GLN A 1 300 ? 0.730 -9.710 14.715 1.00 94.75 300 GLN A N 1
ATOM 2346 C CA . GLN A 1 300 ? 0.818 -10.568 13.534 1.00 94.75 300 GLN A CA 1
ATOM 2347 C C . GLN A 1 300 ? 1.182 -9.738 12.304 1.00 94.75 300 GLN A C 1
ATOM 2349 O O . GLN A 1 300 ? 1.211 -8.510 12.362 1.00 94.75 300 GLN A O 1
ATOM 2354 N N . VAL A 1 301 ? 1.481 -10.399 11.187 1.00 95.56 301 VAL A N 1
ATOM 2355 C CA . VAL A 1 301 ? 1.490 -9.698 9.900 1.00 95.56 301 VAL A CA 1
ATOM 2356 C C . VAL A 1 301 ? 0.054 -9.244 9.621 1.00 95.56 301 VAL A C 1
ATOM 2358 O O . VAL A 1 301 ? -0.888 -10.018 9.775 1.00 95.56 301 VAL A O 1
ATOM 2361 N N . VAL A 1 302 ? -0.101 -7.972 9.277 1.00 95.12 302 VAL A N 1
ATOM 2362 C CA . VAL A 1 302 ? -1.372 -7.316 8.930 1.00 95.12 302 VAL A CA 1
ATOM 2363 C C . VAL A 1 302 ? -1.208 -6.630 7.573 1.00 95.12 302 VAL A C 1
ATOM 2365 O O . VAL A 1 302 ? -0.102 -6.628 7.026 1.00 95.12 302 VAL A O 1
ATOM 2368 N N . HIS A 1 303 ? -2.252 -6.027 7.017 1.00 95.62 303 HIS A N 1
ATOM 2369 C CA . HIS A 1 303 ? -2.129 -5.213 5.810 1.00 95.62 303 HIS A CA 1
ATOM 2370 C C . HIS A 1 303 ? -1.150 -4.048 6.035 1.00 95.62 303 HIS A C 1
ATOM 2372 O O . HIS A 1 303 ? -0.150 -3.933 5.322 1.00 95.62 303 HIS A O 1
ATOM 2378 N N . GLY A 1 304 ? -1.359 -3.271 7.103 1.00 91.25 304 GLY A N 1
ATOM 2379 C CA . GLY A 1 304 ? -0.422 -2.265 7.615 1.00 91.25 304 GLY A CA 1
ATOM 2380 C C . GLY A 1 304 ? -0.682 -0.833 7.146 1.00 91.25 304 GLY A C 1
ATOM 2381 O O . GLY A 1 304 ? -0.163 0.087 7.766 1.00 91.25 304 GLY A O 1
ATOM 2382 N N . ASP A 1 305 ? -1.495 -0.637 6.108 1.00 92.19 305 ASP A N 1
ATOM 2383 C CA . ASP A 1 305 ? -2.009 0.682 5.691 1.00 92.19 305 ASP A CA 1
ATOM 2384 C C . ASP A 1 305 ? -3.427 0.591 5.101 1.00 92.19 305 ASP A C 1
ATOM 2386 O O . ASP A 1 305 ? -3.745 1.229 4.109 1.00 92.19 305 ASP A O 1
ATOM 2390 N N . LEU A 1 306 ? -4.277 -0.271 5.669 1.00 96.31 306 LEU A N 1
ATOM 2391 C CA . LEU A 1 306 ? -5.562 -0.611 5.056 1.00 96.31 306 LEU A CA 1
ATOM 2392 C C . LEU A 1 306 ? -6.558 0.562 5.020 1.00 96.31 306 LEU A C 1
ATOM 2394 O O . LEU A 1 306 ? -6.863 1.166 6.048 1.00 96.31 306 LEU A O 1
ATOM 2398 N N . HIS A 1 307 ? -7.164 0.811 3.857 1.00 97.06 307 HIS A N 1
ATOM 2399 C CA . HIS A 1 307 ? -8.313 1.713 3.698 1.00 97.06 307 HIS A CA 1
ATOM 2400 C C . HIS A 1 307 ? -9.295 1.210 2.620 1.00 97.06 307 HIS A C 1
ATOM 2402 O O . HIS A 1 307 ? -9.003 0.270 1.887 1.00 97.06 307 HIS A O 1
ATOM 2408 N N . LEU A 1 308 ? -10.479 1.829 2.487 1.00 97.94 308 LEU A N 1
ATOM 2409 C CA . LEU A 1 308 ? -11.525 1.354 1.558 1.00 97.94 308 LEU A CA 1
ATOM 2410 C C . LEU A 1 308 ? -11.105 1.386 0.077 1.00 97.94 308 LEU A C 1
ATOM 2412 O O . LEU A 1 308 ? -11.684 0.670 -0.729 1.00 97.94 308 LEU A O 1
ATOM 2416 N N . GLY A 1 309 ? -10.101 2.191 -0.279 1.00 95.88 309 GLY A N 1
ATOM 2417 C CA . GLY A 1 309 ? -9.564 2.253 -1.646 1.00 95.88 309 GLY A CA 1
ATOM 2418 C C . GLY A 1 309 ? -8.732 1.025 -2.027 1.00 95.88 309 GLY A C 1
ATOM 2419 O O . GLY A 1 309 ? -8.577 0.706 -3.199 1.00 95.88 309 GLY A O 1
ATOM 2420 N N . GLN A 1 310 ? -8.250 0.287 -1.028 1.00 96.44 310 GLN A N 1
ATOM 2421 C CA . GLN A 1 310 ? -7.527 -0.976 -1.190 1.00 96.44 310 GLN A CA 1
ATOM 2422 C C . GLN A 1 310 ? -8.455 -2.194 -1.097 1.00 96.44 310 GLN A C 1
ATOM 2424 O O . GLN A 1 310 ? -8.003 -3.337 -1.021 1.00 96.44 310 GLN A O 1
ATOM 2429 N N . VAL A 1 311 ? -9.769 -1.959 -1.099 1.00 98.00 311 VAL A N 1
ATOM 2430 C CA . VAL A 1 311 ? -10.782 -3.007 -1.153 1.00 98.00 311 VAL A CA 1
ATOM 2431 C C . VAL A 1 311 ? -11.449 -2.954 -2.519 1.00 98.00 311 VAL A C 1
ATOM 2433 O O . VAL A 1 311 ? -12.149 -1.993 -2.843 1.00 98.00 311 VAL A O 1
ATOM 2436 N N . LEU A 1 312 ? -11.253 -4.007 -3.309 1.00 96.50 312 LEU A N 1
ATOM 2437 C CA . LEU A 1 312 ? -11.891 -4.159 -4.611 1.00 96.50 312 LEU A CA 1
ATOM 2438 C C . LEU A 1 312 ? -13.098 -5.090 -4.520 1.00 96.50 312 LEU A C 1
ATOM 2440 O O . LEU A 1 312 ? -13.039 -6.146 -3.885 1.00 96.50 312 LEU A O 1
ATOM 2444 N N . ILE A 1 313 ? -14.179 -4.721 -5.204 1.00 92.75 313 ILE A N 1
ATOM 2445 C CA . ILE A 1 313 ? -15.398 -5.526 -5.314 1.00 92.75 313 ILE A CA 1
ATOM 2446 C C . ILE A 1 313 ? -15.705 -5.791 -6.784 1.00 92.75 313 ILE A C 1
ATOM 2448 O O . ILE A 1 313 ? -15.966 -4.859 -7.543 1.00 92.75 313 ILE A O 1
ATOM 2452 N N . GLY A 1 314 ? -15.722 -7.062 -7.177 1.00 86.25 314 GLY A N 1
ATOM 2453 C CA . GLY A 1 314 ? -16.012 -7.489 -8.547 1.00 86.25 314 GLY A CA 1
ATOM 2454 C C . GLY A 1 314 ? -16.183 -9.002 -8.643 1.00 86.25 314 GLY A C 1
ATOM 2455 O O . GLY A 1 314 ? -15.641 -9.734 -7.817 1.00 86.25 314 GLY A O 1
ATOM 2456 N N . ASN A 1 315 ? -16.956 -9.475 -9.628 1.00 78.88 315 ASN A N 1
ATOM 2457 C CA . ASN A 1 315 ? -17.212 -10.905 -9.872 1.00 78.88 315 ASN A CA 1
ATOM 2458 C C . ASN A 1 315 ? -17.634 -11.671 -8.608 1.00 78.88 315 ASN A C 1
ATOM 2460 O O . ASN A 1 315 ? -17.080 -12.717 -8.284 1.00 78.88 315 ASN A O 1
ATOM 2464 N N . GLU A 1 316 ? -18.563 -11.081 -7.848 1.00 81.06 316 GLU A N 1
ATOM 2465 C CA . GLU A 1 316 ? -19.042 -11.588 -6.555 1.00 81.06 316 GLU A CA 1
ATOM 2466 C C . GLU A 1 316 ? -17.957 -11.769 -5.482 1.00 81.06 316 GLU A C 1
ATOM 2468 O O . GLU A 1 316 ? -18.274 -12.240 -4.394 1.00 81.06 316 GLU A O 1
ATOM 2473 N N . ARG A 1 317 ? -16.711 -11.339 -5.715 1.00 88.56 317 ARG A N 1
ATOM 2474 C CA . ARG A 1 317 ? -15.592 -11.371 -4.766 1.00 88.56 317 ARG A CA 1
ATOM 2475 C C . ARG A 1 317 ? -15.345 -9.992 -4.157 1.00 88.56 317 ARG A C 1
ATOM 2477 O O . ARG A 1 317 ? -15.649 -8.955 -4.747 1.00 88.56 317 ARG A O 1
ATOM 2484 N N . LEU A 1 318 ? -14.781 -10.014 -2.956 1.00 93.94 318 LEU A N 1
ATOM 2485 C CA . LEU A 1 318 ? -14.189 -8.864 -2.290 1.00 93.94 318 LEU A CA 1
ATOM 2486 C C . LEU A 1 318 ? -12.742 -9.241 -2.003 1.00 93.94 318 LEU A C 1
ATOM 2488 O O . LEU A 1 318 ? -12.508 -10.293 -1.409 1.00 93.94 318 LEU A O 1
ATOM 2492 N N . VAL A 1 319 ? -11.798 -8.424 -2.460 1.00 96.56 319 VAL A N 1
ATOM 2493 C CA . VAL A 1 319 ? -10.369 -8.690 -2.275 1.00 96.56 319 VAL A CA 1
ATOM 2494 C C . VAL A 1 319 ? -9.646 -7.466 -1.731 1.00 96.56 319 VAL A C 1
ATOM 2496 O O . VAL A 1 319 ? -9.986 -6.331 -2.068 1.00 96.56 319 VAL A O 1
ATOM 2499 N N . PHE A 1 320 ? -8.640 -7.718 -0.900 1.00 97.62 320 PHE A N 1
ATOM 2500 C CA . PHE A 1 320 ? -7.702 -6.719 -0.405 1.00 97.62 320 PHE A CA 1
ATOM 2501 C C . PHE A 1 320 ? -6.477 -6.673 -1.320 1.00 97.62 320 PHE A C 1
ATOM 2503 O O . PHE A 1 320 ? -5.972 -7.718 -1.739 1.00 97.62 320 PHE A O 1
ATOM 2510 N N . ILE A 1 321 ? -6.010 -5.470 -1.636 1.00 95.38 321 ILE A N 1
ATOM 2511 C CA . ILE A 1 321 ? -4.855 -5.218 -2.507 1.00 95.38 321 ILE A CA 1
ATOM 2512 C C . ILE A 1 321 ? -3.855 -4.296 -1.813 1.00 95.38 321 ILE A C 1
ATOM 2514 O O . ILE A 1 321 ? -4.224 -3.629 -0.861 1.00 95.38 321 ILE A O 1
ATOM 2518 N N . ASP A 1 322 ? -2.639 -4.188 -2.355 1.00 92.69 322 ASP A N 1
ATOM 2519 C CA . ASP A 1 322 ? -1.635 -3.198 -1.939 1.00 92.69 322 ASP A CA 1
ATOM 2520 C C . ASP A 1 322 ? -0.983 -3.455 -0.566 1.00 92.69 322 ASP A C 1
ATOM 2522 O O . ASP A 1 322 ? -0.891 -2.592 0.305 1.00 92.69 322 ASP A O 1
ATOM 2526 N N . PHE A 1 323 ? -0.430 -4.661 -0.394 1.00 93.75 323 PHE A N 1
ATOM 2527 C CA . PHE A 1 323 ? 0.257 -5.089 0.835 1.00 93.75 323 PHE A CA 1
ATOM 2528 C C . PHE A 1 323 ? 1.690 -4.524 0.973 1.00 93.75 323 PHE A C 1
ATOM 2530 O O . PHE A 1 323 ? 2.566 -5.173 1.554 1.00 93.75 323 PHE A O 1
ATOM 2537 N N . GLU A 1 324 ? 1.977 -3.324 0.468 1.00 87.12 324 GLU A N 1
ATOM 2538 C CA . GLU A 1 324 ? 3.299 -2.692 0.634 1.00 87.12 324 GLU A CA 1
ATOM 2539 C C . GLU A 1 324 ? 3.552 -2.201 2.070 1.00 87.12 324 GLU A C 1
ATOM 2541 O O . GLU A 1 324 ? 4.701 -2.187 2.515 1.00 87.12 324 GLU A O 1
ATOM 2546 N N . GLY A 1 325 ? 2.487 -1.913 2.827 1.00 82.81 325 GLY A N 1
ATOM 2547 C CA . GLY A 1 325 ? 2.559 -1.318 4.165 1.00 82.81 325 GLY A CA 1
ATOM 2548 C C . GLY A 1 325 ? 2.707 0.209 4.130 1.00 82.81 325 GLY A C 1
ATOM 2549 O O . GLY A 1 325 ? 2.825 0.811 3.070 1.00 82.81 325 GLY A O 1
ATOM 2550 N N . GLU A 1 326 ? 2.701 0.848 5.303 1.00 77.12 326 GLU A N 1
ATOM 2551 C CA . GLU A 1 326 ? 2.707 2.321 5.428 1.00 77.12 326 GLU A CA 1
ATOM 2552 C C . GLU A 1 326 ? 4.045 2.957 5.003 1.00 77.12 326 GLU A C 1
ATOM 2554 O O . GLU A 1 326 ? 4.096 4.113 4.577 1.00 77.12 326 GLU A O 1
ATOM 2559 N N . VAL A 1 327 ? 5.154 2.223 5.150 1.00 73.50 327 VAL A N 1
ATOM 2560 C CA . VAL A 1 327 ? 6.504 2.715 4.849 1.00 73.50 327 VAL A CA 1
ATOM 2561 C C . VAL A 1 327 ? 7.107 1.898 3.715 1.00 73.50 327 VAL A C 1
ATOM 2563 O O . VAL A 1 327 ? 7.276 0.686 3.837 1.00 73.50 327 VAL A O 1
ATOM 2566 N N . LEU A 1 328 ? 7.507 2.580 2.638 1.00 69.44 328 LEU A N 1
ATOM 2567 C CA . LEU A 1 328 ? 8.239 1.956 1.535 1.00 69.44 328 LEU A CA 1
ATOM 2568 C C . LEU A 1 328 ? 9.453 1.187 2.063 1.00 69.44 328 LEU A C 1
ATOM 2570 O O . LEU A 1 328 ? 10.281 1.727 2.801 1.00 69.44 3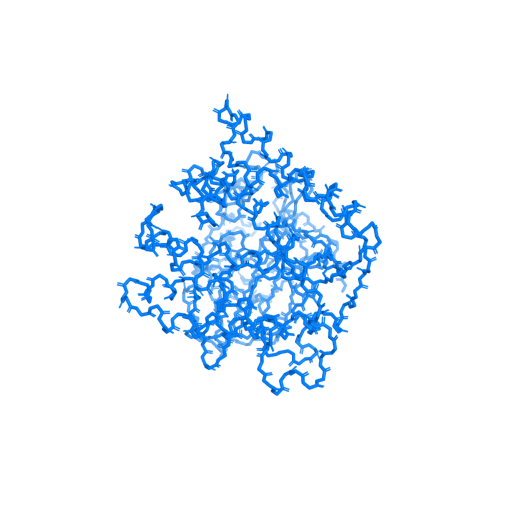28 LEU A O 1
ATOM 2574 N N . GLY A 1 329 ? 9.564 -0.077 1.656 1.00 63.34 329 GLY A N 1
ATOM 2575 C CA . GLY A 1 329 ? 10.661 -0.937 2.089 1.00 63.34 329 GLY A CA 1
ATOM 2576 C C . GLY A 1 329 ? 10.478 -1.575 3.460 1.00 63.34 329 GLY A C 1
ATOM 2577 O O . GLY A 1 329 ? 11.445 -2.049 4.054 1.00 63.34 329 GLY A O 1
ATOM 2578 N N . GLU A 1 330 ? 9.256 -1.591 3.984 1.00 78.69 330 GLU A N 1
ATOM 2579 C CA . GLU A 1 330 ? 8.935 -2.346 5.182 1.00 78.69 330 GLU A CA 1
ATOM 2580 C C . GLU A 1 330 ? 9.322 -3.824 5.031 1.00 78.69 330 GLU A C 1
ATOM 2582 O O . GLU A 1 330 ? 9.071 -4.462 4.005 1.00 78.69 330 GLU A O 1
ATOM 2587 N N . VAL A 1 331 ? 9.955 -4.385 6.067 1.00 82.31 331 VAL A N 1
ATOM 2588 C CA . VAL A 1 331 ? 10.363 -5.791 6.036 1.00 82.31 331 VAL A CA 1
ATOM 2589 C C . VAL A 1 331 ? 9.133 -6.702 5.952 1.00 82.31 331 VAL A C 1
ATOM 2591 O O . VAL A 1 331 ? 8.159 -6.470 6.677 1.00 82.31 331 VAL A O 1
ATOM 2594 N N . PRO A 1 332 ? 9.177 -7.785 5.150 1.00 80.69 332 PRO A N 1
ATOM 2595 C CA . PRO A 1 332 ? 8.029 -8.666 4.931 1.00 80.69 332 PRO A CA 1
ATOM 2596 C C . PRO A 1 332 ? 7.345 -9.186 6.199 1.00 80.69 332 PRO A C 1
ATOM 2598 O O . PRO A 1 332 ? 6.139 -9.400 6.226 1.00 80.69 332 PRO A O 1
ATOM 2601 N N . THR A 1 333 ? 8.118 -9.378 7.267 1.00 83.38 333 THR A N 1
ATOM 2602 C CA . THR A 1 333 ? 7.656 -9.967 8.527 1.00 83.38 333 THR A CA 1
ATOM 2603 C C . THR A 1 333 ? 7.370 -8.928 9.611 1.00 83.38 333 THR A C 1
ATOM 2605 O O . THR A 1 333 ? 7.331 -9.296 10.790 1.00 83.38 333 THR A O 1
ATOM 2608 N N . LYS A 1 334 ? 7.240 -7.632 9.278 1.00 89.88 334 LYS A N 1
ATOM 2609 C CA . LYS A 1 334 ? 6.839 -6.632 10.277 1.00 89.88 334 LYS A CA 1
ATOM 2610 C C . LYS A 1 334 ? 5.455 -7.004 10.809 1.00 89.88 334 LYS A C 1
ATOM 2612 O O . LYS A 1 334 ? 4.521 -7.256 10.050 1.00 89.88 334 LYS A O 1
ATOM 2617 N N . ARG A 1 335 ? 5.366 -7.082 12.138 1.00 93.06 335 ARG A N 1
ATOM 2618 C CA . ARG A 1 335 ? 4.146 -7.437 12.858 1.00 93.06 335 ARG A CA 1
ATOM 2619 C C . ARG A 1 335 ? 3.572 -6.212 13.555 1.00 93.06 335 ARG A C 1
ATOM 2621 O O . ARG A 1 335 ? 4.323 -5.466 14.183 1.00 93.06 335 ARG A O 1
ATOM 2628 N N . SER A 1 336 ? 2.254 -6.085 13.501 1.00 93.44 336 SER A N 1
ATOM 2629 C CA . SER A 1 336 ? 1.461 -5.066 14.190 1.00 93.44 336 SER A CA 1
ATOM 2630 C C . SER A 1 336 ? 0.211 -5.718 14.782 1.00 93.44 336 SER A C 1
ATOM 2632 O O . SER A 1 336 ? -0.049 -6.902 14.549 1.00 93.44 336 SER A O 1
ATOM 2634 N N . SER A 1 337 ? -0.548 -4.978 15.586 1.00 94.25 337 SER A N 1
ATOM 2635 C CA . SER A 1 337 ? -1.836 -5.480 16.056 1.00 94.25 337 SER A CA 1
ATOM 2636 C C . SER A 1 337 ? -2.904 -5.275 14.976 1.00 94.25 337 SER A C 1
ATOM 2638 O O . SER A 1 337 ? -2.792 -4.385 14.131 1.00 94.25 337 SER A O 1
ATOM 2640 N N . ILE A 1 338 ? -3.929 -6.124 14.987 1.00 95.25 338 ILE A N 1
ATOM 2641 C CA . ILE A 1 338 ? -5.035 -6.106 14.014 1.00 95.25 338 ILE A CA 1
ATOM 2642 C C . ILE A 1 338 ? -5.835 -4.797 14.055 1.00 95.25 338 ILE A C 1
ATOM 2644 O O . ILE A 1 338 ? -6.449 -4.405 13.066 1.00 95.25 338 ILE A O 1
ATOM 2648 N N . GLU A 1 339 ? -5.804 -4.108 15.195 1.00 95.56 339 GLU A N 1
ATOM 2649 C CA . GLU A 1 339 ? -6.446 -2.821 15.426 1.00 95.56 339 GLU A CA 1
ATOM 2650 C C . GLU A 1 339 ? -5.948 -1.730 14.471 1.00 95.56 339 GLU A C 1
ATOM 2652 O O . GLU A 1 339 ? -6.713 -0.814 14.181 1.00 95.56 339 GLU A O 1
ATOM 2657 N N . TYR A 1 340 ? -4.724 -1.844 13.937 1.00 94.94 340 TYR A N 1
ATOM 2658 C CA . TYR A 1 340 ? -4.206 -0.925 12.918 1.00 94.94 340 TYR A CA 1
ATOM 2659 C C . TYR A 1 340 ? -5.055 -0.928 11.642 1.00 94.94 340 TYR A C 1
ATOM 2661 O O . TYR A 1 340 ? -5.485 0.130 11.183 1.00 94.94 340 TYR A O 1
ATOM 2669 N N . ASP A 1 341 ? -5.341 -2.112 11.101 1.00 97.38 341 ASP A N 1
ATOM 2670 C CA . ASP A 1 341 ? -6.131 -2.257 9.875 1.00 97.38 341 ASP A CA 1
ATOM 2671 C C . ASP A 1 341 ? -7.598 -1.873 10.108 1.00 97.38 341 ASP A C 1
ATOM 2673 O O . ASP A 1 341 ? -8.221 -1.212 9.273 1.00 97.38 341 ASP A O 1
ATOM 2677 N N . LEU A 1 342 ? -8.144 -2.224 11.279 1.00 97.44 342 LEU A N 1
ATOM 2678 C CA . LEU A 1 342 ? -9.499 -1.833 11.678 1.00 97.44 342 LEU A CA 1
ATOM 2679 C C . LEU A 1 342 ? -9.634 -0.309 11.776 1.00 97.44 342 LEU A C 1
ATOM 2681 O O . LEU A 1 342 ? -10.595 0.263 11.257 1.00 97.44 342 LEU A O 1
ATOM 2685 N N . ALA A 1 343 ? -8.668 0.351 12.422 1.00 97.19 343 ALA A N 1
ATOM 2686 C CA . ALA A 1 343 ? -8.633 1.802 12.548 1.00 97.19 343 ALA A CA 1
ATOM 2687 C C . ALA A 1 343 ? -8.520 2.483 11.176 1.00 97.19 343 ALA A C 1
ATOM 2689 O O . ALA A 1 343 ? -9.189 3.490 10.942 1.00 97.19 343 ALA A O 1
ATOM 2690 N N . GLY A 1 344 ? -7.731 1.917 10.258 1.00 97.56 344 GLY A N 1
ATOM 2691 C CA . GLY A 1 344 ? -7.595 2.407 8.885 1.00 97.56 344 GLY A CA 1
ATOM 2692 C C . GLY A 1 344 ? -8.915 2.391 8.104 1.00 97.56 344 GLY A C 1
ATOM 2693 O O . GLY A 1 344 ? -9.326 3.422 7.560 1.00 97.56 344 GLY A O 1
ATOM 2694 N N . ILE A 1 345 ? -9.655 1.275 8.133 1.00 98.44 345 ILE A N 1
ATOM 2695 C CA . ILE A 1 345 ? -10.993 1.193 7.519 1.00 98.44 345 ILE A CA 1
ATOM 2696 C C . ILE A 1 345 ? -11.967 2.177 8.176 1.00 98.44 345 ILE A C 1
ATOM 2698 O O . ILE A 1 345 ? -12.665 2.905 7.468 1.00 98.44 345 ILE A O 1
ATOM 2702 N N . ALA A 1 346 ? -11.992 2.258 9.509 1.00 98.12 346 ALA A N 1
ATOM 2703 C CA . ALA A 1 346 ? -12.872 3.174 10.235 1.00 98.12 346 ALA A CA 1
ATOM 2704 C C . ALA A 1 346 ? -12.615 4.647 9.880 1.00 98.12 346 ALA A C 1
ATOM 2706 O O . ALA A 1 346 ? -13.551 5.406 9.609 1.00 98.12 346 ALA A O 1
ATOM 2707 N N . ARG A 1 347 ? -11.341 5.052 9.802 1.00 97.62 347 ARG A N 1
ATOM 2708 C CA . ARG A 1 347 ? -10.956 6.383 9.315 1.00 97.62 347 ARG A CA 1
ATOM 2709 C C . ARG A 1 347 ? -11.390 6.590 7.867 1.00 97.62 347 ARG A C 1
ATOM 2711 O O . ARG A 1 347 ? -11.968 7.629 7.560 1.00 97.62 347 ARG A O 1
ATOM 2718 N N . SER A 1 348 ? -11.206 5.602 6.995 1.00 98.06 348 SER A N 1
ATOM 2719 C CA . SER A 1 348 ? -11.617 5.688 5.589 1.00 98.06 348 SER A CA 1
ATOM 2720 C C . SER A 1 348 ? -13.138 5.851 5.414 1.00 98.06 348 SER A C 1
ATOM 2722 O O . SER A 1 348 ? -13.572 6.664 4.593 1.00 98.06 348 SER A O 1
ATOM 2724 N N . ILE A 1 349 ? -13.952 5.181 6.244 1.00 98.44 349 ILE A N 1
ATOM 2725 C CA . ILE A 1 349 ? -15.409 5.406 6.330 1.00 98.44 349 ILE A CA 1
ATOM 2726 C C . ILE A 1 349 ? -15.694 6.864 6.715 1.00 98.44 349 ILE A C 1
ATOM 2728 O O . ILE A 1 349 ? -16.480 7.538 6.045 1.00 98.44 349 ILE A O 1
ATOM 2732 N N . HIS A 1 350 ? -15.026 7.376 7.755 1.00 96.81 350 HIS A N 1
ATOM 2733 C CA . HIS A 1 350 ? -15.193 8.760 8.197 1.00 96.81 350 HIS A CA 1
ATOM 2734 C C . HIS A 1 350 ? -14.850 9.775 7.094 1.00 96.81 350 HIS A C 1
ATOM 2736 O O . HIS A 1 350 ? -15.572 10.763 6.946 1.00 96.81 350 HIS A O 1
ATOM 2742 N N . TYR A 1 351 ? -13.799 9.543 6.298 1.00 96.38 351 TYR A N 1
ATOM 2743 C CA . TYR A 1 351 ? -13.486 10.375 5.124 1.00 96.38 351 TYR A CA 1
ATOM 2744 C C . TYR A 1 351 ? -14.605 10.346 4.088 1.00 96.38 351 TYR A C 1
ATOM 2746 O O . TYR A 1 351 ? -15.115 11.405 3.722 1.00 96.38 351 TYR A O 1
ATOM 2754 N N . ALA A 1 352 ? -15.027 9.152 3.655 1.00 97.19 352 ALA A N 1
ATOM 2755 C CA . ALA A 1 352 ? -16.057 9.005 2.628 1.00 97.19 352 ALA A CA 1
ATOM 2756 C C . ALA A 1 352 ? -17.360 9.720 3.026 1.00 97.19 352 ALA A C 1
ATOM 2758 O O . ALA A 1 352 ? -17.958 10.436 2.218 1.00 97.19 352 ALA A O 1
ATOM 2759 N N . VAL A 1 353 ? -17.764 9.582 4.293 1.00 97.25 353 VAL A N 1
ATOM 2760 C CA . VAL A 1 353 ? -18.945 10.252 4.848 1.00 97.25 353 VAL A CA 1
ATOM 2761 C C . VAL A 1 353 ? -18.742 11.764 4.946 1.00 97.25 353 VAL A C 1
ATOM 2763 O O . VAL A 1 353 ? -19.601 12.516 4.489 1.00 97.25 353 VAL A O 1
ATOM 2766 N N . SER A 1 354 ? -17.614 12.222 5.494 1.00 94.69 354 SER A N 1
ATOM 2767 C CA . SER A 1 354 ? -17.343 13.654 5.696 1.00 94.69 354 SER A CA 1
ATOM 2768 C C . SER A 1 354 ? -17.261 14.429 4.383 1.00 94.69 354 SER A C 1
ATOM 2770 O O . SER A 1 354 ? -17.780 15.541 4.292 1.00 94.69 354 SER A O 1
ATOM 2772 N N . GLU A 1 355 ? -16.639 13.849 3.358 1.00 93.94 355 GLU A N 1
ATOM 2773 C CA . GLU A 1 355 ? -16.537 14.468 2.034 1.00 93.94 355 GLU A CA 1
ATOM 2774 C C . GLU A 1 355 ? -17.873 14.510 1.296 1.00 93.94 355 GLU A C 1
ATOM 2776 O O . GLU A 1 355 ? -18.100 15.426 0.509 1.00 93.94 355 GLU A O 1
ATOM 2781 N N . THR A 1 356 ? -18.748 13.530 1.533 1.00 95.31 356 THR A N 1
ATOM 2782 C CA . THR A 1 356 ? -20.008 13.408 0.788 1.00 95.31 356 THR A CA 1
ATOM 2783 C C . THR A 1 356 ? -21.156 14.158 1.459 1.00 95.31 356 THR A C 1
ATOM 2785 O O . THR A 1 356 ? -21.914 14.853 0.789 1.00 95.31 356 THR A O 1
ATOM 2788 N N . LEU A 1 357 ? -21.296 14.033 2.782 1.00 93.38 357 LEU A N 1
ATOM 2789 C CA . LEU A 1 357 ? -22.418 14.596 3.547 1.00 93.38 357 LEU A CA 1
ATOM 2790 C C . LEU A 1 357 ? -22.084 15.930 4.232 1.00 93.38 357 LEU A C 1
ATOM 2792 O O . LEU A 1 357 ? -22.965 16.571 4.803 1.00 93.38 357 LEU A O 1
ATOM 2796 N N . GLY A 1 358 ? -20.823 16.358 4.171 1.00 91.50 358 GLY A N 1
ATOM 2797 C CA . GLY A 1 358 ? -20.349 17.597 4.773 1.00 91.50 358 GLY A CA 1
ATOM 2798 C C . GLY A 1 358 ? -19.775 17.395 6.175 1.00 91.50 358 GLY A C 1
ATOM 2799 O O . GLY A 1 358 ? -20.413 16.844 7.079 1.00 91.50 358 GLY A O 1
ATOM 2800 N N . LEU A 1 359 ? -18.554 17.898 6.352 1.00 89.19 359 LEU A N 1
ATOM 2801 C CA . LEU A 1 359 ? -17.788 17.814 7.589 1.00 89.19 359 LEU A CA 1
ATOM 2802 C C . LEU A 1 359 ? -18.493 18.526 8.755 1.00 89.19 359 LEU A C 1
ATOM 2804 O O . LEU A 1 359 ? -18.943 19.663 8.626 1.00 89.19 359 LEU A O 1
ATOM 2808 N N . GLY A 1 360 ? -18.532 17.872 9.919 1.00 81.44 360 GLY A N 1
ATOM 2809 C CA . GLY A 1 360 ? -19.041 18.457 11.165 1.00 81.44 360 GLY A CA 1
ATOM 2810 C C . GLY A 1 360 ? -20.568 18.512 11.284 1.00 81.44 360 GLY A C 1
ATOM 2811 O O . GLY A 1 360 ? -21.076 19.031 12.277 1.00 81.44 360 GLY A O 1
ATOM 2812 N N . THR A 1 361 ? -21.315 17.978 10.313 1.00 88.69 361 THR A N 1
ATOM 2813 C CA . THR A 1 361 ? -22.775 17.863 10.429 1.00 88.69 361 THR A CA 1
ATOM 2814 C C . THR A 1 361 ? -23.161 16.705 11.352 1.00 88.69 361 THR A C 1
ATOM 2816 O O . THR A 1 361 ? -22.526 15.651 11.349 1.00 88.69 361 THR A O 1
ATOM 2819 N N . PHE A 1 362 ? -24.245 16.866 12.120 1.00 87.38 362 PHE A N 1
ATOM 2820 C CA . PHE A 1 362 ? -24.762 15.796 12.985 1.00 87.38 362 PHE A CA 1
ATOM 2821 C C . PHE A 1 362 ? -25.091 14.521 12.191 1.00 87.38 362 PHE A C 1
ATOM 2823 O O . PHE A 1 362 ? -24.775 13.415 12.626 1.00 87.38 362 PHE A O 1
ATOM 2830 N N . ALA A 1 363 ? -25.665 14.679 10.992 1.00 88.62 363 ALA A N 1
ATOM 2831 C CA . ALA A 1 363 ? -25.978 13.568 10.099 1.00 88.62 363 ALA A CA 1
ATOM 2832 C C . ALA A 1 363 ? -24.720 12.792 9.675 1.00 88.62 363 ALA A C 1
ATOM 2834 O O . ALA A 1 363 ? -24.705 11.568 9.786 1.00 88.62 363 ALA A O 1
ATOM 2835 N N . ALA A 1 364 ? -23.651 13.485 9.258 1.00 92.06 364 ALA A N 1
ATOM 2836 C CA . ALA A 1 364 ? -22.386 12.844 8.899 1.00 92.06 364 ALA A CA 1
ATOM 2837 C C . ALA A 1 364 ? -21.773 12.092 10.089 1.00 92.06 364 ALA A C 1
ATOM 2839 O O . ALA A 1 364 ? -21.357 10.943 9.938 1.00 92.06 364 ALA A O 1
ATOM 2840 N N . THR A 1 365 ? -21.772 12.683 11.288 1.00 90.25 365 THR A N 1
ATOM 2841 C CA . THR A 1 365 ? -21.207 12.017 12.469 1.00 90.25 365 THR A CA 1
ATOM 2842 C C . THR A 1 365 ? -21.983 10.755 12.846 1.00 90.25 365 THR A C 1
ATOM 2844 O O . THR A 1 365 ? -21.377 9.702 13.060 1.00 90.25 365 THR A O 1
ATOM 2847 N N . MET A 1 366 ? -23.317 10.820 12.872 1.00 92.06 366 MET A N 1
ATOM 2848 C CA . MET A 1 366 ? -24.157 9.656 13.175 1.00 92.06 366 MET A CA 1
ATOM 2849 C C . MET A 1 366 ? -24.039 8.565 12.105 1.00 92.06 366 MET A C 1
ATOM 2851 O O . MET A 1 366 ? -23.939 7.385 12.444 1.00 92.06 366 MET A O 1
ATOM 2855 N N . MET A 1 367 ? -23.987 8.950 10.826 1.00 95.75 367 MET A N 1
ATOM 2856 C CA . MET A 1 367 ? -23.782 8.019 9.715 1.00 95.75 367 MET A CA 1
ATOM 2857 C C . MET A 1 367 ? -22.430 7.310 9.826 1.00 95.75 367 MET A C 1
ATOM 2859 O O . MET A 1 367 ? -22.382 6.083 9.775 1.00 95.75 367 MET A O 1
ATOM 2863 N N . SER A 1 368 ? -21.346 8.064 10.039 1.00 95.62 368 SER A N 1
ATOM 2864 C CA . SER A 1 368 ? -20.000 7.505 10.201 1.00 95.62 368 SER A CA 1
ATOM 2865 C C . SER A 1 368 ? -19.957 6.497 11.347 1.00 95.62 368 SER A C 1
ATOM 2867 O O . SER A 1 368 ? -19.468 5.388 11.154 1.00 95.62 368 SER A O 1
ATOM 2869 N N . ARG A 1 369 ? -20.526 6.842 12.511 1.00 93.75 369 ARG A N 1
ATOM 2870 C CA . ARG A 1 369 ? -20.592 5.956 13.685 1.00 93.75 369 ARG A CA 1
ATOM 2871 C C . ARG A 1 369 ? -21.391 4.680 13.408 1.00 93.75 369 ARG A C 1
ATOM 2873 O O . ARG A 1 369 ? -20.951 3.594 13.770 1.00 93.75 369 ARG A O 1
ATOM 2880 N N . SER A 1 370 ? -22.550 4.790 12.756 1.00 97.31 370 SER A N 1
ATOM 2881 C CA . SER A 1 370 ? -23.402 3.633 12.442 1.00 97.31 370 SER A CA 1
ATOM 2882 C C . SER A 1 370 ? -22.736 2.668 11.455 1.00 97.31 370 SER A C 1
ATOM 2884 O O . SER A 1 370 ? -22.795 1.449 11.636 1.00 97.31 370 SER A O 1
ATOM 2886 N N . LEU A 1 371 ? -22.090 3.203 10.416 1.00 98.38 371 LEU A N 1
ATOM 2887 C CA . LEU A 1 371 ? -21.379 2.415 9.408 1.00 98.38 371 LEU A CA 1
ATOM 2888 C C . LEU A 1 371 ? -20.115 1.764 9.985 1.00 98.38 371 LEU A C 1
ATOM 2890 O O . LEU A 1 371 ? -19.895 0.573 9.768 1.00 98.38 371 LEU A O 1
ATOM 2894 N N . GLU A 1 372 ? -19.336 2.509 10.776 1.00 97.94 372 GLU A N 1
ATOM 2895 C CA . GLU A 1 372 ? -18.184 1.983 11.520 1.00 97.94 372 GLU A CA 1
ATOM 2896 C C . GLU A 1 372 ? -18.605 0.844 12.456 1.00 97.94 372 GLU A C 1
ATOM 2898 O O . GLU A 1 372 ? -18.007 -0.231 12.426 1.00 97.94 372 GLU A O 1
ATOM 2903 N N . LYS A 1 373 ? -19.679 1.039 13.233 1.00 96.44 373 LYS A N 1
ATOM 2904 C CA . LYS A 1 373 ? -20.214 0.004 14.124 1.00 96.44 373 LYS A CA 1
ATOM 2905 C C . LYS A 1 373 ? -20.610 -1.254 13.354 1.00 96.44 373 LYS A C 1
ATOM 2907 O O . LYS A 1 373 ? -20.295 -2.350 13.793 1.00 96.44 373 LYS A O 1
ATOM 2912 N N . SER A 1 374 ? -21.266 -1.109 12.205 1.00 97.06 374 SER A N 1
ATOM 2913 C CA . SER A 1 374 ? -21.702 -2.255 11.393 1.00 97.06 374 SER A CA 1
ATOM 2914 C C . SER A 1 374 ? -20.520 -3.058 10.839 1.00 97.06 374 SER A C 1
ATOM 2916 O O . SER A 1 374 ? -20.560 -4.288 10.832 1.00 97.06 374 SER A O 1
ATOM 2918 N N . PHE A 1 375 ? -19.457 -2.370 10.412 1.00 97.69 375 PHE A N 1
ATOM 2919 C CA . PHE A 1 375 ? -18.187 -2.985 10.020 1.00 97.69 375 PHE A CA 1
ATOM 2920 C C . PHE A 1 375 ? -17.525 -3.728 11.192 1.00 97.69 375 PHE A C 1
ATOM 2922 O O . PHE A 1 375 ? -17.174 -4.902 11.055 1.00 97.69 375 PHE A O 1
ATOM 2929 N N . LEU A 1 376 ? -17.387 -3.067 12.346 1.00 95.19 376 LEU A N 1
ATOM 2930 C CA . LEU A 1 376 ? -16.748 -3.653 13.525 1.00 95.19 376 LEU A CA 1
ATOM 2931 C C . LEU A 1 376 ? -17.535 -4.833 14.090 1.00 95.19 376 LEU A C 1
ATOM 2933 O O . LEU A 1 376 ? -16.934 -5.853 14.411 1.00 95.19 376 LEU A O 1
ATOM 2937 N N . ASP A 1 377 ? -18.862 -4.729 14.180 1.00 92.81 377 ASP A N 1
ATOM 2938 C CA . ASP A 1 377 ? -19.720 -5.820 14.646 1.00 92.81 377 ASP A CA 1
ATOM 2939 C C . ASP A 1 377 ? -19.531 -7.057 13.759 1.00 92.81 377 ASP A C 1
ATOM 2941 O O . ASP A 1 377 ? -19.354 -8.161 14.268 1.00 92.81 377 ASP A O 1
ATOM 2945 N N . ALA A 1 378 ? -19.500 -6.877 12.435 1.00 92.75 378 ALA A N 1
ATOM 2946 C CA . ALA A 1 378 ? -19.253 -7.974 11.505 1.00 92.75 378 ALA A CA 1
ATOM 2947 C C . ALA A 1 378 ? -17.859 -8.601 11.693 1.00 92.75 378 ALA A C 1
ATOM 2949 O O . ALA A 1 378 ? -17.723 -9.823 11.674 1.00 92.75 378 ALA A O 1
ATOM 2950 N N . TYR A 1 379 ? -16.826 -7.788 11.929 1.00 92.81 379 TYR A N 1
ATOM 2951 C CA . TYR A 1 379 ? -15.482 -8.293 12.214 1.00 92.81 379 TYR A CA 1
ATOM 2952 C C . TYR A 1 379 ? -15.414 -9.073 13.541 1.00 92.81 379 TYR A C 1
ATOM 2954 O O . TYR A 1 379 ? -14.826 -10.154 13.599 1.00 92.81 379 TYR A O 1
ATOM 2962 N N . VAL A 1 380 ? -16.007 -8.537 14.613 1.00 89.38 380 VAL A N 1
ATOM 2963 C CA . VAL A 1 380 ? -15.922 -9.091 15.976 1.00 89.38 380 VAL A CA 1
ATOM 2964 C C . VAL A 1 380 ? -16.783 -10.338 16.130 1.00 89.38 380 VAL A C 1
ATOM 2966 O O . VAL A 1 380 ? -16.296 -11.364 16.615 1.00 89.38 380 VAL A O 1
ATOM 2969 N N . TYR A 1 381 ? -18.046 -10.255 15.717 1.00 85.00 381 TYR A N 1
ATOM 2970 C CA . TYR A 1 381 ? -19.030 -11.307 15.952 1.00 85.00 381 TYR A CA 1
ATOM 2971 C C . TYR A 1 381 ? -19.078 -12.349 14.839 1.00 85.00 381 TYR A C 1
ATOM 2973 O O . TYR A 1 381 ? -19.568 -13.439 15.105 1.00 85.00 381 TYR A O 1
ATOM 2981 N N . GLY A 1 382 ? -18.542 -12.056 13.647 1.00 80.38 382 GLY A N 1
ATOM 2982 C CA . GLY A 1 382 ? -18.599 -12.970 12.505 1.00 80.38 382 GLY A CA 1
ATOM 2983 C C . GLY A 1 382 ? -20.032 -13.271 12.043 1.00 80.38 382 GLY A C 1
ATOM 2984 O O . GLY A 1 382 ? -20.987 -12.622 12.472 1.00 80.38 382 GLY A O 1
ATOM 2985 N N . ASP A 1 383 ? -20.166 -14.276 11.177 1.00 72.38 383 ASP A N 1
ATOM 2986 C CA . ASP A 1 383 ? -21.435 -14.960 10.892 1.00 72.38 383 ASP A CA 1
ATOM 2987 C C . ASP A 1 383 ? -21.430 -16.333 11.597 1.00 72.38 383 ASP A C 1
ATOM 2989 O O . ASP A 1 383 ? -20.362 -16.885 11.854 1.00 72.38 383 ASP A O 1
ATOM 2993 N N . GLU A 1 384 ? -22.603 -16.904 11.907 1.00 57.06 384 GLU A N 1
ATOM 2994 C CA . GLU A 1 384 ? -22.733 -18.125 12.733 1.00 57.06 384 GLU A CA 1
ATOM 2995 C C . GLU A 1 384 ? -21.869 -19.314 12.253 1.00 57.06 384 GLU A C 1
ATOM 2997 O O . GLU A 1 384 ? -21.325 -20.043 13.083 1.00 57.06 384 GLU A O 1
ATOM 3002 N N . GLU A 1 385 ? -21.683 -19.481 10.938 1.00 58.78 385 GLU A N 1
ATOM 3003 C CA . GLU A 1 385 ? -20.858 -20.547 10.336 1.00 58.78 385 GLU A CA 1
ATOM 3004 C C . GLU A 1 385 ? -19.342 -20.348 10.545 1.00 58.78 385 GLU A C 1
ATOM 3006 O O . GLU A 1 385 ? -18.602 -21.323 10.645 1.00 58.78 385 GLU A O 1
ATOM 3011 N N . ASP A 1 386 ? -18.873 -19.102 10.665 1.00 54.56 386 ASP A N 1
ATOM 3012 C CA . ASP A 1 386 ? -17.450 -18.736 10.816 1.00 54.56 386 ASP A CA 1
ATOM 3013 C C . ASP A 1 386 ? -16.990 -18.743 12.295 1.00 54.56 386 ASP A C 1
ATOM 3015 O O . ASP A 1 386 ? -15.800 -18.587 12.601 1.00 54.56 386 ASP A O 1
ATOM 3019 N N . CYS A 1 387 ? -17.948 -18.886 13.220 1.00 50.09 387 CYS A N 1
ATOM 3020 C CA . CYS A 1 387 ? -17.774 -18.776 14.671 1.00 50.09 387 CYS A CA 1
ATOM 3021 C C . CYS A 1 387 ? -17.585 -20.118 15.385 1.00 50.09 387 CYS A C 1
ATOM 3023 O O . CYS A 1 387 ? -17.143 -20.126 16.534 1.00 50.09 387 CYS A O 1
ATOM 3025 N N . ALA A 1 388 ? -17.910 -21.240 14.735 1.00 52.09 388 ALA A N 1
ATOM 3026 C CA . ALA A 1 388 ? -17.851 -22.560 15.362 1.00 52.09 388 ALA A CA 1
ATOM 3027 C C . ALA A 1 388 ? -16.412 -23.019 15.677 1.00 52.09 388 ALA A C 1
ATOM 3029 O O . ALA A 1 388 ? -16.207 -23.708 16.674 1.00 52.09 388 ALA A O 1
ATOM 3030 N N . ASP A 1 389 ? -15.425 -22.572 14.888 1.00 52.34 389 ASP A N 1
ATOM 3031 C CA . ASP A 1 389 ? -14.045 -23.086 14.926 1.00 52.34 389 ASP A CA 1
ATOM 3032 C C . ASP A 1 389 ? -12.960 -22.021 15.199 1.00 52.34 389 ASP A C 1
ATOM 3034 O O . ASP A 1 389 ? -11.769 -22.334 15.169 1.00 52.34 389 ASP A O 1
ATOM 3038 N N . ASP A 1 390 ? -13.324 -20.766 15.503 1.00 57.75 390 ASP A N 1
ATOM 3039 C CA . ASP A 1 390 ? -12.355 -19.689 15.785 1.00 57.75 390 ASP A CA 1
ATOM 3040 C C . ASP A 1 390 ? -12.392 -19.240 17.260 1.00 57.75 390 ASP A C 1
ATOM 3042 O O . ASP A 1 390 ? -13.093 -18.285 17.611 1.00 57.75 390 ASP A O 1
ATOM 3046 N N . PRO A 1 391 ? -11.608 -19.877 18.152 1.00 52.22 391 PRO A N 1
ATOM 3047 C CA . PRO A 1 391 ? -11.532 -19.491 19.560 1.00 52.22 391 PRO A CA 1
ATOM 3048 C C . PRO A 1 391 ? -10.885 -18.112 19.813 1.00 52.22 391 PRO A C 1
ATOM 3050 O O . PRO A 1 391 ? -10.703 -17.734 20.973 1.00 52.22 391 PRO A O 1
ATOM 3053 N N . TYR A 1 392 ? -10.489 -17.357 18.778 1.00 53.78 392 TYR A N 1
ATOM 3054 C CA . TYR A 1 392 ? -9.480 -16.303 18.906 1.00 53.78 392 TYR A CA 1
ATOM 3055 C C . TYR A 1 392 ? -9.882 -14.889 18.483 1.00 53.78 392 TYR A C 1
ATOM 3057 O O . TYR A 1 392 ? -9.099 -13.962 18.720 1.00 53.78 392 TYR A O 1
ATOM 3065 N N . THR A 1 393 ? -11.091 -14.653 17.976 1.00 50.84 393 THR A N 1
ATOM 3066 C CA . THR A 1 393 ? -11.600 -13.274 17.806 1.00 50.84 393 THR A CA 1
ATOM 3067 C C . THR A 1 393 ? -12.064 -12.606 19.091 1.00 50.84 393 THR A C 1
ATOM 3069 O O . THR A 1 393 ? -12.437 -11.438 19.085 1.00 50.84 393 THR A O 1
ATOM 3072 N N . ALA A 1 394 ? -11.918 -13.289 20.225 1.00 51.41 394 ALA A N 1
ATOM 3073 C CA . ALA A 1 394 ? -12.077 -12.734 21.564 1.00 51.41 394 ALA A CA 1
ATOM 3074 C C . ALA A 1 394 ? -10.929 -11.785 22.005 1.00 51.41 394 ALA A C 1
ATOM 3076 O O . ALA A 1 394 ? -10.688 -11.646 23.203 1.00 51.41 394 ALA A O 1
ATOM 3077 N N . ARG A 1 395 ? -10.176 -11.160 21.082 1.00 68.88 395 ARG A N 1
ATOM 3078 C CA . ARG A 1 395 ? -8.952 -10.389 21.410 1.00 68.88 395 ARG A CA 1
ATOM 3079 C C . ARG A 1 395 ? -8.858 -8.976 20.823 1.00 68.88 395 ARG A C 1
ATOM 3081 O O . ARG A 1 395 ? -7.797 -8.380 20.959 1.00 68.88 395 ARG A O 1
ATOM 3088 N N . LEU A 1 396 ? -9.922 -8.433 20.216 1.00 85.69 396 LEU A N 1
ATOM 3089 C CA . LEU A 1 396 ? -9.960 -7.000 19.889 1.00 85.69 396 LEU A CA 1
ATOM 3090 C C . LEU A 1 396 ? -9.860 -6.189 21.186 1.00 85.69 396 LEU A C 1
ATOM 3092 O O . LEU A 1 396 ? -10.710 -6.323 22.071 1.00 85.69 396 LEU A O 1
ATOM 3096 N N . ASP A 1 397 ? -8.854 -5.330 21.285 1.00 90.44 397 ASP A N 1
ATOM 3097 C CA . ASP A 1 397 ? -8.756 -4.365 22.368 1.00 90.44 397 ASP A CA 1
ATOM 3098 C C . ASP A 1 397 ? -9.338 -3.014 21.934 1.00 90.44 397 ASP A C 1
ATOM 3100 O O . ASP A 1 397 ? -8.760 -2.296 21.121 1.00 90.44 397 ASP A O 1
ATOM 3104 N N . LEU A 1 398 ? -10.506 -2.658 22.480 1.00 88.44 398 LEU A N 1
ATOM 3105 C CA . LEU A 1 398 ? -11.191 -1.408 22.131 1.00 88.44 398 LEU A CA 1
ATOM 3106 C C . LEU A 1 398 ? -10.410 -0.156 22.555 1.00 88.44 398 LEU A C 1
ATOM 3108 O O . LEU A 1 398 ? -10.506 0.872 21.887 1.00 88.44 398 LEU A O 1
ATOM 3112 N N . ASP A 1 399 ? -9.628 -0.224 23.638 1.00 88.25 399 ASP A N 1
ATOM 3113 C CA . ASP A 1 399 ? -8.805 0.910 24.068 1.00 88.25 399 ASP A CA 1
ATOM 3114 C C . ASP A 1 399 ? -7.662 1.150 23.070 1.00 88.25 399 ASP A C 1
ATOM 3116 O O . ASP A 1 399 ? -7.399 2.300 22.701 1.00 88.25 399 ASP A O 1
ATOM 3120 N N . LEU A 1 400 ? -7.033 0.079 22.575 1.00 92.12 400 LEU A N 1
ATOM 3121 C CA . LEU A 1 400 ? -6.027 0.149 21.519 1.00 92.12 400 LEU A CA 1
ATOM 3122 C C . LEU A 1 400 ? -6.629 0.613 20.193 1.00 92.12 400 LEU A C 1
ATOM 3124 O O . LEU A 1 400 ? -6.078 1.516 19.574 1.00 92.12 400 LEU A O 1
ATOM 3128 N N . TYR A 1 401 ? -7.767 0.055 19.780 1.00 94.19 401 TYR A N 1
ATOM 3129 C CA . TYR A 1 401 ? -8.463 0.445 18.552 1.00 94.19 401 TYR A CA 1
ATOM 3130 C C . TYR A 1 401 ? -8.770 1.947 18.503 1.00 94.19 401 TYR A C 1
ATOM 3132 O O . TYR A 1 401 ? -8.411 2.622 17.536 1.00 94.19 401 TYR A O 1
ATOM 3140 N N . GLU A 1 402 ? -9.363 2.498 19.564 1.00 93.06 402 GLU A N 1
ATOM 3141 C CA . GLU A 1 402 ? -9.652 3.934 19.632 1.00 93.06 402 GLU A CA 1
ATOM 3142 C C . GLU A 1 402 ? -8.376 4.786 19.672 1.00 93.06 402 GLU A C 1
ATOM 3144 O O . GLU A 1 402 ? -8.306 5.848 19.048 1.00 93.06 402 GLU A O 1
ATOM 3149 N N . THR A 1 403 ? -7.331 4.303 20.350 1.00 93.69 403 THR A N 1
ATOM 3150 C CA . THR A 1 403 ? -6.019 4.968 20.367 1.00 93.69 403 THR A CA 1
ATOM 3151 C C . THR A 1 403 ? -5.402 5.017 18.968 1.00 93.69 403 THR A C 1
ATOM 3153 O O . THR A 1 403 ? -4.954 6.076 18.529 1.00 93.69 403 THR A O 1
ATOM 3156 N N . LEU A 1 404 ? -5.435 3.907 18.227 1.00 94.94 404 LEU A N 1
ATOM 3157 C CA . LEU A 1 404 ? -4.872 3.818 16.880 1.00 94.94 404 LEU A CA 1
ATOM 3158 C C . LEU A 1 404 ? -5.688 4.601 15.843 1.00 94.94 404 LEU A C 1
ATOM 3160 O O . LEU A 1 404 ? -5.105 5.186 14.931 1.00 94.94 404 LEU A O 1
ATOM 3164 N N . LYS A 1 405 ? -7.013 4.708 16.006 1.00 95.69 405 LYS A N 1
ATOM 3165 C CA . LYS A 1 405 ? -7.843 5.635 15.212 1.00 95.69 405 LYS A CA 1
ATOM 3166 C C . LYS A 1 405 ? -7.381 7.080 15.362 1.00 95.69 405 LYS A C 1
ATOM 3168 O O . LYS A 1 405 ? -7.291 7.807 14.372 1.00 95.69 405 LYS A O 1
ATOM 3173 N N . LEU A 1 406 ? -7.097 7.503 16.593 1.00 95.75 406 LEU A N 1
ATOM 3174 C CA . LEU A 1 406 ? -6.595 8.846 16.876 1.00 95.75 406 LEU A CA 1
ATOM 3175 C C . LEU A 1 406 ? -5.163 9.039 16.359 1.00 95.75 406 LEU A C 1
ATOM 3177 O O . LEU A 1 406 ? -4.884 10.073 15.754 1.00 95.75 406 LEU A O 1
ATOM 3181 N N . GLU A 1 407 ? -4.285 8.043 16.514 1.00 94.75 407 GLU A N 1
ATOM 3182 C CA . GLU A 1 407 ? -2.941 8.050 15.914 1.00 94.75 407 GLU A CA 1
ATOM 3183 C C . GLU A 1 407 ? -3.019 8.238 14.391 1.00 94.75 407 GLU A C 1
ATOM 3185 O O . GLU A 1 407 ? -2.335 9.109 13.845 1.00 94.75 407 GLU A O 1
ATOM 3190 N N . LYS A 1 408 ? -3.897 7.493 13.704 1.00 95.44 408 LYS A N 1
ATOM 3191 C CA . LYS A 1 408 ? -4.097 7.622 12.254 1.00 95.44 408 LYS A CA 1
ATOM 3192 C C . LYS A 1 408 ? -4.652 9.000 11.876 1.00 95.44 408 LYS A C 1
ATOM 3194 O O . LYS A 1 408 ? -4.203 9.576 10.893 1.00 95.44 408 LYS A O 1
ATOM 3199 N N . ALA A 1 409 ? -5.538 9.594 12.677 1.00 96.00 409 ALA A N 1
ATOM 3200 C CA . ALA A 1 409 ? -5.991 10.969 12.443 1.00 96.00 409 ALA A CA 1
ATOM 3201 C C . ALA A 1 409 ? -4.855 12.006 12.573 1.00 96.00 409 ALA A C 1
ATOM 3203 O O . ALA A 1 409 ? -4.800 12.963 11.801 1.00 96.00 409 ALA A O 1
ATOM 3204 N N . VAL A 1 410 ? -3.918 11.818 13.509 1.00 95.12 410 VAL A N 1
ATOM 3205 C CA . VAL A 1 410 ? -2.726 12.680 13.626 1.00 95.12 410 VAL A CA 1
ATOM 3206 C C . VAL A 1 410 ? -1.781 12.477 12.439 1.00 95.12 410 VAL A C 1
ATOM 3208 O O . VAL A 1 410 ? -1.295 13.463 11.885 1.00 95.12 410 VAL A O 1
ATOM 3211 N N . TYR A 1 411 ? -1.564 11.228 12.015 1.00 93.31 411 TYR A N 1
ATOM 3212 C CA . TYR A 1 411 ? -0.831 10.901 10.786 1.00 93.31 411 TYR A CA 1
ATOM 3213 C C . TYR A 1 411 ? -1.407 11.639 9.575 1.00 93.31 411 TYR A C 1
ATOM 3215 O O . TYR A 1 411 ? -0.685 12.313 8.845 1.00 93.31 411 TYR A O 1
ATOM 3223 N N . GLU A 1 412 ? -2.718 11.529 9.375 1.00 94.31 412 GLU A N 1
ATOM 3224 C CA . GLU A 1 412 ? -3.413 12.125 8.237 1.00 94.31 412 GLU A CA 1
ATOM 3225 C C . GLU A 1 412 ? -3.308 13.648 8.252 1.00 94.31 412 GLU A C 1
ATOM 3227 O O . GLU A 1 412 ? -3.103 14.260 7.209 1.00 94.31 412 GLU A O 1
ATOM 3232 N N . LEU A 1 413 ? -3.410 14.270 9.432 1.00 94.25 413 LEU A N 1
ATOM 3233 C CA . LEU A 1 413 ? -3.245 15.712 9.569 1.00 94.25 413 LEU A CA 1
ATOM 3234 C C . LEU A 1 413 ? -1.838 16.158 9.147 1.00 94.25 413 LEU A C 1
ATOM 3236 O O . LEU A 1 413 ? -1.712 17.103 8.371 1.00 94.25 413 LEU A O 1
ATOM 3240 N N . GLU A 1 414 ? -0.793 15.478 9.624 1.00 92.31 414 GLU A N 1
ATOM 3241 C CA . GLU A 1 414 ? 0.593 15.746 9.215 1.00 92.31 414 GLU A CA 1
ATOM 3242 C C . GLU A 1 414 ? 0.763 15.597 7.697 1.00 92.31 414 GLU A C 1
ATOM 3244 O O . GLU A 1 414 ? 1.336 16.466 7.034 1.00 92.31 414 GLU A O 1
ATOM 3249 N N . TYR A 1 415 ? 0.236 14.503 7.149 1.00 89.12 415 TYR A N 1
ATOM 3250 C CA . TYR A 1 415 ? 0.319 14.181 5.733 1.00 89.12 415 TYR A CA 1
ATOM 3251 C C . TYR A 1 415 ? -0.375 15.235 4.860 1.00 89.12 415 TYR A C 1
ATOM 3253 O O . TYR A 1 415 ? 0.225 15.736 3.908 1.00 89.12 415 TYR A O 1
ATOM 3261 N N . GLU A 1 416 ? -1.596 15.639 5.211 1.00 90.62 416 GLU A N 1
ATOM 3262 C CA . GLU A 1 416 ? -2.366 16.642 4.467 1.00 90.62 416 GLU A CA 1
ATOM 3263 C C . GLU A 1 416 ? -1.753 18.047 4.555 1.00 90.62 416 GLU A C 1
ATOM 3265 O O . GLU A 1 416 ? -1.780 18.791 3.571 1.00 90.62 416 GLU A O 1
ATOM 3270 N N . ILE A 1 417 ? -1.141 18.404 5.693 1.00 89.06 417 ILE A N 1
ATOM 3271 C CA . ILE A 1 417 ? -0.392 19.662 5.837 1.00 89.06 417 ILE A CA 1
ATOM 3272 C C . ILE A 1 417 ? 0.788 19.692 4.865 1.00 89.06 417 ILE A C 1
ATOM 3274 O O . ILE A 1 417 ? 0.927 20.655 4.111 1.00 89.06 417 ILE A O 1
ATOM 3278 N N . ARG A 1 418 ? 1.602 18.631 4.840 1.00 85.31 418 ARG A N 1
ATOM 3279 C CA . ARG A 1 418 ? 2.777 18.552 3.959 1.00 85.31 418 ARG A CA 1
ATOM 3280 C C . ARG A 1 418 ? 2.411 18.468 2.487 1.00 85.31 418 ARG A C 1
ATOM 3282 O O . ARG A 1 418 ? 3.078 19.071 1.653 1.00 85.31 418 ARG A O 1
ATOM 3289 N N . ALA A 1 419 ? 1.352 17.734 2.168 1.00 81.88 419 ALA A N 1
ATOM 3290 C CA . ALA A 1 419 ? 0.875 17.614 0.801 1.00 81.88 419 ALA A CA 1
ATOM 3291 C C . ALA A 1 419 ? 0.226 18.906 0.277 1.00 81.88 419 ALA A C 1
ATOM 3293 O O . ALA A 1 419 ? -0.003 19.021 -0.926 1.00 81.88 419 ALA A O 1
ATOM 3294 N N . GLY A 1 420 ? -0.113 19.858 1.158 1.00 77.06 420 GLY A N 1
ATOM 3295 C CA . GLY A 1 420 ? -0.820 21.086 0.789 1.00 77.06 420 GLY A CA 1
ATOM 3296 C C . GLY A 1 420 ? -2.221 20.827 0.229 1.00 77.06 420 GLY A C 1
ATOM 3297 O O . GLY A 1 420 ? -2.777 21.675 -0.472 1.00 77.06 420 GLY A O 1
ATOM 3298 N N . ARG A 1 421 ? -2.791 19.648 0.503 1.00 63.66 421 ARG A N 1
ATOM 3299 C CA . ARG A 1 421 ? -4.103 19.238 0.007 1.00 63.66 421 ARG A CA 1
ATOM 3300 C C . ARG A 1 421 ? -5.187 19.743 0.958 1.00 63.66 421 ARG A C 1
ATOM 3302 O O . ARG A 1 421 ? -5.030 19.796 2.175 1.00 63.66 421 ARG A O 1
ATOM 3309 N N . GLY A 1 422 ? -6.296 20.208 0.391 1.00 73.75 422 GLY A N 1
ATOM 3310 C CA . GLY A 1 422 ? -7.349 20.923 1.120 1.00 73.75 422 GLY A CA 1
ATOM 3311 C C . GLY A 1 422 ? -8.169 20.082 2.109 1.00 73.75 422 GLY A C 1
ATOM 3312 O O . GLY A 1 422 ? -9.197 20.571 2.569 1.00 73.75 422 GLY A O 1
ATOM 3313 N N . LEU A 1 423 ? -7.768 18.844 2.432 1.00 82.81 423 LEU A N 1
ATOM 3314 C CA . LEU A 1 423 ? -8.555 17.913 3.251 1.00 82.81 423 LEU A CA 1
ATOM 3315 C C . LEU A 1 423 ? -8.129 17.862 4.723 1.00 82.81 423 LEU A C 1
ATOM 3317 O O . LEU A 1 423 ? -8.775 17.173 5.510 1.00 82.81 423 LEU A O 1
ATOM 3321 N N . LYS A 1 424 ? -7.122 18.645 5.138 1.00 89.31 424 LYS A N 1
ATOM 3322 C CA . LYS A 1 424 ? -6.635 18.718 6.533 1.00 89.31 424 LYS A CA 1
ATOM 3323 C C . LYS A 1 424 ? -7.720 18.986 7.587 1.00 89.31 424 LYS A C 1
ATOM 3325 O O . LYS A 1 424 ? -7.541 18.640 8.754 1.00 89.31 424 LYS A O 1
ATOM 3330 N N . GLU A 1 425 ? -8.848 19.587 7.203 1.00 92.38 425 GLU A N 1
ATOM 3331 C CA . GLU A 1 425 ? -9.954 19.840 8.132 1.00 92.38 425 GLU A CA 1
ATOM 3332 C C . GLU A 1 425 ? -10.656 18.559 8.589 1.00 92.38 425 GLU A C 1
ATOM 3334 O O . GLU A 1 425 ? -11.143 18.523 9.715 1.00 92.38 425 GLU A O 1
ATOM 3339 N N . ILE A 1 426 ? -10.666 17.492 7.782 1.00 92.81 426 ILE A N 1
ATOM 3340 C CA . ILE A 1 426 ? -11.294 16.213 8.147 1.00 92.81 426 ILE A CA 1
ATOM 3341 C C . ILE A 1 426 ? -10.607 15.575 9.369 1.00 92.81 426 ILE A C 1
ATOM 3343 O O . ILE A 1 426 ? -11.295 15.327 10.366 1.00 92.81 426 ILE A O 1
ATOM 3347 N N . PRO A 1 427 ? -9.281 15.319 9.366 1.00 94.69 427 PRO A N 1
ATOM 3348 C CA . PRO A 1 427 ? -8.605 14.782 10.542 1.00 94.69 427 PRO A CA 1
ATOM 3349 C C . PRO A 1 427 ? -8.585 15.787 11.700 1.00 94.69 427 PRO A C 1
ATOM 3351 O O . PRO A 1 427 ? -8.774 15.395 12.851 1.00 94.69 427 PRO A O 1
ATOM 3354 N N . ALA A 1 428 ? -8.452 17.089 11.423 1.00 93.31 428 ALA A N 1
ATOM 3355 C CA . ALA A 1 428 ? -8.451 18.101 12.476 1.00 93.31 428 ALA A CA 1
ATOM 3356 C C . ALA A 1 428 ? -9.804 18.200 13.205 1.00 93.31 428 ALA A C 1
ATOM 3358 O O . ALA A 1 428 ? -9.838 18.318 14.428 1.00 93.31 428 ALA A O 1
ATOM 3359 N N . ALA A 1 429 ? -10.928 18.137 12.487 1.00 92.00 429 ALA A N 1
ATOM 3360 C CA . ALA A 1 429 ? -12.258 18.138 13.091 1.00 92.00 429 ALA A CA 1
ATOM 3361 C C . ALA A 1 429 ? -12.527 16.853 13.881 1.00 92.00 429 ALA A C 1
ATOM 3363 O O . ALA A 1 429 ? -13.091 16.933 14.971 1.00 92.00 429 ALA A O 1
ATOM 3364 N N . PHE A 1 430 ? -12.068 15.698 13.385 1.00 93.31 430 PHE A N 1
ATOM 3365 C CA . PHE A 1 430 ? -12.158 14.437 14.121 1.00 93.31 430 PHE A CA 1
ATOM 3366 C C . PHE A 1 430 ? -11.434 14.522 15.472 1.00 93.31 430 PHE A C 1
ATOM 3368 O O . PHE A 1 430 ? -12.021 14.206 16.503 1.00 93.31 430 PHE A O 1
ATOM 3375 N N . LEU A 1 431 ? -10.200 15.036 15.489 1.00 94.12 431 LEU A N 1
ATOM 3376 C CA . LEU A 1 431 ? -9.419 15.226 16.717 1.00 94.12 431 LEU A CA 1
ATOM 3377 C C . LEU A 1 431 ? -10.057 16.232 17.690 1.00 94.12 431 LEU A C 1
ATOM 3379 O O . LEU A 1 431 ? -9.985 16.040 18.904 1.00 94.12 431 LEU A O 1
ATOM 3383 N N . ARG A 1 432 ? -10.683 17.301 17.176 1.00 92.88 432 ARG A N 1
ATOM 3384 C CA . ARG A 1 432 ? -11.356 18.327 17.991 1.00 92.88 432 ARG A CA 1
ATOM 3385 C C . ARG A 1 432 ? -12.683 17.865 18.585 1.00 92.88 432 ARG A C 1
ATOM 3387 O O . ARG A 1 432 ? -12.986 18.279 19.691 1.00 92.88 432 ARG A O 1
ATOM 3394 N N . GLY A 1 433 ? -13.459 17.063 17.857 1.00 88.44 433 GLY A N 1
ATOM 3395 C CA . GLY A 1 433 ? -14.804 16.639 18.267 1.00 88.44 433 GLY A CA 1
ATOM 3396 C C . GLY A 1 433 ? -14.867 15.253 18.913 1.00 88.44 433 GLY A C 1
ATOM 3397 O O . GLY A 1 433 ? -15.948 14.797 19.287 1.00 88.44 433 GLY A O 1
ATOM 3398 N N . TYR A 1 434 ? -13.738 14.546 19.021 1.00 89.12 434 TYR A N 1
ATOM 3399 C CA . TYR A 1 434 ? -13.710 13.194 19.573 1.00 89.12 434 TYR A CA 1
ATOM 3400 C C . TYR A 1 434 ? -14.253 13.172 21.011 1.00 89.12 434 TYR A C 1
ATOM 3402 O O . TYR A 1 434 ? -13.794 13.931 21.864 1.00 89.12 434 TYR A O 1
ATOM 3410 N N . GLY A 1 435 ? -15.219 12.292 21.286 1.00 80.94 435 GLY A N 1
ATOM 3411 C CA . GLY A 1 435 ? -15.829 12.111 22.609 1.00 80.94 435 GLY A CA 1
ATOM 3412 C C . GLY A 1 435 ? -16.759 13.236 23.088 1.00 80.94 435 GLY A C 1
ATOM 3413 O O . GLY A 1 435 ? -17.307 13.119 24.177 1.00 80.94 435 GLY A O 1
ATOM 3414 N N . GLU A 1 436 ? -16.981 14.305 22.313 1.00 71.56 436 GLU A N 1
ATOM 3415 C CA . GLU A 1 436 ? -17.909 15.394 22.685 1.00 71.56 436 GLU A CA 1
ATOM 3416 C C . GLU A 1 436 ? -19.392 15.032 22.468 1.00 71.56 436 GLU A C 1
ATOM 3418 O O . GLU A 1 436 ? -20.279 15.806 22.808 1.00 71.56 436 GLU A O 1
ATOM 3423 N N . GLN A 1 437 ? -19.675 13.855 21.904 1.00 56.22 437 GLN A N 1
ATOM 3424 C CA . GLN A 1 437 ? -21.022 13.409 21.525 1.00 56.22 437 GLN A CA 1
ATOM 3425 C C . GLN A 1 437 ? -21.460 12.118 22.235 1.00 56.22 437 GLN A C 1
ATOM 3427 O O . GLN A 1 437 ? -22.341 11.415 21.738 1.00 56.22 437 GLN A O 1
ATOM 3432 N N . ASP A 1 438 ? -20.808 11.780 23.349 1.00 47.94 438 ASP A N 1
ATOM 3433 C CA . ASP A 1 438 ? -21.180 10.652 24.219 1.00 47.94 438 ASP A CA 1
ATOM 3434 C C . ASP A 1 438 ? -21.900 11.135 25.499 1.00 47.94 438 ASP A C 1
ATOM 3436 O O . ASP A 1 438 ? -22.146 10.344 26.410 1.00 47.94 438 ASP A O 1
ATOM 3440 N N . GLY A 1 439 ? -22.212 12.438 25.567 1.00 32.19 439 GLY A N 1
ATOM 3441 C CA . GLY A 1 439 ? -22.884 13.119 26.677 1.00 32.19 439 GLY A CA 1
ATOM 3442 C C . GLY A 1 439 ? -24.243 13.691 26.312 1.00 32.19 439 GLY A C 1
ATOM 3443 O O . GLY A 1 439 ? -24.471 13.971 25.112 1.00 32.19 439 GLY A O 1
#

Secondary structure (DSSP, 8-state):
--PPPEEHHHHHT--TTSHHHHHHHHHHHTSTT--S-TTS-EEEEEEEEEEEETTEEEEEEEEEETTS-EEEEEEEEESS--SS-EEEEEE-TTS-EEEEEEGGGSHHHHHHHHGGGT--TTS------EEESSSEEEEETTEEEEE-SEE-SS--HHHHHHHHHHHTT-SSSPPEEEEEEETTEEEEEEEE--TT-EEHHHHHHHHHHTT-HHHHHHHHHHHHHHHHHHHHHHHHHH-EEEEEHHHHHHHHHHHHHHHHHHHHHHHSSPPP--HHHHIIIIIHHHHHHHHHTT-EEEEE---SS--GGGEEEETTEEEE--TT-SSTT--TT--B-THHHHHHHHHHHHHHHHHHH-TT-HHHHHHHHHHHHHHHHHHHH--GGGSSS-TTSTT--HHHHHHHHHHHHHHHHHHHHHHT-TTTHHHHHHHHHTTTT--

Radius of gyration: 24.48 Å; chains: 1; bounding box: 60×50×74 Å

InterPro domains:
  IPR002575 Aminoglycoside phosphotransferase [PF01636] (132-325)
  IPR011009 Protein kinase-like domain superfamily [SSF56112] (132-379)

Foldseek 3Di:
DFDDWDFVCVVQVHDPPDCQVVLLLCLLLVAQLNPDDSPFDKTKTFRDKDDPDPFKIWTFIWIATPVRWIFTQTKMKGLDDDDFAWSGWDQGPVRGIITIHRLLGDDNSVQVVCVVLVDDPVAADWDNDWDGHNWTWGDGRQKTKTFHGTWDPDEFLQCLLQQLCLVLVQQQAFHWSDWDDRSNTTTMTITGHQPPWDQLLVVLLVCVLVVNLVVNLVVLLVVLQSQLVSVVSQCVRQNKDKDFPLVVLVVLLVLLVVLQVLVCVLVVHGQAFAPVLCCLNPVLSVVCCVVPVPDMAIWTQHLAQAESRQWIDHPNHIHGDDSNHPDHRPDNGDTDGSLLNLLNHLLSLLVSLCVRVHHPDPVSVVSSVVSSCSNNCSNQVPDPVVPPPDPPSVHDDPSVNSNSNLSVLSVVLSVCSVVVPPCNVSSSSCRNCPPVPPD

pLDDT: mean 88.82, std 11.42, range [32.19, 98.44]

Sequence (439 aa):
MTQTPIPLAEYLGLSALDPVFFDLKLYVAGSRWYLGDPSSPLSFNCCGTRVLGQYLRYLEVVVAEESGRLWNLPTLISSAVLEGRVMARFTDGSGMDVSLYDATSNRLGREVILGPLGVGLEMGVDEDKVFDQSNTSFFFGDLYVKLYRQLMSHKNREISVLEALTQSGSTDVPKVLGYGETCSCSSYLVLESMGDARDLYALAKELLSASKERVLELYLRRVGLSLRRLHRNLRDVFGTVSILLSSELDRSWSRTKNRMDLIKQELGAEPKVSPSAAAKIFASKDEVRQRDSHKKIDLQVVHGDLHLGQVLIGNERLVFIDFEGEVLGEVPTKRSSIEYDLAGIARSIHYAVSETLGLGTFAATMMSRSLEKSFLDAYVYGDEEDCADDPYTARLDLDLYETLKLEKAVYELEYEIRAGRGLKEIPAAFLRGYGEQDG